Protein AF-A4BRL7-F1 (afdb_monomer_lite)

Organism: NCBI:txid314278

Sequence (426 aa):
MYATKFIALGGACVLFASATPAWSTQRTVCFQLKLADDRTNCATTSETGNRRGCNRGGLVDAVGHQYQLWDKDSDGNDELIGTWYVGGAGRRCTSFAWEGTSYYKGEANPDIYIRYINQVNRTGYSNYVRVKAVRTNGSDHPATTWRNGQAGDADRYVARNCRTGTNCQILPGASLVPTFNVASERALRIMALDSAQHALQAFGEIMDRHVNLHYPGRDSCPTSCAVSRTETHITQSRGNNGFNVAHEIGHIIQMQEFNQDSLRNDCSRNGSGHSLTSIEHESCATTEGWANFIGVVSWYEPNNASTVPFGWGRNFETAAPFQASCMDNAHSTYQVAKAFWDLDDFNNENGSGIASSWDDRMSYSTTWIAQGWRQFPNGTGNRQDFESGADGVNMRDYYWNNTSRFNSNLFETLIRHNCLTAQDNN

Radius of gyration: 27.49 Å; chains: 1; bounding box: 58×100×82 Å

Secondary structure (DSSP, 8-state):
--PPPPPP-----------------EEEEEE-BEEEE--BSS-BTTSTTBSS-B-TTEEEE-TTEEEEEEE--SSS---EEEEEE--SSS-EEEEEE-TTSTT--S-SS--EEEEEEEEEE-SS-SS--EEEEE-TTSPBPPPEE-TT-BTTBTTTT-B-S--TTSEEEPSS-SPB-S-S-TTSHHHHHHHHHHHHHHHHHHHTTT--S-EEEESS--TT-TT-EEEETTEEE--GGGTTBHHHHHHHHHHHHHHHHHT-SS------TTSS---TTS---HHHHHHHHHHHHHHHHTTB-TT-TT---EETTEETT--S-SSSSHHHHTT-HHHHHHHHHHHH-S---TT-SSSTT--------HHHHHGGGGGSPTT--B--TT--SSSB-SHHHHHHHHTTTS-TTHHIIIIIITT-S-----

Structure (mmCIF, N/CA/C/O backbone):
data_AF-A4BRL7-F1
#
_entry.id   AF-A4BRL7-F1
#
loop_
_atom_site.group_PDB
_atom_site.id
_atom_site.type_symbol
_atom_site.label_atom_id
_atom_site.label_alt_id
_atom_site.label_comp_id
_atom_site.label_asym_id
_atom_site.label_entity_id
_atom_site.label_seq_id
_atom_site.pdbx_PDB_ins_code
_atom_site.Cartn_x
_atom_site.Cartn_y
_atom_site.Cartn_z
_atom_site.occupancy
_atom_site.B_iso_or_equiv
_atom_site.auth_seq_id
_atom_site.auth_comp_id
_atom_site.auth_asym_id
_atom_site.auth_atom_id
_atom_site.pdbx_PDB_model_num
ATOM 1 N N . MET A 1 1 ? -19.460 -82.660 41.408 1.00 42.84 1 MET A N 1
ATOM 2 C CA . MET A 1 1 ? -19.527 -81.377 42.139 1.00 42.84 1 MET A CA 1
ATOM 3 C C . MET A 1 1 ? -18.661 -80.361 41.415 1.00 42.84 1 MET A C 1
ATOM 5 O O . MET A 1 1 ? -17.455 -80.395 41.583 1.00 42.84 1 MET A O 1
ATOM 9 N N . TYR A 1 2 ? -19.260 -79.496 40.599 1.00 34.38 2 TYR A N 1
ATOM 10 C CA . TYR A 1 2 ? -18.629 -78.262 40.128 1.00 34.38 2 TYR A CA 1
ATOM 11 C C . TYR A 1 2 ? -19.716 -77.190 40.112 1.00 34.38 2 TYR A C 1
ATOM 13 O O . TYR A 1 2 ? -20.735 -77.344 39.445 1.00 34.38 2 TYR A O 1
ATOM 21 N N . ALA A 1 3 ? -19.533 -76.181 40.961 1.00 36.31 3 ALA A N 1
ATOM 22 C CA . ALA A 1 3 ? -20.480 -75.104 41.191 1.00 36.31 3 ALA A CA 1
ATOM 23 C C . ALA A 1 3 ? -20.274 -73.988 40.160 1.00 36.31 3 ALA A C 1
ATOM 25 O O . ALA A 1 3 ? -19.178 -73.443 40.021 1.00 36.31 3 ALA A O 1
ATOM 26 N N . THR A 1 4 ? -21.353 -73.649 39.464 1.00 40.25 4 THR A N 1
ATOM 27 C CA . THR A 1 4 ? -21.465 -72.530 38.529 1.00 40.25 4 THR A CA 1
ATOM 28 C C . THR A 1 4 ? -21.461 -71.209 39.304 1.00 40.25 4 THR A C 1
ATOM 30 O O . THR A 1 4 ? -22.343 -70.969 40.126 1.00 40.25 4 THR A O 1
ATOM 33 N N . LYS A 1 5 ? -20.476 -70.339 39.052 1.00 41.59 5 LYS A N 1
ATOM 34 C CA . LYS A 1 5 ? -20.468 -68.950 39.536 1.00 41.59 5 LYS A CA 1
ATOM 35 C C . LYS A 1 5 ? -21.173 -68.054 38.516 1.00 41.59 5 LYS A C 1
ATOM 37 O O . LYS A 1 5 ? -20.693 -67.909 37.396 1.00 41.59 5 LYS A O 1
ATOM 42 N N . PHE A 1 6 ? -22.281 -67.440 38.921 1.00 37.12 6 PHE A N 1
ATOM 43 C CA . PHE A 1 6 ? -22.897 -66.312 38.221 1.00 37.12 6 PHE A CA 1
ATOM 44 C C . PHE A 1 6 ? -22.171 -65.016 38.608 1.00 37.12 6 PHE A C 1
ATOM 46 O O . PHE A 1 6 ? -22.027 -64.716 39.792 1.00 37.12 6 PHE A O 1
ATOM 53 N N . ILE A 1 7 ? -21.719 -64.253 37.611 1.00 46.50 7 ILE A N 1
ATOM 54 C CA . ILE A 1 7 ? -21.219 -62.882 37.769 1.00 46.50 7 ILE A CA 1
ATOM 55 C C . ILE A 1 7 ? -22.359 -61.943 37.367 1.00 46.50 7 ILE A C 1
ATOM 57 O O . ILE A 1 7 ? -22.836 -61.992 36.235 1.00 46.50 7 ILE A O 1
ATOM 61 N N . ALA A 1 8 ? -22.806 -61.110 38.307 1.00 39.78 8 ALA A N 1
ATOM 62 C CA . ALA A 1 8 ? -23.777 -60.051 38.069 1.00 39.78 8 ALA A CA 1
ATOM 63 C C . ALA A 1 8 ? -23.072 -58.824 37.465 1.00 39.78 8 ALA A C 1
ATOM 65 O O . ALA A 1 8 ? -22.172 -58.252 38.079 1.00 39.78 8 ALA A O 1
ATOM 66 N N . LEU A 1 9 ? -23.486 -58.423 36.263 1.00 41.78 9 LEU A N 1
ATOM 67 C CA . LEU A 1 9 ? -23.112 -57.158 35.631 1.00 41.78 9 LEU A CA 1
ATOM 68 C C . LEU A 1 9 ? -24.018 -56.046 36.176 1.00 41.78 9 LEU A C 1
ATOM 70 O O . LEU A 1 9 ? -25.205 -55.990 35.860 1.00 41.78 9 LEU A O 1
ATOM 74 N N . GLY A 1 10 ? -23.455 -55.172 37.012 1.00 41.25 10 GLY A N 1
ATOM 75 C CA . GLY A 1 10 ? -24.091 -53.924 37.428 1.00 41.25 10 GLY A CA 1
ATOM 76 C C . GLY A 1 10 ? -24.062 -52.909 36.286 1.00 41.25 10 GLY A C 1
ATOM 77 O O . GLY A 1 10 ? -22.992 -52.487 35.855 1.00 41.25 10 GLY A O 1
ATOM 78 N N . GLY A 1 11 ? -25.240 -52.531 35.787 1.00 40.16 11 GLY A N 1
ATOM 79 C CA . GLY A 1 11 ? -25.399 -51.473 34.794 1.00 40.16 11 GLY A CA 1
ATOM 80 C C . GLY A 1 11 ? -25.149 -50.098 35.412 1.00 40.16 11 GLY A C 1
ATOM 81 O O . GLY A 1 11 ? -25.937 -49.629 36.230 1.00 40.16 11 GLY A O 1
ATOM 82 N N . ALA A 1 12 ? -24.062 -49.444 35.005 1.00 48.53 12 ALA A N 1
ATOM 83 C CA . ALA A 1 12 ? -23.841 -48.027 35.260 1.00 48.53 12 ALA A CA 1
ATOM 84 C C . ALA A 1 12 ? -24.676 -47.208 34.264 1.00 48.53 12 ALA A C 1
ATOM 86 O O . ALA A 1 12 ? -24.391 -47.175 33.067 1.00 48.53 12 ALA A O 1
ATOM 87 N N . CYS A 1 13 ? -25.725 -46.557 34.764 1.00 41.25 13 CYS A N 1
ATOM 88 C CA . CYS A 1 13 ? -26.512 -45.594 34.006 1.00 41.25 13 CYS A CA 1
ATOM 89 C C . CYS A 1 13 ? -25.674 -44.313 33.840 1.00 41.25 13 CYS A C 1
ATOM 91 O O . CYS A 1 13 ? -25.638 -43.462 34.727 1.00 41.25 13 CYS A O 1
ATOM 93 N N . VAL A 1 14 ? -24.950 -44.197 32.725 1.00 49.56 14 VAL A N 1
ATOM 94 C CA . VAL A 1 14 ? -24.257 -42.963 32.334 1.00 49.56 14 VAL A CA 1
ATOM 95 C C . VAL A 1 14 ? -25.317 -41.971 31.859 1.00 49.56 14 VAL A C 1
ATOM 97 O O . VAL A 1 14 ? -25.834 -42.071 30.748 1.00 49.56 14 VAL A O 1
ATOM 100 N N . LEU A 1 15 ? -25.676 -41.029 32.731 1.00 45.16 15 LEU A N 1
ATOM 101 C CA . LEU A 1 15 ? -26.449 -39.843 32.375 1.00 45.16 15 LEU A CA 1
ATOM 102 C C . LEU A 1 15 ? -25.597 -38.983 31.433 1.00 45.16 15 LEU A C 1
ATOM 104 O O . LEU A 1 15 ? -24.751 -38.207 31.873 1.00 45.16 15 LEU A O 1
ATOM 108 N N . PHE A 1 16 ? -25.819 -39.123 30.127 1.00 44.59 16 PHE A N 1
ATOM 109 C CA . PHE A 1 16 ? -25.396 -38.125 29.152 1.00 44.59 16 PHE A CA 1
ATOM 110 C C . PHE A 1 16 ? -26.222 -36.861 29.398 1.00 44.59 16 PHE A C 1
ATOM 112 O O . PHE A 1 16 ? -27.332 -36.716 28.889 1.00 44.59 16 PHE A O 1
ATOM 119 N N . ALA A 1 17 ? -25.693 -35.953 30.218 1.00 49.47 17 ALA A N 1
ATOM 120 C CA . ALA A 1 17 ? -26.161 -34.579 30.260 1.00 49.47 17 ALA A CA 1
ATOM 121 C C . ALA A 1 17 ? -25.891 -33.968 28.880 1.00 49.47 17 ALA A C 1
ATOM 123 O O . ALA A 1 17 ? -24.778 -33.548 28.567 1.00 49.47 17 ALA A O 1
ATOM 124 N N . SER A 1 18 ? -26.909 -33.977 28.025 1.00 44.19 18 SER A N 1
ATOM 125 C CA . SER A 1 18 ? -26.945 -33.193 26.802 1.00 44.19 18 SER A CA 1
ATOM 126 C C . SER A 1 18 ? -26.872 -31.723 27.202 1.00 44.19 18 SER A C 1
ATOM 128 O O . SER A 1 18 ? -27.890 -31.118 27.540 1.00 44.19 18 SER A O 1
ATOM 130 N N . ALA A 1 19 ? -25.661 -31.166 27.222 1.00 43.53 19 ALA A N 1
ATOM 131 C CA . ALA A 1 19 ? -25.459 -29.732 27.292 1.00 43.53 19 ALA A CA 1
ATOM 132 C C . ALA A 1 19 ? -26.177 -29.132 26.082 1.00 43.53 19 ALA A C 1
ATOM 134 O O . ALA A 1 19 ? -25.709 -29.240 24.948 1.00 43.53 19 ALA A O 1
ATOM 135 N N . THR A 1 20 ? -27.359 -28.562 26.308 1.00 45.12 20 THR A N 1
ATOM 136 C CA . THR A 1 20 ? -27.984 -27.685 25.325 1.00 45.12 20 THR A CA 1
ATOM 137 C C . THR A 1 20 ? -26.944 -26.619 25.007 1.00 45.12 20 THR A C 1
ATOM 139 O O . THR A 1 20 ? -26.489 -25.971 25.957 1.00 45.12 20 THR A O 1
ATOM 142 N N . PRO A 1 21 ? -26.510 -26.448 23.744 1.00 48.41 21 PRO A N 1
ATOM 143 C CA . PRO A 1 21 ? -25.613 -25.356 23.415 1.00 48.41 21 PRO A CA 1
ATOM 144 C C . PRO A 1 21 ? -26.302 -24.091 23.908 1.00 48.41 21 PRO A C 1
ATOM 146 O O . PRO A 1 21 ? -27.430 -23.805 23.505 1.00 48.41 21 PRO A O 1
ATOM 149 N N . ALA A 1 22 ? -25.683 -23.397 24.864 1.00 50.50 22 ALA A N 1
ATOM 150 C CA . ALA A 1 22 ? -26.130 -22.070 25.229 1.00 50.50 22 ALA A CA 1
ATOM 151 C C . ALA A 1 22 ? -26.078 -21.276 23.926 1.00 50.50 22 ALA A C 1
ATOM 153 O O . ALA A 1 22 ? -25.005 -21.102 23.346 1.00 50.50 22 ALA A O 1
ATOM 154 N N . TRP A 1 23 ? -27.248 -20.922 23.398 1.00 55.50 23 TRP A N 1
ATOM 155 C CA . TRP A 1 23 ? -27.351 -20.141 22.180 1.00 55.50 23 TRP A CA 1
ATOM 156 C C . TRP A 1 23 ? -26.764 -18.783 22.524 1.00 55.50 23 TRP A C 1
ATOM 158 O O . TRP A 1 23 ? -27.435 -17.957 23.135 1.00 55.50 23 TRP A O 1
ATOM 168 N N . SER A 1 24 ? -25.481 -18.598 22.220 1.00 64.06 24 SER A N 1
ATOM 169 C CA . SER A 1 24 ? -24.824 -17.318 22.405 1.00 64.06 24 SER A CA 1
ATOM 170 C C . SER A 1 24 ? -25.581 -16.290 21.587 1.00 64.06 24 SER A C 1
ATOM 172 O O . SER A 1 24 ? -25.673 -16.401 20.360 1.00 64.06 24 SER A O 1
ATOM 174 N N . THR A 1 25 ? -26.196 -15.331 22.266 1.00 82.12 25 THR A N 1
ATOM 175 C CA . THR A 1 25 ? -27.110 -14.422 21.601 1.00 82.12 25 THR A CA 1
ATOM 176 C C . THR A 1 25 ? -26.342 -13.275 20.967 1.00 82.12 25 THR A C 1
ATOM 178 O O . THR A 1 25 ? -25.586 -12.546 21.611 1.00 82.12 25 THR A O 1
ATOM 181 N N . GLN A 1 26 ? -26.523 -13.141 19.655 1.00 89.81 26 GLN A N 1
ATOM 182 C CA . GLN A 1 26 ? -25.772 -12.207 18.831 1.00 89.81 26 GLN A CA 1
ATOM 183 C C . GLN A 1 26 ? -26.143 -10.754 19.160 1.00 89.81 26 GLN A C 1
ATOM 185 O O . GLN A 1 26 ? -27.320 -10.388 19.264 1.00 89.81 26 GLN A O 1
ATOM 190 N N . ARG A 1 27 ? -25.114 -9.920 19.286 1.00 92.31 27 ARG A N 1
ATOM 191 C CA . ARG A 1 27 ? -25.191 -8.460 19.415 1.00 92.31 27 ARG A CA 1
ATOM 192 C C . ARG A 1 27 ? -24.544 -7.821 18.207 1.00 92.31 27 ARG A C 1
ATOM 194 O O . ARG A 1 27 ? -23.606 -8.390 17.655 1.00 92.31 27 ARG A O 1
ATOM 201 N N . THR A 1 28 ? -25.027 -6.647 17.809 1.00 93.69 28 THR A N 1
ATOM 202 C CA . THR A 1 28 ? -24.508 -5.936 16.638 1.00 93.69 28 THR A CA 1
ATOM 203 C C . THR A 1 28 ? -24.160 -4.505 17.002 1.00 93.69 28 THR A C 1
ATOM 205 O O . THR A 1 28 ? -25.015 -3.756 17.455 1.00 93.69 28 THR A O 1
ATOM 208 N N . VAL A 1 29 ? -22.915 -4.100 16.766 1.00 93.12 29 VAL A N 1
ATOM 209 C CA . VAL A 1 29 ? -22.429 -2.738 17.013 1.00 93.12 29 VAL A CA 1
ATOM 210 C C . VAL A 1 29 ? -22.152 -2.065 15.687 1.00 93.12 29 VAL A C 1
ATOM 212 O O . VAL A 1 29 ? -21.414 -2.602 14.862 1.00 93.12 29 VAL A O 1
ATOM 215 N N . CYS A 1 30 ? -22.736 -0.885 15.483 1.00 92.38 30 CYS A N 1
ATOM 216 C CA . CYS A 1 30 ? -22.580 -0.137 14.243 1.00 92.38 30 CYS A CA 1
ATOM 217 C C . CYS A 1 30 ? -21.908 1.218 14.469 1.00 92.38 30 CYS A C 1
ATOM 219 O O . CYS A 1 30 ? -22.319 1.985 15.341 1.00 92.38 30 CYS A O 1
ATOM 221 N N . PHE A 1 31 ? -20.933 1.539 13.625 1.00 93.38 31 PHE A N 1
ATOM 222 C CA . PHE A 1 31 ? -20.138 2.764 13.689 1.00 93.38 31 PHE A CA 1
ATOM 223 C C . PHE A 1 31 ? -19.581 3.116 12.306 1.00 93.38 31 PHE A C 1
ATOM 225 O O . PHE A 1 31 ? -19.669 2.332 11.364 1.00 93.38 31 PHE A O 1
ATOM 232 N N . GLN A 1 32 ? -18.998 4.302 12.172 1.00 94.81 32 GLN A N 1
ATOM 233 C CA . GLN A 1 32 ? -18.219 4.671 10.996 1.00 94.81 32 GLN A CA 1
ATOM 234 C C . GLN A 1 32 ? -16.826 5.079 11.455 1.00 94.81 32 GLN A C 1
ATOM 236 O O . GLN A 1 32 ? -16.704 5.962 12.300 1.00 94.81 32 GLN A O 1
ATOM 241 N N . LEU A 1 33 ? -15.790 4.441 10.914 1.00 95.75 33 LEU A N 1
ATOM 242 C CA . LEU A 1 33 ? -14.398 4.785 11.191 1.00 95.75 33 LEU A CA 1
ATOM 243 C C . LEU A 1 33 ? -13.806 5.475 9.968 1.00 95.75 33 LEU A C 1
ATOM 245 O O . LEU A 1 33 ? -13.793 4.916 8.870 1.00 95.75 33 LEU A O 1
ATOM 249 N N . LYS A 1 34 ? -13.312 6.690 10.181 1.00 97.31 34 LYS A N 1
ATOM 250 C CA . LYS A 1 34 ? -12.630 7.489 9.168 1.00 97.31 34 LYS A CA 1
ATOM 251 C C . LYS A 1 34 ? -11.238 7.876 9.643 1.00 97.31 34 LYS A C 1
ATOM 253 O O . LYS A 1 34 ? -10.946 7.861 10.838 1.00 97.31 34 LYS A O 1
ATOM 258 N N . LEU A 1 35 ? -10.396 8.272 8.705 1.00 97.25 35 LEU A N 1
ATOM 259 C CA . LEU A 1 35 ? -9.120 8.922 8.972 1.00 97.25 35 LEU A CA 1
ATOM 260 C C . LEU A 1 35 ? -9.109 10.308 8.329 1.00 97.25 35 LEU A C 1
ATOM 262 O O . LEU A 1 35 ? -9.746 10.523 7.297 1.00 97.25 35 LEU A O 1
ATOM 266 N N . ALA A 1 36 ? -8.422 11.245 8.978 1.00 97.12 36 ALA A N 1
ATOM 267 C CA . ALA A 1 36 ? -8.131 12.540 8.385 1.00 97.12 36 ALA A CA 1
ATOM 268 C C . ALA A 1 36 ? -7.044 12.362 7.326 1.00 97.12 36 ALA A C 1
ATOM 270 O O . ALA A 1 36 ? -6.030 11.715 7.598 1.00 97.12 36 ALA A O 1
ATOM 271 N N . ASP A 1 37 ? -7.285 12.903 6.136 1.00 97.50 37 ASP A N 1
ATOM 272 C CA . ASP A 1 37 ? -6.451 12.680 4.963 1.00 97.50 37 ASP A CA 1
ATOM 273 C C . ASP A 1 37 ? -5.889 14.010 4.455 1.00 97.50 37 ASP A C 1
ATOM 275 O O . ASP A 1 37 ? -6.617 14.955 4.171 1.00 97.50 37 ASP A O 1
ATOM 279 N N . ASP A 1 38 ? -4.571 14.088 4.355 1.00 96.94 38 ASP A N 1
ATOM 280 C CA . ASP A 1 38 ? -3.834 15.164 3.687 1.00 96.94 38 ASP A CA 1
ATOM 281 C C . ASP A 1 38 ? -2.728 14.548 2.823 1.00 96.94 38 ASP A C 1
ATOM 283 O O . ASP A 1 38 ? -1.624 15.088 2.690 1.00 96.94 38 ASP A O 1
ATOM 287 N N . ARG A 1 39 ? -2.995 13.346 2.290 1.00 96.56 39 ARG A N 1
ATOM 288 C CA . ARG A 1 39 ? -2.032 12.675 1.436 1.00 96.56 39 ARG A CA 1
ATOM 289 C C . ARG A 1 39 ? -1.825 13.422 0.133 1.00 96.56 39 ARG A C 1
ATOM 291 O O . ARG A 1 39 ? -2.729 14.022 -0.446 1.00 96.56 39 ARG A O 1
ATOM 298 N N . THR A 1 40 ? -0.585 13.344 -0.318 1.00 94.19 40 THR A N 1
ATOM 299 C CA . THR A 1 40 ? -0.118 13.807 -1.621 1.00 94.19 40 THR A CA 1
ATOM 300 C C . THR A 1 40 ? 0.358 12.610 -2.432 1.00 94.19 40 THR A C 1
ATOM 302 O O . THR A 1 40 ? 0.599 11.544 -1.865 1.00 94.19 40 THR A O 1
ATOM 305 N N . ASN A 1 41 ? 0.540 12.789 -3.742 1.00 92.38 41 ASN A N 1
ATOM 306 C CA . ASN A 1 41 ? 1.086 11.753 -4.620 1.00 92.38 41 ASN A CA 1
ATOM 307 C C . ASN A 1 41 ? 0.268 10.445 -4.587 1.00 92.38 41 ASN A C 1
ATOM 309 O O . ASN A 1 41 ? 0.797 9.358 -4.385 1.00 92.38 41 ASN A O 1
ATOM 313 N N . CYS A 1 42 ? -1.046 10.573 -4.709 1.00 93.88 42 CYS A N 1
ATOM 314 C CA . CYS A 1 42 ? -1.999 9.478 -4.829 1.00 93.88 42 CYS A CA 1
ATOM 315 C C . CYS A 1 42 ? -3.133 9.931 -5.733 1.00 93.88 42 CYS A C 1
ATOM 317 O O . CYS A 1 42 ? -3.342 11.139 -5.892 1.00 93.88 42 CYS A O 1
ATOM 319 N N . ALA A 1 43 ? -3.870 8.962 -6.271 1.00 94.81 43 ALA A N 1
ATOM 320 C CA . ALA A 1 43 ? -5.001 9.268 -7.120 1.00 94.81 43 ALA A CA 1
ATOM 321 C C . ALA A 1 43 ? -6.043 10.104 -6.363 1.00 94.81 43 ALA A C 1
ATOM 323 O O . ALA A 1 43 ? -6.344 9.817 -5.199 1.00 94.81 43 ALA A O 1
ATOM 324 N N . THR A 1 44 ? -6.614 11.122 -6.996 1.00 92.94 44 THR A N 1
ATOM 325 C CA . THR A 1 44 ? -7.748 11.866 -6.430 1.00 92.94 44 THR A CA 1
ATOM 326 C C . THR A 1 44 ? -9.069 11.158 -6.725 1.00 92.94 44 THR A C 1
ATOM 328 O O . THR A 1 44 ? -9.178 10.339 -7.633 1.00 92.94 44 THR A O 1
ATOM 331 N N . THR A 1 45 ? -10.117 11.465 -5.957 1.00 91.25 45 THR A N 1
ATOM 332 C CA . THR A 1 45 ? -11.448 10.851 -6.160 1.00 91.25 45 THR A CA 1
ATOM 333 C C . THR A 1 45 ? -12.086 11.175 -7.516 1.00 91.25 45 THR A C 1
ATOM 335 O O . THR A 1 45 ? -12.985 10.455 -7.947 1.00 91.25 45 THR A O 1
ATOM 338 N N . SER A 1 46 ? -11.632 12.238 -8.186 1.00 92.00 46 SER A N 1
ATOM 339 C CA . SER 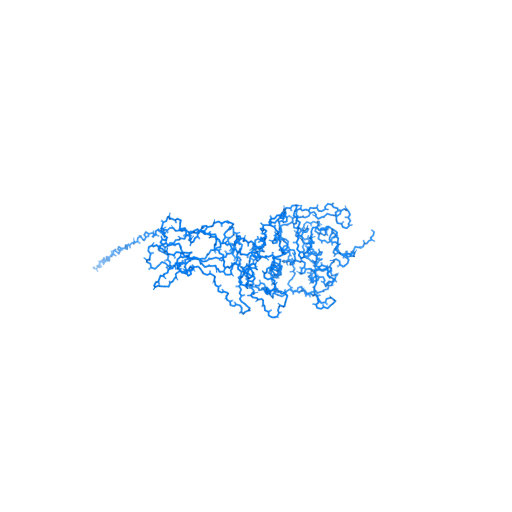A 1 46 ? -12.099 12.663 -9.510 1.00 92.00 46 SER A CA 1
ATOM 340 C C . SER A 1 46 ? -11.333 12.044 -10.678 1.00 92.00 46 SER A C 1
ATOM 342 O O . SER A 1 46 ? -11.769 12.188 -11.817 1.00 92.00 46 SER A O 1
ATOM 344 N N . GLU A 1 47 ? -10.189 11.407 -10.434 1.00 93.50 47 GLU A N 1
ATOM 345 C CA . GLU A 1 47 ? -9.380 10.827 -11.505 1.00 93.50 47 GLU A CA 1
ATOM 346 C C . GLU A 1 47 ? -9.987 9.531 -12.032 1.00 93.50 47 GLU A C 1
ATOM 348 O O . GLU A 1 47 ? -10.449 8.674 -11.275 1.00 93.50 47 GLU A O 1
ATOM 353 N N . THR A 1 48 ? -9.970 9.369 -13.351 1.00 92.62 48 THR A N 1
ATOM 354 C CA . THR A 1 48 ? -10.425 8.139 -13.994 1.00 92.62 48 THR A CA 1
ATOM 355 C C . THR A 1 48 ? -9.553 6.965 -13.566 1.00 92.62 48 THR A C 1
ATOM 357 O O . THR A 1 48 ? -8.331 7.069 -13.508 1.00 92.62 48 THR A O 1
ATOM 360 N N . GLY A 1 49 ? -10.196 5.840 -13.250 1.00 91.62 49 GLY A N 1
ATOM 361 C CA . GLY A 1 49 ? -9.481 4.625 -12.872 1.00 91.62 49 GLY A CA 1
ATOM 362 C C . GLY A 1 49 ? -8.923 4.627 -11.451 1.00 91.62 49 GLY A C 1
ATOM 363 O O . GLY A 1 49 ? -8.251 3.671 -11.084 1.00 91.62 49 GLY A O 1
ATOM 364 N N . ASN A 1 50 ? -9.200 5.636 -10.615 1.00 94.38 50 ASN A N 1
ATOM 365 C CA . ASN A 1 50 ? -8.818 5.562 -9.203 1.00 94.38 50 ASN A CA 1
ATOM 366 C C . ASN A 1 50 ? -9.535 4.389 -8.503 1.00 94.38 50 ASN A C 1
ATOM 368 O O . ASN A 1 50 ? -10.738 4.191 -8.673 1.00 94.38 50 ASN A O 1
ATOM 372 N N . ARG A 1 51 ? -8.810 3.618 -7.684 1.00 92.94 51 ARG A N 1
ATOM 373 C CA . ARG A 1 51 ? -9.393 2.535 -6.869 1.00 92.94 51 ARG A CA 1
ATOM 374 C C . ARG A 1 51 ? -10.193 3.098 -5.692 1.00 92.94 51 ARG A C 1
ATOM 376 O O . ARG A 1 51 ? -11.369 2.797 -5.507 1.00 92.94 51 ARG A O 1
ATOM 383 N N . ARG A 1 52 ? -9.519 3.904 -4.869 1.00 93.88 52 ARG A N 1
ATOM 384 C CA . ARG A 1 52 ? -10.091 4.688 -3.766 1.00 93.88 52 ARG A CA 1
ATOM 385 C C . ARG A 1 52 ? -9.238 5.940 -3.606 1.00 93.88 52 ARG A C 1
ATOM 387 O O . ARG A 1 52 ? -8.185 5.893 -2.982 1.00 93.88 52 ARG A O 1
ATOM 394 N N . GLY A 1 53 ? -9.666 7.036 -4.219 1.00 92.81 53 GLY A N 1
ATOM 395 C CA . GLY A 1 53 ? -8.885 8.267 -4.231 1.00 92.81 53 GLY A CA 1
ATOM 396 C C . GLY A 1 53 ? -8.683 8.897 -2.848 1.00 92.81 53 GLY A C 1
ATOM 397 O O . GLY A 1 53 ? -9.519 8.777 -1.948 1.00 92.81 53 GLY A O 1
ATOM 398 N N . CYS A 1 54 ? -7.577 9.618 -2.709 1.00 95.00 54 CYS A N 1
ATOM 399 C CA . CYS A 1 54 ? -7.289 10.492 -1.582 1.00 95.00 54 CYS A CA 1
ATOM 400 C C . CYS A 1 54 ? -8.270 11.672 -1.518 1.00 95.00 54 CYS A C 1
ATOM 402 O O . CYS A 1 54 ? -8.759 12.166 -2.540 1.00 95.00 54 CYS A O 1
ATOM 404 N N . ASN A 1 55 ? -8.516 12.165 -0.303 1.00 95.38 55 ASN A N 1
ATOM 405 C CA . ASN A 1 55 ? -9.370 13.328 -0.047 1.00 95.38 55 ASN A CA 1
ATOM 406 C C . ASN A 1 55 ? -8.617 14.370 0.783 1.00 95.38 55 ASN A C 1
ATOM 408 O O . ASN A 1 55 ? -8.824 14.490 1.991 1.00 95.38 55 ASN A O 1
ATOM 412 N N . ARG A 1 56 ? -7.712 15.101 0.129 1.00 94.62 56 ARG A N 1
ATOM 413 C CA . ARG A 1 56 ? -6.813 16.049 0.787 1.00 94.62 56 ARG A CA 1
ATOM 414 C C . ARG A 1 56 ? -7.576 17.139 1.554 1.00 94.62 56 ARG A C 1
ATOM 416 O O . ARG A 1 56 ? -8.396 17.851 0.982 1.00 94.62 56 ARG A O 1
ATOM 423 N N . GLY A 1 57 ? -7.272 17.288 2.841 1.00 93.38 57 GLY A N 1
ATOM 424 C CA . GLY A 1 57 ? -7.953 18.199 3.767 1.00 93.38 57 GLY A CA 1
ATOM 425 C C . GLY A 1 57 ? -9.292 17.669 4.297 1.00 93.38 57 GLY A C 1
ATOM 426 O O . GLY A 1 57 ? -9.958 18.356 5.072 1.00 93.38 57 GLY A O 1
ATOM 427 N N . GLY A 1 58 ? -9.695 16.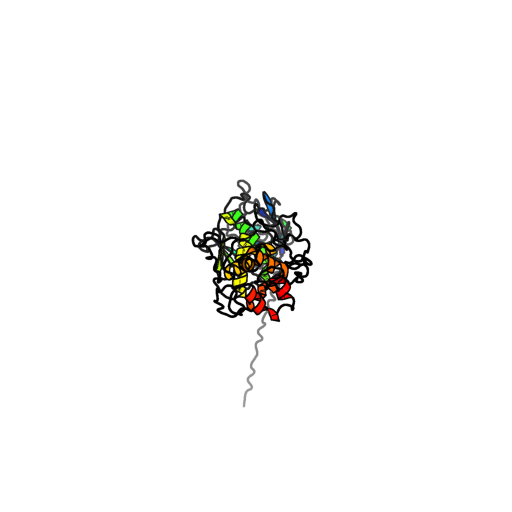464 3.892 1.00 95.38 58 GLY A N 1
ATOM 428 C CA . GLY A 1 58 ? -10.970 15.849 4.229 1.00 95.38 58 GLY A CA 1
ATOM 429 C C . GLY A 1 58 ? -10.838 14.612 5.115 1.00 95.38 58 GLY A C 1
ATOM 430 O O . GLY A 1 58 ? -9.834 14.372 5.787 1.00 95.38 58 GLY A O 1
ATOM 431 N N . LEU A 1 59 ? -11.909 13.819 5.128 1.00 96.44 59 LEU A N 1
ATOM 432 C CA . LEU A 1 59 ? -11.943 12.507 5.768 1.00 96.44 59 LEU A CA 1
ATOM 433 C C . LEU A 1 59 ? -12.178 11.433 4.706 1.00 96.44 59 LEU A C 1
ATOM 435 O O . LEU A 1 59 ? -13.017 11.621 3.819 1.00 96.44 59 LEU A O 1
ATOM 439 N N . VAL A 1 60 ? -11.523 10.285 4.861 1.00 96.00 60 VAL A N 1
ATOM 440 C CA . VAL A 1 60 ? -11.783 9.070 4.071 1.00 96.00 60 VAL A CA 1
ATOM 441 C C . VAL A 1 60 ? -12.159 7.914 4.990 1.00 96.00 60 VAL A C 1
ATOM 443 O O . VAL A 1 60 ? -11.767 7.883 6.158 1.00 96.00 60 VAL A O 1
ATOM 446 N N . ASP A 1 61 ? -12.955 6.971 4.487 1.00 96.50 61 ASP A N 1
ATOM 447 C CA . ASP A 1 61 ? -13.289 5.761 5.240 1.00 96.50 61 ASP A CA 1
ATOM 448 C C . ASP A 1 61 ? -12.043 4.882 5.407 1.00 96.50 61 ASP A C 1
ATOM 450 O O . ASP A 1 61 ? -11.311 4.635 4.446 1.00 96.50 61 ASP A O 1
ATOM 454 N N . ALA A 1 62 ? -11.825 4.382 6.624 1.00 96.94 62 ALA A N 1
ATOM 455 C CA . ALA A 1 62 ? -10.646 3.602 6.999 1.00 96.94 62 ALA A CA 1
ATOM 456 C C . ALA A 1 62 ? -10.765 2.129 6.561 1.00 96.94 62 ALA A C 1
ATOM 458 O O . ALA A 1 62 ? -10.625 1.218 7.375 1.00 96.94 62 ALA A O 1
ATOM 459 N N . VAL A 1 63 ? -11.084 1.883 5.289 1.00 96.12 63 VAL A N 1
ATOM 460 C CA . VAL A 1 63 ? -11.257 0.537 4.719 1.00 96.12 63 VAL A CA 1
ATOM 461 C C . VAL A 1 63 ? -10.006 -0.310 4.946 1.00 96.12 63 VAL A C 1
ATOM 463 O O . VAL A 1 63 ? -8.893 0.166 4.785 1.00 96.12 63 VAL A O 1
ATOM 466 N N . GLY A 1 64 ? -10.187 -1.561 5.371 1.00 95.62 64 GLY A N 1
ATOM 467 C CA . GLY A 1 64 ? -9.114 -2.507 5.680 1.00 95.62 64 GLY A CA 1
ATOM 468 C C . GLY A 1 64 ? -8.388 -2.258 7.004 1.00 95.62 64 GLY A C 1
ATOM 469 O O . GLY A 1 64 ? -7.690 -3.157 7.474 1.00 95.62 64 GLY A O 1
ATOM 470 N N . HIS A 1 65 ? -8.583 -1.110 7.662 1.00 97.62 65 HIS A N 1
ATOM 471 C CA . HIS A 1 65 ? -8.030 -0.873 8.995 1.00 97.62 65 HIS A CA 1
ATOM 472 C C . HIS A 1 65 ? -8.686 -1.759 10.047 1.00 97.62 65 HIS A C 1
ATOM 474 O O . HIS A 1 65 ? -9.895 -2.004 10.011 1.00 97.62 65 HIS A O 1
ATOM 480 N N . GLN A 1 66 ? -7.888 -2.192 11.020 1.00 96.44 66 GLN A N 1
ATOM 481 C CA . GLN A 1 66 ? -8.360 -3.018 12.116 1.00 96.44 66 GLN A CA 1
ATOM 482 C C . GLN A 1 66 ? -8.809 -2.212 13.336 1.00 96.44 66 GLN A C 1
ATOM 484 O O . GLN A 1 66 ? -8.264 -1.162 13.690 1.00 96.44 66 GLN A O 1
ATOM 489 N N . TYR A 1 67 ? -9.786 -2.772 14.032 1.00 96.62 67 TYR A N 1
ATOM 490 C CA . TYR A 1 67 ? -10.283 -2.278 15.303 1.00 96.62 67 TYR A CA 1
ATOM 491 C C . TYR A 1 67 ? -10.647 -3.444 16.215 1.00 96.62 67 TYR A C 1
ATOM 493 O O . TYR A 1 67 ? -10.860 -4.576 15.782 1.00 96.62 67 TYR A O 1
ATOM 501 N N . GLN A 1 68 ? -10.736 -3.138 17.497 1.00 97.25 68 GLN A N 1
ATOM 502 C CA . GLN A 1 68 ? -11.179 -4.056 18.528 1.00 97.25 68 GLN A CA 1
ATOM 503 C C . GLN A 1 68 ? -12.485 -3.556 19.127 1.00 97.25 68 GLN A C 1
ATOM 505 O O . GLN A 1 68 ? -12.634 -2.348 19.338 1.00 97.25 68 GLN A O 1
ATOM 510 N N . LEU A 1 69 ? -13.389 -4.487 19.425 1.00 96.44 69 LEU A N 1
ATOM 511 C CA . LEU A 1 69 ? -14.521 -4.225 20.309 1.00 96.44 69 LEU A CA 1
ATOM 512 C C . LEU A 1 69 ? -14.145 -4.664 21.715 1.00 96.44 69 LEU A C 1
ATOM 514 O O . LEU A 1 69 ? -13.588 -5.748 21.903 1.00 96.44 69 LEU A O 1
ATOM 518 N N . TRP A 1 70 ? -14.449 -3.801 22.668 1.00 96.25 70 TRP A N 1
ATOM 519 C CA . TRP A 1 70 ? -14.198 -4.028 24.076 1.00 96.25 70 TRP A CA 1
ATOM 520 C C . TRP A 1 70 ? -15.469 -3.764 24.859 1.00 96.25 70 TRP A C 1
ATOM 522 O O . TRP A 1 70 ? -16.223 -2.854 24.505 1.00 96.25 70 TRP A O 1
ATOM 532 N N . ASP A 1 71 ? -15.665 -4.546 25.905 1.00 94.69 71 ASP A N 1
ATOM 533 C CA . ASP A 1 71 ? -16.647 -4.257 26.936 1.00 94.69 71 ASP A CA 1
ATOM 534 C C . ASP A 1 71 ? -16.039 -3.314 27.984 1.00 94.69 71 ASP A C 1
ATOM 536 O O . ASP A 1 71 ? -14.845 -3.403 28.288 1.00 94.69 71 ASP A O 1
ATOM 540 N N . LYS A 1 72 ? -16.809 -2.331 28.449 1.00 93.06 72 LYS A N 1
ATOM 541 C CA . LYS A 1 72 ? -16.363 -1.308 29.397 1.00 93.06 72 LYS A CA 1
ATOM 542 C C . LYS A 1 72 ? -16.927 -1.617 30.774 1.00 93.06 72 LYS A C 1
ATOM 544 O O . LYS A 1 72 ? -18.088 -1.341 31.043 1.00 93.06 72 LYS A O 1
ATOM 549 N N . ASP A 1 73 ? -16.035 -1.947 31.696 1.00 88.81 73 ASP A N 1
ATOM 550 C CA . ASP A 1 73 ? -16.386 -2.043 33.106 1.00 88.81 73 ASP A CA 1
ATOM 551 C C . ASP A 1 73 ? -16.115 -0.724 33.840 1.00 88.81 73 ASP A C 1
ATOM 553 O O . ASP A 1 73 ? -15.028 -0.139 33.748 1.00 88.81 73 ASP A O 1
ATOM 557 N N . SER A 1 74 ? -17.080 -0.257 34.635 1.00 81.31 74 SER A N 1
ATOM 558 C CA . SER A 1 74 ? -16.862 0.913 35.505 1.00 81.31 74 SER A CA 1
ATOM 559 C C . SER A 1 74 ? -15.938 0.593 36.686 1.00 81.31 74 SER A C 1
ATOM 561 O O . SER A 1 74 ? -15.075 1.404 37.018 1.00 81.31 74 SER A O 1
ATOM 563 N N . ASP A 1 75 ? -16.068 -0.612 37.248 1.00 77.38 75 ASP A N 1
ATOM 564 C CA . ASP A 1 75 ? -15.376 -1.049 38.471 1.00 77.38 75 ASP A CA 1
ATOM 565 C C . ASP A 1 75 ? -14.442 -2.259 38.235 1.00 77.38 75 ASP A C 1
ATOM 567 O O . ASP A 1 75 ? -13.984 -2.901 39.182 1.00 77.38 75 ASP A O 1
ATOM 571 N N . GLY A 1 76 ? -14.165 -2.589 36.968 1.00 80.50 76 GLY A N 1
ATOM 572 C CA . GLY A 1 76 ? -13.510 -3.829 36.545 1.00 80.50 76 GLY A CA 1
ATOM 573 C C . GLY A 1 76 ? -12.509 -3.665 35.397 1.00 80.50 76 GLY A C 1
ATOM 574 O O . GLY A 1 76 ? -12.119 -2.559 35.021 1.00 80.50 76 GLY A O 1
ATOM 575 N N . ASN A 1 77 ? -12.056 -4.805 34.870 1.00 89.12 77 ASN A N 1
ATOM 576 C CA . ASN A 1 77 ? -11.113 -4.866 33.755 1.00 89.12 77 ASN A CA 1
ATOM 577 C C . ASN A 1 77 ? -11.876 -5.139 32.463 1.0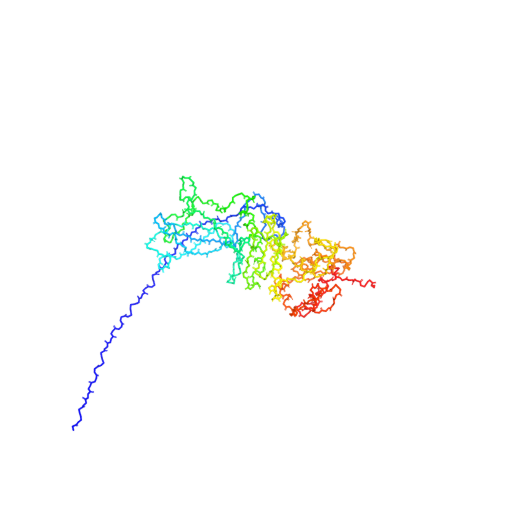0 89.12 77 ASN A C 1
ATOM 579 O O . ASN A 1 77 ? -12.257 -6.288 32.254 1.00 89.12 77 ASN A O 1
ATOM 583 N N . ASP A 1 78 ? -11.926 -4.149 31.576 1.00 92.56 78 ASP A N 1
ATOM 584 C CA . ASP A 1 78 ? -12.474 -4.287 30.226 1.00 92.56 78 ASP A CA 1
ATOM 585 C C . ASP A 1 78 ? -12.059 -5.584 29.512 1.00 92.56 78 ASP A C 1
ATOM 587 O O . ASP A 1 78 ? -10.879 -5.968 29.494 1.00 92.56 78 ASP A O 1
ATOM 591 N N . GLU A 1 79 ? -13.009 -6.202 28.823 1.00 93.88 79 GLU A N 1
ATOM 592 C CA . GLU A 1 79 ? -12.815 -7.446 28.095 1.00 93.88 79 GLU A CA 1
ATOM 593 C C . GLU A 1 79 ? -12.707 -7.215 26.594 1.00 93.88 79 GLU A C 1
ATOM 595 O O . GLU A 1 79 ? -13.552 -6.582 25.961 1.00 93.88 79 GLU A O 1
ATOM 600 N N . LEU A 1 80 ? -11.666 -7.789 25.989 1.00 96.00 80 LEU A N 1
ATOM 601 C CA . LEU A 1 80 ? -11.561 -7.852 24.538 1.00 96.00 80 LEU A CA 1
ATOM 602 C C . LEU A 1 80 ? -12.562 -8.880 24.004 1.00 96.00 80 LEU A C 1
ATOM 604 O O . LEU A 1 80 ? -12.403 -10.080 24.218 1.00 96.00 80 LEU A O 1
ATOM 608 N N . ILE A 1 81 ? -13.527 -8.402 23.227 1.00 95.69 81 ILE A N 1
ATOM 609 C CA . ILE A 1 81 ? -14.540 -9.234 22.568 1.00 95.69 81 ILE A CA 1
ATOM 610 C C . ILE A 1 81 ? -13.961 -9.845 21.293 1.00 95.69 81 ILE A C 1
ATOM 612 O O . ILE A 1 81 ? -14.171 -11.014 20.975 1.00 95.69 81 ILE A O 1
ATOM 616 N N . GLY A 1 82 ? -13.209 -9.046 20.537 1.00 95.44 82 GLY A N 1
ATOM 617 C CA . GLY A 1 82 ? -12.588 -9.509 19.307 1.00 95.44 82 GLY A CA 1
ATOM 618 C C . GLY A 1 82 ? -11.914 -8.403 18.512 1.00 95.44 82 GLY A C 1
ATOM 619 O O . GLY A 1 82 ? -11.923 -7.228 18.887 1.00 95.44 82 GLY A O 1
ATOM 620 N N . THR A 1 83 ? -11.312 -8.807 17.397 1.00 94.75 83 THR A N 1
ATOM 621 C CA . THR A 1 83 ? -10.647 -7.918 16.442 1.00 94.75 83 THR A CA 1
ATOM 622 C C . THR A 1 83 ? -11.253 -8.129 15.062 1.00 94.75 83 THR A C 1
ATOM 624 O O . THR A 1 83 ? -11.401 -9.264 14.617 1.00 94.75 83 THR A O 1
ATOM 627 N N . TRP A 1 84 ? -11.576 -7.034 14.385 1.00 94.25 84 TRP A N 1
ATOM 628 C CA . TRP A 1 84 ? -12.150 -7.019 13.042 1.00 94.25 84 TRP A CA 1
ATOM 629 C C . TRP A 1 84 ? -11.439 -5.978 12.185 1.00 94.25 84 TRP A C 1
ATOM 631 O O . TRP A 1 84 ? -10.621 -5.201 12.678 1.00 94.25 84 TRP A O 1
ATOM 641 N N . TYR A 1 85 ? -11.773 -5.947 10.898 1.00 94.00 85 TYR A N 1
ATOM 642 C CA . TYR A 1 85 ? -11.359 -4.896 9.979 1.00 94.00 85 TYR A CA 1
ATOM 643 C C . TYR A 1 85 ? -12.572 -4.200 9.362 1.00 94.00 85 TYR A C 1
ATOM 645 O O . TYR A 1 85 ? -13.658 -4.770 9.249 1.00 94.00 85 TYR A O 1
ATOM 653 N N . VAL A 1 86 ? -12.394 -2.948 8.948 1.00 94.62 86 VAL A N 1
ATOM 654 C CA . VAL A 1 86 ? -13.430 -2.181 8.253 1.00 94.62 86 VAL A CA 1
ATOM 655 C C . VAL A 1 86 ? -13.586 -2.732 6.837 1.00 94.62 86 VAL A C 1
ATOM 657 O O . VAL A 1 86 ? -12.772 -2.462 5.960 1.00 94.62 86 VAL A O 1
ATOM 660 N N . GLY A 1 87 ? -14.643 -3.498 6.579 1.00 92.12 87 GLY A N 1
ATOM 661 C CA . GLY A 1 87 ? -14.846 -4.166 5.286 1.00 92.12 87 GLY A CA 1
ATOM 662 C C . GLY A 1 87 ? -15.224 -3.258 4.107 1.00 92.12 87 GLY A C 1
ATOM 663 O O . GLY A 1 87 ? -15.695 -3.752 3.093 1.00 92.12 87 GLY A O 1
ATOM 664 N N . GLY A 1 88 ? -15.154 -1.930 4.234 1.00 92.12 88 GLY A N 1
ATOM 665 C CA . GLY A 1 88 ? -15.430 -0.959 3.159 1.00 92.12 88 GLY A CA 1
ATOM 666 C C . GLY A 1 88 ? -16.072 0.332 3.668 1.00 92.12 88 GLY A C 1
ATOM 667 O O . GLY A 1 88 ? -16.102 0.559 4.876 1.00 92.12 88 GLY A O 1
ATOM 668 N N . ALA A 1 89 ? -16.564 1.159 2.747 1.00 92.75 89 ALA A N 1
ATOM 669 C CA . ALA A 1 89 ? -17.002 2.528 3.014 1.00 92.75 89 ALA A CA 1
ATOM 670 C C . ALA A 1 89 ? -18.281 2.644 3.868 1.00 92.75 89 ALA A C 1
ATOM 672 O O . ALA A 1 89 ? -19.095 1.717 3.953 1.00 92.75 89 ALA A O 1
ATOM 673 N N . GLY A 1 90 ? -18.477 3.825 4.458 1.00 92.94 90 GLY A N 1
ATOM 674 C CA . GLY A 1 90 ? -19.680 4.178 5.205 1.00 92.94 90 GLY A CA 1
ATOM 675 C C . GLY A 1 90 ? -19.782 3.564 6.605 1.00 92.94 90 GLY A C 1
ATOM 676 O O . GLY A 1 90 ? -18.811 3.116 7.215 1.00 92.94 90 GLY A O 1
ATOM 677 N N . ARG A 1 91 ? -21.007 3.566 7.142 1.00 92.75 91 ARG A N 1
ATOM 678 C CA . ARG A 1 91 ? -21.321 2.931 8.427 1.00 92.75 91 ARG A CA 1
ATOM 679 C C . ARG A 1 91 ? -21.218 1.412 8.287 1.00 92.75 91 ARG A C 1
ATOM 681 O O . ARG A 1 91 ? -21.863 0.818 7.424 1.00 92.75 91 ARG A O 1
ATOM 688 N N . ARG A 1 92 ? -20.436 0.784 9.163 1.00 91.62 92 ARG A N 1
ATOM 689 C CA . ARG A 1 92 ? -20.254 -0.668 9.248 1.00 91.62 92 ARG A CA 1
ATOM 690 C C . ARG A 1 92 ? -20.830 -1.203 10.548 1.00 91.62 92 ARG A C 1
ATOM 692 O O . ARG A 1 92 ? -20.859 -0.501 11.556 1.00 91.62 92 ARG A O 1
ATOM 699 N N . CYS A 1 93 ? -21.292 -2.445 10.504 1.00 92.50 93 CYS A N 1
ATOM 700 C CA . CYS A 1 93 ? -21.826 -3.157 11.653 1.00 92.50 93 CYS A CA 1
ATOM 701 C C . CYS A 1 93 ? -21.021 -4.433 11.873 1.00 92.50 93 CYS A C 1
ATOM 703 O O . CYS A 1 93 ? -20.663 -5.119 10.920 1.00 92.50 93 CYS A O 1
ATOM 705 N N . THR A 1 94 ? -20.725 -4.728 13.129 1.00 92.94 94 THR A N 1
ATOM 706 C CA . THR A 1 94 ? -20.026 -5.940 13.556 1.00 92.94 94 THR A CA 1
ATOM 707 C C . THR A 1 94 ? -20.929 -6.703 14.479 1.00 92.94 94 THR A C 1
ATOM 709 O O . THR A 1 94 ? -21.434 -6.120 15.438 1.00 92.94 94 THR A O 1
ATOM 712 N N . SER A 1 95 ? -21.097 -7.989 14.212 1.00 93.81 95 SER A N 1
ATOM 713 C CA . SER A 1 95 ? -21.816 -8.857 15.121 1.00 93.81 95 SER A CA 1
ATOM 714 C C . SER A 1 95 ? -20.882 -9.772 15.894 1.00 93.81 95 SER A C 1
ATOM 716 O O . SER A 1 95 ? -19.894 -10.259 15.346 1.00 93.81 95 SER A O 1
ATOM 718 N N . PHE A 1 96 ? -21.218 -10.025 17.154 1.00 92.88 96 PHE A N 1
ATOM 719 C CA . PHE A 1 96 ? -20.480 -10.924 18.031 1.00 92.88 96 PHE A CA 1
ATOM 720 C C . PHE A 1 96 ? -21.430 -11.688 18.958 1.00 92.88 96 PHE A C 1
ATOM 722 O O . PHE A 1 96 ? -22.533 -11.236 19.272 1.00 92.88 96 PHE A O 1
ATOM 729 N N . ALA A 1 97 ? -20.979 -12.871 19.354 1.00 90.94 97 ALA A N 1
ATOM 730 C CA . ALA A 1 97 ? -21.554 -13.701 20.402 1.00 90.94 97 ALA A CA 1
ATOM 731 C C . ALA A 1 97 ? -21.159 -13.127 21.773 1.00 90.94 97 ALA A C 1
ATOM 733 O O . ALA A 1 97 ? -20.040 -12.659 21.912 1.00 90.94 97 ALA A O 1
ATOM 734 N N . TRP A 1 98 ? -22.026 -13.147 22.784 1.00 90.06 98 TRP A N 1
ATOM 735 C CA . TRP A 1 98 ? -21.675 -12.638 24.119 1.00 90.06 98 TRP A CA 1
ATOM 736 C C . TRP A 1 98 ? -21.746 -13.739 25.165 1.00 90.06 98 TRP A C 1
ATOM 738 O O . TRP A 1 98 ? -20.712 -14.189 25.655 1.00 90.06 98 TRP A O 1
ATOM 748 N N . GLU A 1 99 ? -22.943 -14.249 25.457 1.00 88.69 99 GLU A N 1
ATOM 749 C CA . GLU A 1 99 ? -23.112 -15.310 26.444 1.00 88.69 99 GLU A CA 1
ATOM 750 C C . GLU A 1 99 ? -22.393 -16.587 25.998 1.00 88.69 99 GLU A C 1
ATOM 752 O O . GLU A 1 99 ? -22.405 -16.941 24.818 1.00 88.69 99 GLU A O 1
ATOM 757 N N . GLY A 1 100 ? -21.766 -17.293 26.941 1.00 83.12 100 GLY A N 1
ATOM 758 C CA . GLY A 1 100 ? -21.066 -18.551 26.660 1.00 83.12 100 GLY A CA 1
ATOM 759 C C . GLY A 1 100 ? -19.722 -18.397 25.940 1.00 83.12 100 GLY A C 1
ATOM 760 O O . GLY A 1 100 ? -19.134 -19.399 25.539 1.00 83.12 100 GLY A O 1
ATOM 761 N N . THR A 1 101 ? -19.222 -17.171 25.778 1.00 86.81 101 THR A N 1
ATOM 762 C CA . THR A 1 101 ? -17.867 -16.907 25.275 1.00 86.81 101 THR A CA 1
ATOM 763 C C . THR A 1 101 ? -16.855 -16.818 26.420 1.00 86.81 101 THR A C 1
ATOM 765 O O . THR A 1 101 ? -17.218 -16.644 27.582 1.00 86.81 101 THR A O 1
ATOM 768 N N . SER A 1 102 ? -15.560 -16.917 26.108 1.00 87.69 102 SER A N 1
ATOM 769 C CA . SER A 1 102 ? -14.486 -16.854 27.113 1.00 87.69 102 SER A CA 1
ATOM 770 C C . SER A 1 102 ? -14.270 -15.465 27.721 1.00 87.69 102 SER A C 1
ATOM 772 O O . SER A 1 102 ? -13.595 -15.356 28.740 1.00 87.69 102 SER A O 1
ATOM 774 N N . TYR A 1 103 ? -14.777 -14.410 27.080 1.00 87.56 103 TYR A N 1
ATOM 775 C CA . TYR A 1 103 ? -14.668 -13.025 27.548 1.00 87.56 103 TYR A CA 1
ATOM 776 C C . TYR A 1 103 ? -15.905 -12.554 28.322 1.00 87.56 103 TYR A C 1
ATOM 778 O O . TYR A 1 103 ? -15.907 -11.452 28.848 1.00 87.56 103 TYR A O 1
ATOM 786 N N . TYR A 1 104 ? -16.945 -13.380 28.430 1.00 88.12 104 TYR A N 1
ATOM 787 C CA . TYR A 1 104 ? -18.125 -13.072 29.229 1.00 88.12 104 TYR A CA 1
ATOM 788 C C . TYR A 1 104 ? -17.845 -13.231 30.729 1.00 88.12 104 TYR A C 1
ATOM 790 O O . TYR A 1 104 ? -17.532 -14.334 31.185 1.00 88.12 104 TYR A O 1
ATOM 798 N N . LYS A 1 105 ? -18.027 -12.162 31.514 1.00 85.06 105 LYS A N 1
ATOM 799 C CA . LYS A 1 105 ? -17.841 -12.182 32.980 1.00 85.06 105 LYS A CA 1
ATOM 800 C C . LYS A 1 105 ? -19.132 -12.164 33.806 1.00 85.06 105 LYS A C 1
ATOM 802 O O . LYS A 1 105 ? -19.082 -11.967 35.016 1.00 85.06 105 LYS A O 1
ATOM 807 N N . GLY A 1 106 ? -20.286 -12.425 33.191 1.00 83.88 106 GLY A N 1
ATOM 808 C CA . GLY A 1 106 ? -21.572 -12.490 33.900 1.00 83.88 106 GLY A CA 1
ATOM 809 C C . GLY A 1 106 ? -22.491 -11.288 33.682 1.00 83.88 106 GLY A C 1
ATOM 810 O O . GLY A 1 106 ? -23.650 -11.349 34.090 1.00 83.88 106 GLY A O 1
ATOM 811 N N . GLU A 1 107 ? -22.018 -10.222 33.032 1.00 88.25 107 GLU A N 1
ATOM 812 C CA . GLU A 1 107 ? -22.854 -9.070 32.696 1.00 88.25 107 GLU A CA 1
ATOM 813 C C . GLU A 1 107 ? -23.804 -9.392 31.539 1.00 88.25 107 GLU A C 1
ATOM 815 O O . GLU A 1 107 ? -23.380 -9.745 30.445 1.00 88.25 107 GLU A O 1
ATOM 820 N N . ALA A 1 108 ? -25.109 -9.204 31.737 1.00 87.75 108 ALA A N 1
ATOM 821 C CA . ALA A 1 108 ? -26.095 -9.514 30.706 1.00 87.75 108 ALA A CA 1
ATOM 822 C C . ALA A 1 108 ? -26.036 -8.588 29.476 1.00 87.75 108 ALA A C 1
ATOM 824 O O . ALA A 1 108 ? -26.409 -9.020 28.390 1.00 87.75 108 ALA A O 1
ATOM 825 N N . ASN A 1 109 ? -25.621 -7.324 29.602 1.00 90.94 109 ASN A N 1
ATOM 826 C CA . ASN A 1 109 ? -25.629 -6.361 28.496 1.00 90.94 109 ASN A CA 1
ATOM 827 C C . ASN A 1 109 ? -24.337 -5.533 28.485 1.00 90.94 109 ASN A C 1
ATOM 829 O O . ASN A 1 109 ? -24.298 -4.541 29.200 1.00 90.94 109 ASN A O 1
ATOM 833 N N . PRO A 1 110 ? -23.351 -5.870 27.642 1.00 92.44 110 PRO A N 1
ATOM 834 C CA . PRO A 1 110 ? -22.058 -5.198 27.655 1.00 92.44 110 PRO A CA 1
ATOM 835 C C . PRO A 1 110 ? -22.158 -3.732 27.210 1.00 92.44 110 PRO A C 1
ATOM 837 O O . PRO A 1 110 ? -23.000 -3.370 26.370 1.00 92.44 110 PRO A O 1
ATOM 840 N N . ASP A 1 111 ? -21.252 -2.904 27.717 1.00 93.06 111 ASP A N 1
ATOM 841 C CA . ASP A 1 111 ? -21.051 -1.500 27.370 1.00 93.06 111 ASP A CA 1
ATOM 842 C C . ASP A 1 111 ? -19.924 -1.375 26.330 1.00 93.06 111 ASP A C 1
ATOM 844 O O . ASP A 1 111 ? -18.737 -1.256 26.632 1.00 93.06 111 ASP A O 1
ATOM 848 N N . ILE A 1 112 ? -20.291 -1.376 25.047 1.00 94.06 112 ILE A N 1
ATOM 849 C CA . ILE A 1 112 ? -19.302 -1.564 23.979 1.00 94.06 112 ILE A CA 1
ATOM 850 C C . ILE A 1 112 ? -18.595 -0.269 23.602 1.00 94.06 112 ILE A C 1
ATOM 852 O O . ILE A 1 112 ? -19.233 0.717 23.232 1.00 94.06 112 ILE A O 1
ATOM 856 N N . TYR A 1 113 ? -17.269 -0.310 23.529 1.00 94.44 113 TYR A N 1
ATOM 857 C CA . TYR A 1 113 ? -16.467 0.741 22.909 1.00 94.44 113 TYR A CA 1
ATOM 858 C C . TYR A 1 113 ? -15.440 0.178 21.922 1.00 94.44 113 TYR A C 1
ATOM 860 O O . TYR A 1 113 ? -15.194 -1.027 21.831 1.00 94.44 113 TYR A O 1
ATOM 868 N N . ILE A 1 114 ? -14.841 1.082 21.143 1.00 94.94 114 ILE A N 1
ATOM 869 C CA . ILE A 1 114 ? -13.899 0.732 20.078 1.00 94.94 114 ILE A CA 1
ATOM 870 C C . ILE A 1 114 ? -12.475 1.127 20.452 1.00 94.94 114 ILE A C 1
ATOM 872 O O . ILE A 1 114 ? -12.227 2.198 21.018 1.00 94.94 114 ILE A O 1
ATOM 876 N N . ARG A 1 115 ? -11.519 0.284 20.052 1.00 96.19 115 ARG A N 1
ATOM 877 C CA . ARG A 1 115 ? -10.107 0.657 19.939 1.00 96.19 115 ARG A CA 1
ATOM 878 C C . ARG A 1 115 ? -9.630 0.504 18.501 1.00 96.19 115 ARG A C 1
ATOM 880 O O . ARG A 1 115 ? -9.649 -0.594 17.957 1.00 96.19 115 ARG A O 1
ATOM 887 N N . TYR A 1 116 ? -9.158 1.587 17.895 1.00 97.19 116 TYR A N 1
ATOM 888 C CA . TYR A 1 116 ? -8.403 1.529 16.645 1.00 97.19 116 TYR A CA 1
ATOM 889 C C . TYR A 1 116 ? -7.000 0.995 16.929 1.00 97.19 116 TYR A C 1
ATOM 891 O O . TYR A 1 116 ? -6.270 1.575 17.742 1.00 97.19 116 TYR A O 1
ATOM 899 N N . ILE A 1 117 ? -6.609 -0.072 16.238 1.00 97.75 117 ILE A N 1
ATOM 900 C CA . ILE A 1 117 ? -5.262 -0.636 16.322 1.00 97.75 117 ILE A CA 1
ATOM 901 C C . ILE A 1 117 ? -4.510 -0.352 15.024 1.00 97.75 117 ILE A C 1
ATOM 903 O O . ILE A 1 117 ? -5.093 -0.294 13.948 1.00 97.75 117 ILE A O 1
ATOM 907 N N . ASN A 1 118 ? -3.199 -0.136 15.124 1.00 98.06 118 ASN A N 1
ATOM 908 C CA . ASN A 1 118 ? -2.370 0.335 14.012 1.00 98.06 118 ASN A CA 1
ATOM 909 C C . ASN A 1 118 ? -2.020 -0.810 13.036 1.00 98.06 118 ASN A C 1
ATOM 911 O O . ASN A 1 118 ? -0.852 -1.161 12.872 1.00 98.06 118 ASN A O 1
ATOM 915 N N . GLN A 1 119 ? -3.042 -1.428 12.443 1.00 97.69 119 GLN A N 1
ATOM 916 C CA . GLN A 1 119 ? -2.941 -2.540 11.498 1.00 97.69 119 GLN A CA 1
ATOM 917 C C . GLN A 1 119 ? -3.948 -2.375 10.363 1.00 97.69 119 GLN A C 1
ATOM 919 O O . GLN A 1 119 ? -5.059 -1.887 10.583 1.00 97.69 119 GLN A O 1
ATOM 924 N N . VAL A 1 120 ? -3.569 -2.837 9.176 1.00 97.19 120 VAL A N 1
ATOM 925 C CA . VAL A 1 120 ? -4.437 -2.924 7.998 1.00 97.19 120 VAL A CA 1
ATOM 926 C C . VAL A 1 120 ? -4.321 -4.296 7.354 1.00 97.19 120 VAL A C 1
ATOM 928 O O . VAL A 1 120 ? -3.264 -4.928 7.424 1.00 97.19 120 VAL A O 1
ATOM 931 N N . ASN A 1 121 ? -5.393 -4.727 6.694 1.00 92.38 121 ASN A N 1
ATOM 932 C CA . ASN A 1 121 ? -5.411 -5.925 5.863 1.00 92.38 121 ASN A CA 1
ATOM 933 C C . ASN A 1 121 ? -6.113 -5.649 4.537 1.00 92.38 121 ASN A C 1
ATOM 935 O O . ASN A 1 121 ? -6.855 -4.673 4.377 1.00 92.38 121 ASN A O 1
ATOM 939 N N . ARG A 1 122 ? -5.970 -6.606 3.625 1.00 90.19 122 ARG A N 1
ATOM 940 C CA . ARG A 1 122 ? -6.870 -6.723 2.485 1.00 90.19 122 ARG A CA 1
ATOM 941 C C . ARG A 1 122 ? -8.308 -6.983 2.944 1.00 90.19 122 ARG A C 1
ATOM 943 O O . ARG A 1 122 ? -8.544 -7.685 3.927 1.00 90.19 122 ARG A O 1
ATOM 950 N N . THR A 1 123 ? -9.272 -6.439 2.208 1.00 87.00 123 THR A N 1
ATOM 951 C CA . THR A 1 123 ? -10.698 -6.692 2.452 1.00 87.00 123 THR A CA 1
ATOM 952 C C . THR A 1 123 ? -11.232 -7.805 1.551 1.00 87.00 123 THR A C 1
ATOM 954 O O . THR A 1 123 ? -10.848 -7.883 0.387 1.00 87.00 123 THR A O 1
ATOM 957 N N . GLY A 1 124 ? -12.122 -8.658 2.077 1.00 80.06 124 GLY A N 1
ATOM 958 C CA . GLY A 1 124 ? -12.884 -9.631 1.277 1.00 80.06 124 GLY A CA 1
ATOM 959 C C . GLY A 1 124 ? -12.265 -11.023 1.078 1.00 80.06 124 GLY A C 1
ATOM 960 O O . GLY A 1 124 ? -12.817 -11.793 0.301 1.00 80.06 124 GLY A O 1
ATOM 961 N N . TYR A 1 125 ? -11.171 -11.375 1.769 1.00 70.12 125 TYR A N 1
ATOM 962 C CA . TYR A 1 125 ? -10.460 -12.654 1.573 1.00 70.12 125 TYR A CA 1
ATOM 963 C C . TYR A 1 125 ? -10.196 -13.415 2.878 1.00 70.12 125 TYR A C 1
ATOM 965 O O . TYR A 1 125 ? -10.190 -12.834 3.963 1.00 70.12 125 TYR A O 1
ATOM 973 N N . SER A 1 126 ? -9.988 -14.732 2.752 1.00 56.94 126 SER A N 1
ATOM 974 C CA . SER A 1 126 ? -9.709 -15.663 3.855 1.00 56.94 126 SER A CA 1
ATOM 975 C C . SER A 1 126 ? -8.224 -15.774 4.213 1.00 56.94 126 SER A C 1
ATOM 977 O O . SER A 1 126 ? -7.908 -16.034 5.373 1.00 56.94 126 SER A O 1
ATOM 979 N N . ASN A 1 127 ? -7.313 -15.565 3.253 1.00 60.38 127 ASN A N 1
ATOM 980 C CA . ASN A 1 127 ? -5.880 -15.478 3.534 1.00 60.38 127 ASN A CA 1
ATOM 981 C C . ASN A 1 127 ? -5.555 -14.098 4.124 1.00 60.38 127 ASN A C 1
ATOM 983 O O . ASN A 1 127 ? -5.938 -13.070 3.564 1.00 60.38 127 ASN A O 1
ATOM 987 N N . TYR A 1 128 ? -4.879 -14.071 5.271 1.00 76.31 128 TYR A N 1
ATOM 988 C CA . TYR A 1 128 ? -4.736 -12.865 6.079 1.00 76.31 128 TYR A CA 1
ATOM 989 C C . TYR A 1 128 ? -3.297 -12.366 6.062 1.00 76.31 128 TYR A C 1
ATOM 991 O O . TYR A 1 128 ? -2.525 -12.649 6.970 1.00 76.31 128 TYR A O 1
ATOM 999 N N . VAL A 1 129 ? -2.918 -11.584 5.055 1.00 91.44 129 VAL A N 1
ATOM 1000 C CA . VAL A 1 129 ? -1.713 -10.753 5.158 1.00 91.44 129 VAL A CA 1
ATOM 1001 C C . VAL A 1 129 ? -2.090 -9.417 5.785 1.00 91.44 129 VAL A C 1
ATOM 1003 O O . VAL A 1 129 ? -3.054 -8.767 5.376 1.00 91.44 129 VAL A O 1
ATOM 1006 N N . ARG A 1 130 ? -1.318 -9.015 6.799 1.00 94.69 130 ARG A N 1
ATOM 1007 C CA . ARG A 1 130 ? -1.471 -7.736 7.488 1.00 94.69 130 ARG A CA 1
ATOM 1008 C C . ARG A 1 130 ? -0.212 -6.902 7.359 1.00 94.69 130 ARG A C 1
ATOM 1010 O O . ARG A 1 130 ? 0.895 -7.443 7.396 1.00 94.69 130 ARG A O 1
ATOM 1017 N N . VAL A 1 131 ? -0.401 -5.591 7.328 1.00 98.00 131 VAL A N 1
ATOM 1018 C CA . VAL A 1 131 ? 0.660 -4.617 7.586 1.00 98.00 131 VAL A CA 1
ATOM 1019 C C . VAL A 1 131 ? 0.386 -3.993 8.949 1.00 98.00 131 VAL A C 1
ATOM 1021 O O . VAL A 1 131 ? -0.709 -3.488 9.209 1.00 98.00 131 VAL A O 1
ATOM 1024 N N . LYS A 1 132 ? 1.369 -4.054 9.846 1.00 98.31 132 LYS A N 1
ATOM 1025 C CA . LYS A 1 132 ? 1.302 -3.480 11.193 1.00 98.31 132 LYS A CA 1
ATOM 1026 C C . LYS A 1 132 ? 2.279 -2.326 11.302 1.00 98.31 132 LYS A C 1
ATOM 1028 O O . LYS A 1 132 ? 3.471 -2.523 11.090 1.00 98.31 132 LYS A O 1
ATOM 1033 N N . ALA A 1 133 ? 1.798 -1.152 11.701 1.00 98.12 133 ALA A N 1
ATOM 1034 C CA . ALA A 1 133 ? 2.706 -0.069 12.033 1.00 98.12 133 ALA A CA 1
ATOM 1035 C C . ALA A 1 133 ? 3.299 -0.301 13.424 1.00 98.12 133 ALA A C 1
ATOM 1037 O O . ALA A 1 133 ? 2.571 -0.482 14.409 1.00 98.12 133 ALA A O 1
ATOM 1038 N N . VAL A 1 134 ? 4.621 -0.257 13.494 1.00 98.19 134 VAL A N 1
ATOM 1039 C CA . VAL A 1 134 ? 5.423 -0.406 14.707 1.00 98.19 134 VAL A CA 1
ATOM 1040 C C . VAL A 1 134 ? 6.341 0.800 14.854 1.00 98.19 134 VAL A C 1
ATOM 1042 O O . VAL A 1 134 ? 6.671 1.478 13.883 1.00 98.19 134 VAL A O 1
ATOM 1045 N N . ARG A 1 135 ? 6.763 1.074 16.083 1.00 96.81 135 ARG A N 1
ATOM 1046 C CA . ARG A 1 135 ? 7.725 2.136 16.373 1.00 96.81 135 ARG A CA 1
ATOM 1047 C C . ARG A 1 135 ? 9.087 1.791 15.777 1.00 96.81 135 ARG A C 1
ATOM 1049 O O . ARG A 1 135 ? 9.361 0.644 15.427 1.00 96.81 135 ARG A O 1
ATOM 1056 N N . THR A 1 136 ? 9.998 2.755 15.765 1.00 93.56 136 THR A N 1
ATOM 1057 C CA . THR A 1 136 ? 11.395 2.585 15.332 1.00 93.56 136 THR A CA 1
ATOM 1058 C C . THR A 1 136 ? 12.078 1.358 15.958 1.00 93.56 136 THR A C 1
ATOM 1060 O O . THR A 1 136 ? 12.774 0.624 15.266 1.00 93.56 136 THR A O 1
ATOM 1063 N N . ASN A 1 137 ? 11.803 1.063 17.235 1.00 93.69 137 ASN A N 1
ATOM 1064 C CA . ASN A 1 137 ? 12.343 -0.095 17.962 1.00 93.69 137 ASN A CA 1
ATOM 1065 C C . ASN A 1 137 ? 11.564 -1.418 17.763 1.00 93.69 137 ASN A C 1
ATOM 1067 O O . ASN A 1 137 ? 11.825 -2.386 18.471 1.00 93.69 137 ASN A O 1
ATOM 1071 N N . GLY A 1 138 ? 10.564 -1.453 16.879 1.00 94.56 138 GLY A N 1
ATOM 1072 C CA . GLY A 1 138 ? 9.720 -2.624 16.611 1.00 94.56 138 GLY A CA 1
ATOM 1073 C C . GLY A 1 138 ? 8.574 -2.851 17.599 1.00 94.56 138 GLY A C 1
ATOM 1074 O O . GLY A 1 138 ? 7.755 -3.737 17.375 1.00 94.56 138 GLY A O 1
ATOM 1075 N N . SER A 1 139 ? 8.468 -2.052 18.666 1.00 97.00 139 SER A N 1
ATOM 1076 C CA . SER A 1 139 ? 7.343 -2.151 19.603 1.00 97.00 139 SER A CA 1
ATOM 1077 C C . SER A 1 139 ? 6.060 -1.534 19.044 1.00 97.00 139 SER A C 1
ATOM 1079 O O . SER A 1 139 ? 6.082 -0.667 18.170 1.00 97.00 139 SER A O 1
ATOM 1081 N N . ASP A 1 140 ? 4.921 -1.955 19.582 1.00 97.44 140 ASP A N 1
ATOM 1082 C CA . ASP A 1 140 ? 3.615 -1.511 19.108 1.00 97.44 140 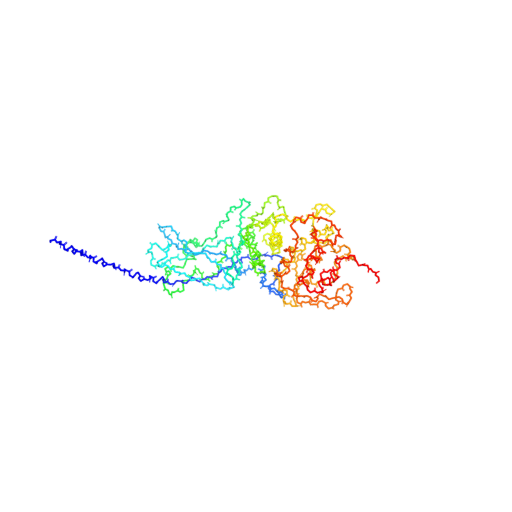ASP A CA 1
ATOM 1083 C C . ASP A 1 140 ? 3.366 -0.022 19.374 1.00 97.44 140 ASP A C 1
ATOM 1085 O O . ASP A 1 140 ? 3.666 0.516 20.446 1.00 97.44 140 ASP A O 1
ATOM 1089 N N . HIS A 1 141 ? 2.728 0.648 18.412 1.00 97.12 141 HIS A N 1
ATOM 1090 C CA . HIS A 1 141 ? 2.101 1.935 18.690 1.00 97.12 141 HIS A CA 1
ATOM 1091 C C . HIS A 1 141 ? 0.859 1.756 19.565 1.00 97.12 141 HIS A C 1
ATOM 1093 O O . HIS A 1 141 ? 0.099 0.803 19.365 1.00 97.12 141 HIS A O 1
ATOM 1099 N N . PRO A 1 142 ? 0.577 2.717 20.463 1.00 96.50 142 PRO A N 1
ATOM 1100 C CA . PRO A 1 142 ? -0.631 2.678 21.267 1.00 96.50 142 PRO A CA 1
ATOM 1101 C C . PRO A 1 142 ? -1.875 2.710 20.372 1.00 96.50 142 PRO A C 1
ATOM 1103 O O . PRO A 1 142 ? -1.929 3.428 19.363 1.00 96.50 142 PRO A O 1
ATOM 1106 N N . ALA A 1 143 ? -2.880 1.932 20.765 1.00 96.06 143 ALA A N 1
ATOM 1107 C CA . ALA A 1 143 ? -4.206 1.987 20.169 1.00 96.06 143 ALA A CA 1
ATOM 1108 C C . ALA A 1 143 ? -4.857 3.354 20.437 1.00 96.06 143 ALA A C 1
ATOM 1110 O O . ALA A 1 143 ? -4.575 4.003 21.447 1.00 96.06 143 ALA A O 1
ATOM 1111 N N . THR A 1 144 ? -5.755 3.788 19.552 1.00 95.38 144 THR A N 1
ATOM 1112 C CA . THR A 1 144 ? -6.649 4.912 19.866 1.00 95.38 144 THR A CA 1
ATOM 1113 C C . THR A 1 144 ? -7.934 4.357 20.447 1.00 95.38 144 THR A C 1
ATOM 1115 O O . THR A 1 144 ? -8.600 3.557 19.800 1.00 95.38 144 THR A O 1
ATOM 1118 N N . THR A 1 145 ? -8.254 4.754 21.673 1.00 93.19 145 THR A N 1
ATOM 1119 C CA . THR A 1 145 ? -9.425 4.279 22.410 1.00 93.19 145 THR A CA 1
ATOM 1120 C C . THR A 1 145 ? -10.433 5.403 22.586 1.00 93.19 145 THR A C 1
ATOM 1122 O O . THR A 1 145 ? -10.046 6.546 22.834 1.00 93.19 145 THR A O 1
ATOM 1125 N N . TRP A 1 146 ? -11.717 5.062 22.497 1.00 92.19 146 TRP A N 1
ATOM 1126 C CA . TRP A 1 146 ? -12.819 5.968 22.817 1.00 92.19 146 TRP A CA 1
ATOM 1127 C C . TRP A 1 146 ? -13.575 5.572 24.096 1.00 92.19 146 TRP A C 1
ATOM 1129 O O . TRP A 1 146 ? -14.678 6.048 24.329 1.00 92.19 146 TRP A O 1
ATOM 1139 N N . ARG A 1 147 ? -12.965 4.740 24.953 1.00 88.12 147 ARG A N 1
ATOM 1140 C CA . ARG A 1 147 ? -13.558 4.204 26.195 1.00 88.12 147 ARG A CA 1
ATOM 1141 C C . ARG A 1 147 ? -14.223 5.248 27.106 1.00 88.12 147 ARG A C 1
ATOM 1143 O O . ARG A 1 147 ? -15.278 4.994 27.675 1.00 88.12 147 ARG A O 1
ATOM 1150 N N . ASN A 1 148 ? -13.560 6.388 27.302 1.00 83.69 148 ASN A N 1
ATOM 1151 C CA . ASN A 1 148 ? -13.928 7.375 28.325 1.00 83.69 148 ASN A CA 1
ATOM 1152 C C . ASN A 1 148 ? -14.466 8.685 27.728 1.00 83.69 148 ASN A C 1
ATOM 1154 O O . ASN A 1 148 ? -14.533 9.691 28.429 1.00 83.69 148 ASN A O 1
ATOM 1158 N N . GLY A 1 149 ? -14.791 8.700 26.434 1.00 78.94 149 GLY A N 1
ATOM 1159 C CA . GLY A 1 149 ? -15.387 9.863 25.793 1.00 78.94 149 GLY A CA 1
ATOM 1160 C C . GLY A 1 149 ? -14.599 11.168 25.895 1.00 78.94 149 GLY A C 1
ATOM 1161 O O . GLY A 1 149 ? -13.372 11.188 25.789 1.00 78.94 149 GLY A O 1
ATOM 1162 N N . GLN A 1 150 ? -15.325 12.282 26.007 1.00 79.50 150 GLN A N 1
ATOM 1163 C CA . GLN A 1 150 ? -14.758 13.623 26.197 1.00 79.50 150 GLN A CA 1
ATOM 1164 C C . GLN A 1 150 ? -14.998 14.094 27.635 1.00 79.50 150 GLN A C 1
ATOM 1166 O O . GLN A 1 150 ? -15.874 13.581 28.326 1.00 79.50 150 GLN A O 1
ATOM 1171 N N . ALA A 1 151 ? -14.245 15.099 28.092 1.00 81.00 151 ALA A N 1
ATOM 1172 C CA . ALA A 1 151 ? -14.477 15.698 29.405 1.00 81.00 151 ALA A CA 1
ATOM 1173 C C . ALA A 1 151 ? -15.942 16.164 29.540 1.00 81.00 151 ALA A C 1
ATOM 1175 O O . ALA A 1 151 ? -16.445 16.885 28.681 1.00 81.00 151 ALA A O 1
ATOM 1176 N N . GLY A 1 152 ? -16.617 15.727 30.608 1.00 84.69 152 GLY A N 1
ATOM 1177 C CA . GLY A 1 152 ? -18.042 15.988 30.848 1.00 84.69 152 GLY A CA 1
ATOM 1178 C C . GLY A 1 152 ? -19.011 14.962 30.240 1.00 84.69 152 GLY A C 1
ATOM 1179 O O . GLY A 1 152 ? -20.183 14.978 30.597 1.00 84.69 152 GLY A O 1
ATOM 1180 N N . ASP A 1 153 ? -18.539 14.049 29.387 1.00 84.00 153 ASP A N 1
ATOM 1181 C CA . ASP A 1 153 ? -19.332 12.962 28.801 1.00 84.00 153 ASP A CA 1
ATOM 1182 C C . ASP A 1 153 ? -18.478 11.685 28.713 1.00 84.00 153 ASP A C 1
ATOM 1184 O O . ASP A 1 153 ? -17.907 11.348 27.671 1.00 84.00 153 ASP A O 1
ATOM 1188 N N . ALA A 1 154 ? -18.348 11.005 29.859 1.00 82.94 154 ALA A N 1
ATOM 1189 C CA . ALA A 1 154 ? -17.464 9.850 30.043 1.00 82.94 154 ALA A CA 1
ATOM 1190 C C . ALA A 1 154 ? -17.870 8.613 29.222 1.00 82.94 154 ALA A C 1
ATOM 1192 O O . ALA A 1 154 ? -17.095 7.663 29.094 1.00 82.94 154 ALA A O 1
ATOM 1193 N N . ASP A 1 155 ? -19.081 8.622 28.672 1.00 84.75 155 ASP A N 1
ATOM 1194 C CA . ASP A 1 155 ? -19.631 7.549 27.847 1.00 84.75 155 ASP A CA 1
ATOM 1195 C C . ASP A 1 155 ? -19.899 7.992 26.419 1.00 84.75 155 ASP A C 1
ATOM 1197 O O . ASP A 1 155 ? -20.496 7.261 25.623 1.00 84.75 155 ASP A O 1
ATOM 1201 N N . ARG A 1 156 ? -19.373 9.162 26.054 1.00 83.94 156 ARG A N 1
ATOM 1202 C CA . ARG A 1 156 ? -19.232 9.521 24.659 1.00 83.94 156 ARG A CA 1
ATOM 1203 C C . ARG A 1 156 ? -18.419 8.429 23.973 1.00 83.94 156 ARG A C 1
ATOM 1205 O O . ARG A 1 156 ? -17.298 8.126 24.358 1.00 83.94 156 ARG A O 1
ATOM 1212 N N . TYR A 1 157 ? -18.998 7.881 22.925 1.00 88.88 157 TYR A N 1
ATOM 1213 C CA . TYR A 1 157 ? -18.534 6.796 22.069 1.00 88.88 157 TYR A CA 1
ATOM 1214 C C . TYR A 1 157 ? -18.611 5.393 22.687 1.00 88.88 157 TYR A C 1
ATOM 1216 O O . TYR A 1 157 ? -17.948 4.472 22.204 1.00 88.88 157 TYR A O 1
ATOM 1224 N N . VAL A 1 158 ? -19.468 5.217 23.694 1.00 90.25 158 VAL A N 1
ATOM 1225 C CA . VAL A 1 158 ? -19.821 3.915 24.264 1.00 90.25 158 VAL A CA 1
ATOM 1226 C C . VAL A 1 158 ? -21.257 3.566 23.869 1.00 90.25 158 VAL A C 1
ATOM 1228 O O . VAL A 1 158 ? -22.181 4.363 24.041 1.00 90.25 158 VAL A O 1
ATOM 1231 N N . ALA A 1 159 ? -21.458 2.375 23.315 1.00 91.81 159 ALA A N 1
ATOM 1232 C CA . ALA A 1 159 ? -22.775 1.806 23.077 1.00 91.81 159 ALA A CA 1
ATOM 1233 C C . ALA A 1 159 ? -23.235 1.085 24.348 1.00 91.81 159 ALA A C 1
ATOM 1235 O O . ALA A 1 159 ? -22.932 -0.091 24.548 1.00 91.81 159 ALA A O 1
ATOM 1236 N N . ARG A 1 160 ? -23.943 1.816 25.212 1.00 90.31 160 ARG A N 1
ATOM 1237 C CA . ARG A 1 160 ? -24.331 1.309 26.528 1.00 90.31 160 ARG A CA 1
ATOM 1238 C C . ARG A 1 160 ? -25.408 0.227 26.475 1.00 90.31 160 ARG A C 1
ATOM 1240 O O . ARG A 1 160 ? -26.342 0.331 25.675 1.00 90.31 160 ARG A O 1
ATOM 1247 N N . ASN A 1 161 ? -25.340 -0.719 27.411 1.00 89.56 161 ASN A N 1
ATOM 1248 C CA . ASN A 1 161 ? -26.333 -1.760 27.665 1.00 89.56 161 ASN A CA 1
ATOM 1249 C C . ASN A 1 161 ? -26.755 -2.470 26.372 1.00 89.56 161 ASN A C 1
ATOM 1251 O O . ASN A 1 161 ? -27.940 -2.516 26.020 1.00 89.56 161 ASN A O 1
ATOM 1255 N N . CYS A 1 162 ? -25.777 -2.996 25.639 1.00 91.62 162 CYS A N 1
ATOM 1256 C CA . CYS A 1 162 ? -25.996 -3.591 24.333 1.00 91.62 162 CYS A CA 1
ATOM 1257 C C . CYS A 1 162 ? -26.808 -4.891 24.442 1.00 91.62 162 CYS A C 1
ATOM 1259 O O . CYS A 1 162 ? -26.289 -5.953 24.793 1.00 91.62 162 CYS A O 1
ATOM 1261 N N . ARG A 1 163 ? -28.109 -4.807 24.142 1.00 91.44 163 ARG A N 1
ATOM 1262 C CA . ARG A 1 163 ? -29.039 -5.931 24.294 1.00 91.44 163 ARG A CA 1
ATOM 1263 C C . ARG A 1 163 ? -28.932 -6.910 23.136 1.00 91.44 163 ARG A C 1
ATOM 1265 O O . ARG A 1 163 ? -28.802 -6.521 21.972 1.00 91.44 163 ARG A O 1
ATOM 1272 N N . THR A 1 164 ? -29.102 -8.184 23.458 1.00 89.25 164 THR A N 1
ATOM 1273 C CA . THR A 1 164 ? -29.346 -9.264 22.501 1.00 89.25 164 THR A CA 1
ATOM 1274 C C . THR A 1 164 ? -30.342 -8.870 21.408 1.00 89.25 164 THR A C 1
ATOM 1276 O O . THR A 1 164 ? -31.411 -8.331 21.698 1.00 89.25 164 THR A O 1
ATOM 1279 N N . GLY A 1 165 ? -30.009 -9.166 20.147 1.00 83.50 165 GLY A N 1
ATOM 1280 C CA . GLY A 1 165 ? -30.898 -8.935 19.004 1.00 83.50 165 GLY A CA 1
ATOM 1281 C C . GLY A 1 165 ? -31.093 -7.462 18.623 1.00 83.50 165 GLY A C 1
ATOM 1282 O O . GLY A 1 165 ? -31.926 -7.168 17.769 1.00 83.50 165 GLY A O 1
ATOM 1283 N N . THR A 1 166 ? -30.342 -6.534 19.228 1.00 83.56 166 THR A N 1
ATOM 1284 C CA . THR A 1 166 ? -30.417 -5.099 18.915 1.00 83.56 166 THR A CA 1
ATOM 1285 C C . THR A 1 166 ? -29.161 -4.581 18.213 1.00 83.56 166 THR A C 1
ATOM 1287 O O . THR A 1 166 ? -28.069 -5.138 18.343 1.00 83.56 166 THR A O 1
ATOM 1290 N N . ASN A 1 167 ? -29.331 -3.489 17.458 1.00 87.62 167 ASN A N 1
ATOM 1291 C CA . ASN A 1 167 ? -28.228 -2.721 16.886 1.00 87.62 167 ASN A CA 1
ATOM 1292 C C . ASN A 1 167 ? -27.789 -1.646 17.883 1.00 87.62 167 ASN A C 1
ATOM 1294 O O . ASN A 1 167 ? -28.392 -0.574 17.976 1.00 87.62 167 ASN A O 1
ATOM 1298 N N . CYS A 1 168 ? -26.716 -1.931 18.601 1.00 89.19 168 CYS A N 1
ATOM 1299 C CA . CYS A 1 168 ? -26.101 -1.052 19.575 1.00 89.19 168 CYS A CA 1
ATOM 1300 C C . CYS A 1 168 ? -25.355 0.066 18.845 1.00 89.19 168 CYS A C 1
ATOM 1302 O O . CYS A 1 168 ? -24.514 -0.173 17.969 1.00 89.19 168 CYS A O 1
ATOM 1304 N N . GLN A 1 169 ? -25.711 1.309 19.157 1.00 84.88 169 GLN A N 1
ATOM 1305 C CA . GLN A 1 169 ? -25.153 2.474 18.484 1.00 84.88 169 GLN A CA 1
ATOM 1306 C C . GLN A 1 169 ? -24.087 3.130 19.346 1.00 84.88 169 GLN A C 1
ATOM 1308 O O . GLN A 1 169 ? -24.334 3.460 20.501 1.00 84.88 169 GLN A O 1
ATOM 1313 N N . ILE A 1 170 ? -22.928 3.377 18.745 1.00 86.12 170 ILE A N 1
ATOM 1314 C CA . ILE A 1 170 ? -21.920 4.255 19.329 1.00 86.12 170 ILE A CA 1
ATOM 1315 C C . ILE A 1 170 ? -22.394 5.700 19.161 1.00 86.12 170 ILE A C 1
ATOM 1317 O O . ILE A 1 170 ? -22.704 6.126 18.046 1.00 86.12 170 ILE A O 1
ATOM 1321 N N . LEU A 1 171 ? -22.477 6.438 20.270 1.00 76.81 171 LEU A N 1
ATOM 1322 C CA . LEU A 1 171 ? -22.987 7.810 20.310 1.00 76.81 171 LEU A CA 1
ATOM 1323 C C . LEU A 1 171 ? -21.879 8.815 20.642 1.00 76.81 171 LEU A C 1
ATOM 1325 O O . LEU A 1 171 ? -21.088 8.524 21.515 1.00 76.81 171 LEU A O 1
ATOM 1329 N N . PRO A 1 172 ? -21.826 10.014 20.043 1.00 78.38 172 PRO A N 1
ATOM 1330 C CA . PRO A 1 172 ? -22.666 10.457 18.943 1.00 78.38 172 PRO A CA 1
ATOM 1331 C C . PRO A 1 172 ? -22.379 9.616 17.698 1.00 78.38 172 PRO A C 1
ATOM 1333 O O . PRO A 1 172 ? -21.235 9.242 17.458 1.00 78.38 172 PRO A O 1
ATOM 1336 N N . GLY A 1 173 ? -23.406 9.367 16.880 1.00 72.19 173 GLY A N 1
ATOM 1337 C CA . GLY A 1 173 ? -23.298 8.590 15.635 1.00 72.19 173 GLY A CA 1
ATOM 1338 C C . GLY A 1 173 ? -22.439 9.236 14.536 1.00 72.19 173 GLY A C 1
ATOM 1339 O O . GLY A 1 173 ? -22.572 8.876 13.369 1.00 72.19 173 GLY A O 1
ATOM 1340 N N . ALA A 1 174 ? -21.600 10.210 14.893 1.00 78.94 174 ALA A N 1
ATOM 1341 C CA . ALA A 1 174 ? -20.582 10.790 14.037 1.00 78.94 174 ALA A CA 1
ATOM 1342 C C . ALA A 1 174 ? -19.463 9.774 13.756 1.00 78.94 174 ALA A C 1
ATOM 1344 O O . ALA A 1 174 ? -19.318 8.761 14.443 1.00 78.94 174 ALA A O 1
ATOM 1345 N N . SER A 1 175 ? -18.647 10.055 12.740 1.00 90.00 175 SER A N 1
ATOM 1346 C CA . SER A 1 175 ? -17.492 9.215 12.437 1.00 90.00 175 SER A CA 1
ATOM 1347 C C . SER A 1 175 ? -16.479 9.246 13.585 1.00 90.00 175 SER A C 1
ATOM 1349 O O . SER A 1 175 ? -16.078 10.314 14.050 1.00 90.00 175 SER A O 1
ATOM 1351 N N . LEU A 1 176 ? -16.027 8.069 14.006 1.00 93.81 176 LEU A N 1
ATOM 1352 C CA . LEU A 1 176 ? -14.849 7.920 14.846 1.00 93.81 176 LEU A CA 1
ATOM 1353 C C . LEU A 1 176 ? -13.623 8.232 13.992 1.00 93.81 176 LEU A C 1
ATOM 1355 O O . LEU A 1 176 ? -13.461 7.668 12.910 1.00 93.81 176 LEU A O 1
ATOM 1359 N N . VAL A 1 177 ? -12.772 9.136 14.472 1.00 95.31 177 VAL A N 1
ATOM 1360 C CA . VAL A 1 177 ? -11.537 9.535 13.788 1.00 95.31 177 VAL A CA 1
ATOM 1361 C C . VAL A 1 177 ? -10.396 9.495 14.803 1.00 95.31 177 VAL A C 1
ATOM 1363 O O . VAL A 1 177 ? -10.476 10.206 15.809 1.00 95.31 177 VAL A O 1
ATOM 1366 N N . PRO A 1 178 ? -9.346 8.665 14.616 1.00 94.94 178 PRO A N 1
ATOM 1367 C CA . PRO A 1 178 ? -8.290 8.507 15.624 1.00 94.94 178 PRO A CA 1
ATOM 1368 C C . PRO A 1 178 ? -7.542 9.804 15.979 1.00 94.94 178 PRO A C 1
ATOM 1370 O O . PRO A 1 178 ? -6.952 9.934 17.058 1.00 94.94 178 PRO A O 1
ATOM 1373 N N . THR A 1 179 ? -7.523 10.750 15.040 1.00 95.81 179 THR A N 1
ATOM 1374 C CA . THR A 1 179 ? -7.048 12.125 15.204 1.00 95.81 179 THR A CA 1
ATOM 1375 C C . THR A 1 179 ? -7.524 12.973 14.026 1.00 95.81 179 THR A C 1
ATOM 1377 O O . THR A 1 179 ? -7.518 12.506 12.890 1.00 95.81 179 THR A O 1
ATOM 1380 N N . PHE A 1 180 ? -7.904 14.222 14.292 1.00 95.62 180 PHE A N 1
ATOM 1381 C CA . PHE A 1 180 ? -8.209 15.218 13.258 1.00 95.62 180 PHE A CA 1
ATOM 1382 C C . PHE A 1 180 ? -6.993 16.080 12.885 1.00 95.62 180 PHE A C 1
ATOM 1384 O O . PHE A 1 180 ? -7.028 16.801 11.894 1.00 95.62 180 PHE A O 1
ATOM 1391 N N . ASN A 1 181 ? -5.910 16.026 13.668 1.00 97.00 181 ASN A N 1
ATOM 1392 C CA . ASN A 1 181 ? -4.697 16.785 13.380 1.00 97.00 181 ASN A CA 1
ATOM 1393 C C . ASN A 1 181 ? -3.861 16.045 12.327 1.00 97.00 181 ASN A C 1
ATOM 1395 O O . ASN A 1 181 ? -3.053 15.183 12.686 1.00 97.00 181 ASN A O 1
ATOM 1399 N N . VAL A 1 182 ? -4.048 16.393 11.052 1.00 96.56 182 VAL A N 1
ATOM 1400 C CA . VAL A 1 182 ? -3.358 15.783 9.897 1.00 96.56 182 VAL A CA 1
ATOM 1401 C C . VAL A 1 182 ? -1.830 15.888 9.962 1.00 96.56 182 VAL A C 1
ATOM 1403 O O . VAL A 1 182 ? -1.141 15.004 9.467 1.00 96.56 182 VAL A O 1
ATOM 1406 N N . ALA A 1 183 ? -1.296 16.902 10.651 1.00 95.81 183 ALA A N 1
ATOM 1407 C CA . ALA A 1 183 ? 0.144 17.087 10.833 1.00 95.81 183 ALA A CA 1
ATOM 1408 C C . ALA A 1 183 ? 0.731 16.243 11.982 1.00 95.81 183 ALA A C 1
ATOM 1410 O O . ALA A 1 183 ? 1.947 16.166 12.145 1.00 95.81 183 ALA A O 1
ATOM 1411 N N . SER A 1 184 ? -0.111 15.619 12.814 1.00 96.75 184 SER A N 1
ATOM 1412 C CA . SER A 1 184 ? 0.368 14.795 13.928 1.00 96.75 184 SER A CA 1
ATOM 1413 C C . SER A 1 184 ? 1.018 13.500 13.435 1.00 96.75 184 SER A C 1
ATOM 1415 O O . SER A 1 184 ? 0.531 12.870 12.499 1.00 96.75 184 SER A O 1
ATOM 1417 N N . GLU A 1 185 ? 2.047 13.017 14.141 1.00 96.50 185 GLU A N 1
ATOM 1418 C CA . GLU A 1 185 ? 2.677 11.715 13.856 1.00 96.50 185 GLU A CA 1
ATOM 1419 C C . GLU A 1 185 ? 1.643 10.577 13.795 1.00 96.50 185 GLU A C 1
ATOM 1421 O O . GLU A 1 185 ? 1.733 9.679 12.961 1.00 96.50 185 GLU A O 1
ATOM 1426 N N . ARG A 1 186 ? 0.609 10.640 14.647 1.00 97.44 186 ARG A N 1
ATOM 1427 C CA . ARG A 1 186 ? -0.504 9.687 14.622 1.00 97.44 186 ARG A CA 1
ATOM 1428 C C . ARG A 1 186 ? -1.246 9.707 13.284 1.00 97.44 186 ARG A C 1
ATOM 1430 O O . ARG A 1 186 ? -1.517 8.630 12.769 1.00 97.44 186 ARG A O 1
ATOM 1437 N N . ALA A 1 187 ? -1.588 10.879 12.750 1.00 97.31 187 ALA A N 1
ATOM 1438 C CA . ALA A 1 187 ? -2.303 10.983 11.478 1.00 97.31 187 ALA A CA 1
ATOM 1439 C C . ALA A 1 187 ? -1.432 10.502 10.318 1.00 97.31 187 ALA A C 1
ATOM 1441 O O . ALA A 1 187 ? -1.869 9.656 9.545 1.00 97.31 187 ALA A O 1
ATOM 1442 N N . LEU A 1 188 ? -0.179 10.962 10.261 1.00 98.00 188 LEU A N 1
ATOM 1443 C CA . LEU A 1 188 ? 0.779 10.558 9.235 1.00 98.00 188 LEU A CA 1
ATOM 1444 C C . LEU A 1 188 ? 1.005 9.035 9.224 1.00 98.00 188 LEU A C 1
ATOM 1446 O O . LEU A 1 188 ? 0.990 8.419 8.166 1.00 98.00 188 LEU A O 1
ATOM 1450 N N . ARG A 1 189 ? 1.109 8.392 10.395 1.00 98.12 189 ARG A N 1
ATOM 1451 C CA . ARG A 1 189 ? 1.184 6.924 10.498 1.00 98.12 189 ARG A CA 1
ATOM 1452 C C . ARG A 1 189 ? -0.063 6.225 9.957 1.00 98.12 189 ARG A C 1
ATOM 1454 O O . ARG A 1 189 ? 0.033 5.165 9.350 1.00 98.12 189 ARG A O 1
ATOM 1461 N N . ILE A 1 190 ? -1.244 6.764 10.251 1.00 98.44 190 ILE A N 1
ATOM 1462 C CA . ILE A 1 190 ? -2.517 6.177 9.814 1.00 98.44 190 ILE A CA 1
ATOM 1463 C C . ILE A 1 190 ? -2.670 6.321 8.300 1.00 98.44 190 ILE A C 1
ATOM 1465 O O . ILE A 1 190 ? -3.076 5.361 7.657 1.00 98.44 190 ILE A O 1
ATOM 1469 N N . MET A 1 191 ? -2.289 7.468 7.734 1.00 98.50 191 MET A N 1
ATOM 1470 C CA . MET A 1 191 ? -2.225 7.678 6.287 1.00 98.50 191 MET A CA 1
ATOM 1471 C C . MET A 1 191 ? -1.230 6.721 5.624 1.00 98.50 191 MET A C 1
ATOM 1473 O O . MET A 1 191 ? -1.573 6.107 4.618 1.00 98.50 191 MET A O 1
ATOM 1477 N N . ALA A 1 192 ? -0.056 6.512 6.228 1.00 98.25 192 ALA A N 1
ATOM 1478 C CA . ALA A 1 192 ? 0.913 5.524 5.765 1.00 98.25 192 ALA A CA 1
ATOM 1479 C C . ALA A 1 192 ? 0.328 4.099 5.771 1.00 98.25 192 ALA A C 1
ATOM 1481 O O . ALA A 1 192 ? 0.463 3.364 4.797 1.00 98.25 192 ALA A O 1
ATOM 1482 N N . LEU A 1 193 ? -0.378 3.714 6.839 1.00 98.44 193 LEU A N 1
ATOM 1483 C CA . LEU A 1 193 ? -1.085 2.433 6.901 1.00 98.44 193 LEU A CA 1
ATOM 1484 C C . LEU A 1 193 ? -2.183 2.314 5.843 1.00 98.44 193 LEU A C 1
ATOM 1486 O O . LEU A 1 193 ? -2.315 1.258 5.239 1.00 98.44 193 LEU A O 1
ATOM 1490 N N . ASP A 1 194 ? -2.956 3.365 5.594 1.00 98.25 194 ASP A N 1
ATOM 1491 C CA . ASP A 1 194 ? -3.989 3.322 4.558 1.00 98.25 194 ASP A CA 1
ATOM 1492 C C . ASP A 1 194 ? -3.356 3.168 3.163 1.00 98.25 194 ASP A C 1
ATOM 1494 O O . ASP A 1 194 ? -3.828 2.368 2.363 1.00 98.25 194 ASP A O 1
ATOM 1498 N N . SER A 1 195 ? -2.212 3.807 2.895 1.00 98.19 195 SER A N 1
ATOM 1499 C CA . SER A 1 195 ? -1.423 3.559 1.676 1.00 98.19 195 SER A CA 1
ATOM 1500 C C . SER A 1 195 ? -0.901 2.116 1.589 1.00 98.19 195 SER A C 1
ATOM 1502 O O . SER A 1 195 ? -0.894 1.521 0.514 1.00 98.19 195 SER A O 1
ATOM 1504 N N . ALA A 1 196 ? -0.520 1.503 2.715 1.00 98.06 196 ALA A N 1
ATOM 1505 C CA . ALA A 1 196 ? -0.199 0.076 2.748 1.00 98.06 196 ALA A CA 1
ATOM 1506 C C . ALA A 1 196 ? -1.419 -0.801 2.433 1.00 98.06 196 ALA A C 1
ATOM 1508 O O . ALA A 1 196 ? -1.295 -1.831 1.774 1.00 98.06 196 ALA A O 1
ATOM 1509 N N . GLN A 1 197 ? -2.607 -0.396 2.885 1.00 97.44 197 GLN A N 1
ATOM 1510 C CA . GLN A 1 197 ? -3.852 -1.107 2.613 1.00 97.44 197 GLN A CA 1
ATOM 1511 C C . GLN A 1 197 ? -4.165 -1.144 1.114 1.00 97.44 197 GLN A C 1
ATOM 1513 O O . GLN A 1 197 ? -4.591 -2.184 0.614 1.00 97.44 197 GLN A O 1
ATOM 1518 N N . HIS A 1 198 ? -3.890 -0.052 0.401 1.00 97.31 198 HIS A N 1
ATOM 1519 C CA . HIS A 1 198 ? -3.990 0.014 -1.055 1.00 97.31 198 HIS A CA 1
ATOM 1520 C C . HIS A 1 198 ? -3.115 -1.041 -1.747 1.00 97.31 198 HIS A C 1
ATOM 1522 O O . HIS A 1 198 ? -3.618 -1.816 -2.561 1.00 97.31 198 HIS A O 1
ATOM 1528 N N . ALA A 1 199 ? -1.846 -1.155 -1.343 1.00 96.94 199 ALA A N 1
ATOM 1529 C CA . ALA A 1 199 ? -0.953 -2.196 -1.854 1.00 96.94 199 ALA A CA 1
ATOM 1530 C C . ALA A 1 199 ? -1.458 -3.611 -1.519 1.00 96.94 199 ALA A C 1
ATOM 1532 O O . ALA A 1 199 ? -1.474 -4.491 -2.379 1.00 96.94 199 ALA A O 1
ATOM 1533 N N . LEU A 1 200 ? -1.960 -3.834 -0.298 1.00 95.69 200 LEU A N 1
ATOM 1534 C CA . LEU A 1 200 ? -2.560 -5.120 0.078 1.00 95.69 200 LEU A CA 1
ATOM 1535 C C . LEU A 1 200 ? -3.812 -5.453 -0.740 1.00 95.69 200 LEU A C 1
ATOM 1537 O O . LEU A 1 200 ? -4.085 -6.630 -0.961 1.00 95.69 200 LEU A O 1
ATOM 1541 N N . GLN A 1 201 ? -4.582 -4.460 -1.184 1.00 93.81 201 GLN A N 1
ATOM 1542 C CA . GLN A 1 201 ? -5.762 -4.708 -2.005 1.00 93.81 201 GLN A CA 1
ATOM 1543 C C . GLN A 1 201 ? -5.394 -5.218 -3.404 1.00 93.81 201 GLN A C 1
ATOM 1545 O O . GLN A 1 201 ? -6.123 -6.059 -3.928 1.00 93.81 201 GLN A O 1
ATOM 1550 N N . ALA A 1 202 ? -4.265 -4.761 -3.958 1.00 93.44 202 ALA A N 1
ATOM 1551 C CA . ALA A 1 202 ? -3.742 -5.212 -5.247 1.00 93.44 202 ALA A CA 1
ATOM 1552 C C . ALA A 1 202 ? -2.949 -6.534 -5.149 1.00 93.44 202 ALA A C 1
ATOM 1554 O O . ALA A 1 202 ? -3.100 -7.401 -6.006 1.00 93.44 202 ALA A O 1
ATOM 1555 N N . PHE A 1 203 ? -2.156 -6.736 -4.087 1.00 93.69 203 PHE A N 1
ATOM 1556 C CA . PHE A 1 203 ? -1.168 -7.830 -4.023 1.00 93.69 203 PHE A CA 1
ATOM 1557 C C . PHE A 1 203 ? -1.316 -8.802 -2.856 1.00 93.69 203 PHE A C 1
ATOM 1559 O O . PHE A 1 203 ? -0.653 -9.836 -2.831 1.00 93.69 203 PHE A O 1
ATOM 1566 N N . GLY A 1 204 ? -2.188 -8.531 -1.885 1.00 91.88 204 GLY A N 1
ATOM 1567 C CA . GLY A 1 204 ? -2.240 -9.306 -0.640 1.00 91.88 204 GLY A CA 1
ATOM 1568 C C . GLY A 1 204 ? -2.572 -10.796 -0.807 1.00 91.88 204 GLY A C 1
ATOM 1569 O O . GLY A 1 204 ? -2.423 -11.546 0.147 1.00 91.88 204 GLY A O 1
ATOM 1570 N N . GLU A 1 205 ? -3.025 -11.233 -1.989 1.00 90.06 205 GLU A N 1
ATOM 1571 C CA . GLU A 1 205 ? -3.252 -12.654 -2.314 1.00 90.06 205 GLU A CA 1
ATOM 1572 C C . GLU A 1 205 ? -1.965 -13.449 -2.541 1.00 90.06 205 GLU A C 1
ATOM 1574 O O . GLU A 1 205 ? -1.930 -14.636 -2.222 1.00 90.06 205 GLU A O 1
ATOM 1579 N N . ILE A 1 206 ? -0.942 -12.820 -3.126 1.00 91.56 206 ILE A N 1
ATOM 1580 C CA . ILE A 1 206 ? 0.311 -13.502 -3.477 1.00 91.56 206 ILE A CA 1
ATOM 1581 C C . ILE A 1 206 ? 1.359 -13.391 -2.373 1.00 91.56 206 ILE A C 1
ATOM 1583 O O . ILE A 1 206 ? 2.288 -14.191 -2.334 1.00 91.56 206 ILE A O 1
ATOM 1587 N N . MET A 1 207 ? 1.175 -12.437 -1.460 1.00 93.00 207 MET A N 1
ATOM 1588 C CA . MET A 1 207 ? 2.019 -12.281 -0.285 1.00 93.00 207 MET A CA 1
ATOM 1589 C C . MET A 1 207 ? 1.807 -13.445 0.690 1.00 93.00 207 MET A C 1
ATOM 1591 O O . MET A 1 207 ? 0.675 -13.841 0.977 1.00 93.00 207 MET A O 1
ATOM 1595 N N . ASP A 1 208 ? 2.896 -13.964 1.251 1.00 88.94 208 ASP A N 1
ATOM 1596 C CA . ASP A 1 208 ? 2.881 -15.106 2.176 1.00 88.94 208 ASP A CA 1
ATOM 1597 C C . ASP A 1 208 ? 3.232 -14.713 3.621 1.00 88.94 208 ASP A C 1
ATOM 1599 O O . ASP A 1 208 ? 3.145 -15.528 4.543 1.00 88.94 208 ASP A O 1
ATOM 1603 N N . ARG A 1 209 ? 3.622 -13.452 3.841 1.00 94.25 209 ARG A N 1
ATOM 1604 C CA . ARG A 1 209 ? 4.114 -12.953 5.128 1.00 94.25 209 ARG A CA 1
ATOM 1605 C C . ARG A 1 209 ? 3.496 -11.620 5.503 1.00 94.25 209 ARG A C 1
ATOM 1607 O O . ARG A 1 209 ? 3.305 -10.732 4.677 1.00 94.25 209 ARG A O 1
ATOM 1614 N N . HIS A 1 210 ? 3.244 -11.460 6.800 1.00 96.06 210 HIS A N 1
ATOM 1615 C CA . HIS A 1 210 ? 2.908 -10.164 7.378 1.00 96.06 210 HIS A CA 1
ATOM 1616 C C . HIS A 1 210 ? 4.094 -9.198 7.302 1.00 96.06 210 HIS A C 1
ATOM 1618 O O . HIS A 1 210 ? 5.252 -9.612 7.357 1.00 96.06 210 HIS A O 1
ATOM 1624 N N . VAL A 1 211 ? 3.786 -7.904 7.270 1.00 97.88 211 VAL A N 1
ATOM 1625 C CA . VAL A 1 211 ? 4.780 -6.836 7.160 1.00 97.88 211 VAL A CA 1
ATOM 1626 C C . VAL A 1 211 ? 4.707 -5.918 8.373 1.00 97.88 211 VAL A C 1
ATOM 1628 O O . VAL A 1 211 ? 3.632 -5.470 8.779 1.00 97.88 211 VAL A O 1
ATOM 1631 N N . ASN A 1 212 ? 5.866 -5.607 8.938 1.00 98.12 212 ASN A N 1
ATOM 1632 C CA . ASN A 1 212 ? 6.041 -4.536 9.902 1.00 98.12 212 ASN A CA 1
ATOM 1633 C C . ASN A 1 212 ? 6.456 -3.262 9.160 1.00 98.12 212 ASN A C 1
ATOM 1635 O O . ASN A 1 212 ? 7.467 -3.233 8.459 1.00 98.12 212 ASN A O 1
ATOM 1639 N N . LEU A 1 213 ? 5.667 -2.207 9.339 1.00 98.19 213 LEU A N 1
ATOM 1640 C CA . LEU A 1 213 ? 5.937 -0.866 8.838 1.00 98.19 213 LEU A CA 1
ATOM 1641 C C . LEU A 1 213 ? 6.464 -0.029 10.005 1.00 98.19 213 LEU A C 1
ATOM 1643 O O . LEU A 1 213 ? 5.710 0.337 10.906 1.00 98.19 213 LEU A O 1
ATOM 1647 N N . HIS A 1 214 ? 7.759 0.267 10.014 1.00 97.75 214 HIS A N 1
ATOM 1648 C CA . HIS A 1 214 ? 8.353 1.148 11.016 1.00 97.75 214 HIS A CA 1
ATOM 1649 C C . HIS A 1 214 ? 7.984 2.603 10.727 1.00 97.75 214 HIS A C 1
ATOM 1651 O O . HIS A 1 214 ? 8.329 3.127 9.665 1.00 97.75 214 HIS A O 1
ATOM 1657 N N . TYR A 1 215 ? 7.302 3.254 11.673 1.00 96.88 215 TYR A N 1
ATOM 1658 C CA . TYR A 1 215 ? 6.937 4.665 11.580 1.00 96.88 215 TYR A CA 1
ATOM 1659 C C . TYR A 1 215 ? 7.118 5.408 12.923 1.00 96.88 215 TYR A C 1
ATOM 1661 O O . TYR A 1 215 ? 6.502 5.027 13.913 1.00 96.88 215 TYR A O 1
ATOM 1669 N N . PRO A 1 216 ? 7.890 6.505 12.986 1.00 94.56 216 PRO A N 1
ATOM 1670 C CA . PRO A 1 216 ? 8.843 6.899 11.959 1.00 94.56 216 PRO A CA 1
ATOM 1671 C C . PRO A 1 216 ? 9.881 5.784 11.735 1.00 94.56 216 PRO A C 1
ATOM 1673 O O . PRO A 1 216 ? 10.127 4.951 12.615 1.00 94.56 216 PRO A O 1
ATOM 1676 N N . GLY A 1 217 ? 10.442 5.750 10.526 1.00 90.31 217 GLY A N 1
ATOM 1677 C CA . GLY A 1 217 ? 11.492 4.818 10.120 1.00 90.31 217 GLY A CA 1
ATOM 1678 C C . GLY A 1 217 ? 12.737 4.881 11.013 1.00 90.31 217 GLY A C 1
ATOM 1679 O O . GLY A 1 217 ? 12.797 5.647 11.976 1.00 90.31 217 GLY A O 1
ATOM 1680 N N . ARG A 1 218 ? 13.736 4.045 10.721 1.00 87.62 218 ARG A N 1
ATOM 1681 C CA . ARG A 1 218 ? 14.997 4.016 11.479 1.00 87.62 218 ARG A CA 1
ATOM 1682 C C . ARG A 1 218 ? 16.038 4.948 10.871 1.00 87.62 218 ARG A C 1
ATOM 1684 O O . ARG A 1 218 ? 16.031 5.185 9.669 1.00 87.62 218 ARG A O 1
ATOM 1691 N N . ASP A 1 219 ? 16.983 5.396 11.693 1.00 82.50 219 ASP A N 1
ATOM 1692 C CA . ASP A 1 219 ? 18.063 6.302 11.272 1.00 82.50 219 ASP A CA 1
ATOM 1693 C C . ASP A 1 219 ? 18.947 5.712 10.163 1.00 82.50 219 ASP A C 1
ATOM 1695 O O . ASP A 1 219 ? 19.471 6.439 9.325 1.00 82.50 219 ASP A O 1
ATOM 1699 N N . SER A 1 220 ? 19.065 4.381 10.108 1.00 81.31 220 SER A N 1
ATOM 1700 C CA . SER A 1 220 ? 19.759 3.661 9.034 1.00 81.31 220 SER A CA 1
ATOM 1701 C C . SER A 1 220 ? 19.044 3.733 7.677 1.00 81.31 220 SER A C 1
ATOM 1703 O O . SER A 1 220 ? 19.527 3.156 6.710 1.00 81.31 220 SER A O 1
ATOM 1705 N N . CYS A 1 221 ? 17.884 4.388 7.611 1.00 84.31 221 CYS A N 1
ATOM 1706 C CA . CYS A 1 221 ? 17.008 4.451 6.453 1.00 84.31 221 CYS A CA 1
ATOM 1707 C C . CYS A 1 221 ? 16.512 5.895 6.217 1.00 84.31 221 CYS A C 1
ATOM 1709 O O . CYS A 1 221 ? 15.359 6.232 6.508 1.00 84.31 221 CYS A O 1
ATOM 1711 N N . PRO A 1 222 ? 17.380 6.788 5.708 1.00 76.69 222 PRO A N 1
ATOM 1712 C CA . PRO A 1 222 ? 17.113 8.228 5.667 1.00 76.69 222 PRO A CA 1
ATOM 1713 C C . PRO A 1 222 ? 16.011 8.651 4.678 1.00 76.69 222 PRO A C 1
ATOM 1715 O O . PRO A 1 222 ? 15.472 9.751 4.806 1.00 76.69 222 PRO A O 1
ATOM 1718 N N . THR A 1 223 ? 15.648 7.810 3.704 1.00 80.69 223 THR A N 1
ATOM 1719 C CA . THR A 1 223 ? 14.697 8.145 2.623 1.00 80.69 223 THR A CA 1
ATOM 1720 C C . THR A 1 223 ? 13.410 7.317 2.615 1.00 80.69 223 THR A C 1
ATOM 1722 O O . THR A 1 223 ? 12.494 7.659 1.867 1.00 80.69 223 THR A O 1
ATOM 1725 N N . SER A 1 224 ? 13.263 6.362 3.538 1.00 91.69 224 SER A N 1
ATOM 1726 C CA . SER A 1 224 ? 12.415 5.155 3.430 1.00 91.69 224 SER A CA 1
ATOM 1727 C C . SER A 1 224 ? 13.105 4.044 2.635 1.00 91.69 224 SER A C 1
ATOM 1729 O O . SER A 1 224 ? 13.986 4.334 1.826 1.00 91.69 224 SER A O 1
ATOM 1731 N N . CYS A 1 225 ? 12.819 2.795 3.002 1.00 91.94 225 CYS A N 1
ATOM 1732 C CA . CYS A 1 225 ? 13.454 1.600 2.448 1.00 91.94 225 CYS A CA 1
ATOM 1733 C C . CYS A 1 225 ? 12.726 0.329 2.909 1.00 91.94 225 CYS A C 1
ATOM 1735 O O . CYS A 1 225 ? 12.119 0.281 3.988 1.00 91.94 225 CYS A O 1
ATOM 1737 N N . ALA A 1 226 ? 12.883 -0.744 2.143 1.00 92.81 226 ALA A N 1
ATOM 1738 C CA . ALA A 1 226 ? 12.559 -2.108 2.537 1.00 92.81 226 ALA A CA 1
ATOM 1739 C C . ALA A 1 226 ? 13.846 -2.897 2.813 1.00 92.81 226 ALA A C 1
ATOM 1741 O O . ALA A 1 226 ? 14.749 -2.939 1.982 1.00 92.81 226 ALA A O 1
ATOM 1742 N N . VAL A 1 227 ? 13.942 -3.532 3.984 1.00 90.12 227 VAL A N 1
ATOM 1743 C CA . VAL A 1 227 ? 15.188 -4.197 4.429 1.00 90.12 227 VAL A CA 1
ATOM 1744 C C . VAL A 1 227 ? 15.109 -5.724 4.386 1.00 90.12 227 VAL A C 1
ATOM 1746 O O . VAL A 1 227 ? 16.133 -6.402 4.301 1.00 90.12 227 VAL A O 1
ATOM 1749 N N . SER A 1 228 ? 13.901 -6.282 4.442 1.00 93.50 228 SER A N 1
ATOM 1750 C CA . SER A 1 228 ? 13.641 -7.724 4.380 1.00 93.50 228 SER A CA 1
ATOM 1751 C C . SER A 1 228 ? 12.235 -7.986 3.858 1.00 93.50 228 SER A C 1
ATOM 1753 O O . SER A 1 228 ? 11.427 -7.067 3.778 1.00 93.50 228 SER A O 1
ATOM 1755 N N . ARG A 1 229 ? 11.880 -9.246 3.612 1.00 95.00 229 ARG A N 1
ATOM 1756 C CA . ARG A 1 229 ? 10.530 -9.686 3.207 1.00 95.00 229 ARG A CA 1
ATOM 1757 C C . ARG A 1 229 ? 9.407 -9.344 4.182 1.00 95.00 229 ARG A C 1
ATOM 1759 O O . ARG A 1 229 ? 8.243 -9.593 3.876 1.00 95.00 229 ARG A O 1
ATOM 1766 N N . THR A 1 230 ? 9.722 -8.841 5.370 1.00 96.81 230 THR A N 1
ATOM 1767 C CA . THR A 1 230 ? 8.733 -8.557 6.416 1.00 96.81 230 THR A CA 1
ATOM 1768 C C . THR A 1 230 ? 8.874 -7.166 7.012 1.00 96.81 230 THR A C 1
ATOM 1770 O O . THR A 1 230 ? 8.176 -6.864 7.978 1.00 96.81 230 THR A O 1
ATOM 1773 N N . GLU A 1 231 ? 9.777 -6.325 6.506 1.00 95.94 231 GLU A N 1
ATOM 1774 C CA . GLU A 1 231 ? 10.114 -5.067 7.171 1.00 95.94 231 GLU A CA 1
ATOM 1775 C C . GLU A 1 231 ? 10.389 -3.927 6.187 1.00 95.94 231 GLU A C 1
ATOM 1777 O O . GLU A 1 231 ? 11.308 -3.991 5.368 1.00 95.94 231 GLU A O 1
ATOM 1782 N N . THR A 1 232 ? 9.611 -2.853 6.335 1.00 96.56 232 THR A N 1
ATOM 1783 C CA . THR A 1 232 ? 9.782 -1.577 5.630 1.00 96.56 232 THR A CA 1
ATOM 1784 C C . THR A 1 232 ? 9.786 -0.416 6.616 1.00 96.56 232 THR A C 1
ATOM 1786 O O . THR A 1 232 ? 9.143 -0.471 7.670 1.00 96.56 232 THR A O 1
ATOM 1789 N N . HIS A 1 233 ? 10.551 0.628 6.318 1.00 96.62 233 HIS A N 1
ATOM 1790 C CA . HIS A 1 233 ? 10.714 1.816 7.144 1.00 96.62 233 HIS A CA 1
ATOM 1791 C C . HIS A 1 233 ? 10.228 3.027 6.365 1.00 96.62 233 HIS A C 1
ATOM 1793 O O . HIS A 1 233 ? 10.703 3.281 5.266 1.00 96.62 233 HIS A O 1
ATOM 1799 N N . ILE A 1 234 ? 9.323 3.803 6.960 1.00 97.00 234 ILE A N 1
ATOM 1800 C CA . ILE A 1 234 ? 8.763 5.007 6.342 1.00 97.00 234 ILE A CA 1
ATOM 1801 C C . ILE A 1 234 ? 9.145 6.207 7.191 1.00 97.00 234 ILE A C 1
ATOM 1803 O O . ILE A 1 234 ? 8.774 6.301 8.366 1.00 97.00 234 ILE A O 1
ATOM 1807 N N . THR A 1 235 ? 9.900 7.138 6.618 1.00 95.00 235 THR A N 1
ATOM 1808 C CA . THR A 1 235 ? 10.323 8.332 7.355 1.00 95.00 235 THR A CA 1
ATOM 1809 C C . THR A 1 235 ? 9.134 9.232 7.672 1.00 95.00 235 THR A C 1
ATOM 1811 O O . THR A 1 235 ? 8.110 9.236 6.984 1.00 95.00 235 THR A O 1
ATOM 1814 N N . GLN A 1 236 ? 9.264 10.028 8.734 1.00 93.62 236 GLN A N 1
ATOM 1815 C CA . GLN A 1 236 ? 8.171 10.880 9.205 1.00 93.62 236 GLN A CA 1
ATOM 1816 C C . GLN A 1 236 ? 7.661 11.842 8.119 1.00 93.62 236 GLN A C 1
ATOM 1818 O O . GLN A 1 236 ? 6.459 12.047 7.978 1.00 93.62 236 GLN A O 1
ATOM 1823 N N . SER A 1 237 ? 8.570 12.404 7.320 1.00 92.50 237 SER A N 1
ATOM 1824 C CA . SER A 1 237 ? 8.239 13.340 6.238 1.00 92.50 237 SER A CA 1
ATOM 1825 C C . SER A 1 237 ? 7.520 12.689 5.053 1.00 92.50 237 SER A C 1
ATOM 1827 O O . SER A 1 237 ? 7.034 13.400 4.178 1.00 92.50 237 SER A O 1
ATOM 1829 N N . ARG A 1 238 ? 7.445 11.354 5.008 1.00 93.88 238 ARG A N 1
ATOM 1830 C CA . ARG A 1 238 ? 6.821 10.583 3.926 1.00 93.88 238 ARG A CA 1
ATOM 1831 C C . ARG A 1 238 ? 5.507 9.920 4.339 1.00 93.88 238 ARG A C 1
ATOM 1833 O O . ARG A 1 238 ? 4.864 9.306 3.496 1.00 93.88 238 ARG A O 1
ATOM 1840 N N . GLY A 1 239 ? 5.065 10.063 5.592 1.00 94.62 239 GLY A N 1
ATOM 1841 C CA . GLY A 1 239 ? 3.845 9.406 6.082 1.00 94.62 239 GLY A CA 1
ATOM 1842 C C . GLY A 1 239 ? 2.554 9.844 5.375 1.00 94.62 239 GLY A C 1
ATOM 1843 O O . GLY A 1 239 ? 1.615 9.061 5.269 1.00 94.62 239 GLY A O 1
ATOM 1844 N N . ASN A 1 240 ? 2.511 11.068 4.840 1.00 95.56 240 ASN A N 1
ATOM 1845 C CA . ASN A 1 240 ? 1.412 11.552 3.998 1.00 95.56 240 ASN A CA 1
ATOM 1846 C C . ASN A 1 240 ? 1.708 11.447 2.489 1.00 95.56 240 ASN A C 1
ATOM 1848 O O . ASN A 1 240 ? 0.991 12.036 1.686 1.00 95.56 240 ASN A O 1
ATOM 1852 N N . ASN A 1 241 ? 2.754 10.746 2.060 1.00 95.50 241 ASN A N 1
ATOM 1853 C CA . ASN A 1 241 ? 2.926 10.448 0.644 1.00 95.50 241 ASN A CA 1
ATOM 1854 C C . ASN A 1 241 ? 2.212 9.123 0.349 1.00 95.50 241 ASN A C 1
ATOM 1856 O O . ASN A 1 241 ? 2.601 8.069 0.854 1.00 95.50 241 ASN A O 1
ATOM 1860 N N . GLY A 1 242 ? 1.134 9.188 -0.433 1.00 93.81 242 GLY A N 1
ATOM 1861 C CA . GLY A 1 242 ? 0.316 8.033 -0.792 1.00 93.81 242 GLY A CA 1
ATOM 1862 C C . GLY A 1 242 ? 1.104 6.950 -1.529 1.00 93.81 242 GLY A C 1
ATOM 1863 O O . GLY A 1 242 ? 0.836 5.762 -1.367 1.00 93.81 242 GLY A O 1
ATOM 1864 N N . PHE A 1 243 ? 2.120 7.357 -2.281 1.00 94.00 243 PHE A N 1
ATOM 1865 C CA . PHE A 1 243 ? 2.926 6.482 -3.117 1.00 94.00 243 PHE A CA 1
ATOM 1866 C C . PHE A 1 243 ? 4.043 5.770 -2.353 1.00 94.00 243 PHE A C 1
ATOM 1868 O O . PHE A 1 243 ? 4.248 4.579 -2.557 1.00 94.00 243 PHE A O 1
ATOM 1875 N N . ASN A 1 244 ? 4.747 6.476 -1.456 1.00 94.81 244 ASN A N 1
ATOM 1876 C CA . ASN A 1 244 ? 5.951 5.967 -0.782 1.00 94.81 244 ASN A CA 1
ATOM 1877 C C . ASN A 1 244 ? 5.735 4.596 -0.134 1.00 94.81 244 ASN A C 1
ATOM 1879 O O . ASN A 1 244 ? 6.532 3.693 -0.331 1.00 94.81 244 ASN A O 1
ATOM 1883 N N . VAL A 1 245 ? 4.655 4.422 0.628 1.00 96.56 245 VAL A N 1
ATOM 1884 C CA . VAL A 1 245 ? 4.438 3.158 1.348 1.00 96.56 245 VAL A CA 1
ATOM 1885 C C . VAL A 1 245 ? 4.156 2.000 0.399 1.00 96.56 245 VAL A C 1
ATOM 1887 O O . VAL A 1 245 ? 4.673 0.906 0.602 1.00 96.56 245 VAL A O 1
ATOM 1890 N N . ALA A 1 246 ? 3.340 2.235 -0.629 1.00 97.19 246 ALA A N 1
ATOM 1891 C CA . ALA A 1 246 ? 3.052 1.226 -1.637 1.00 97.19 246 ALA A CA 1
ATOM 1892 C C . ALA A 1 246 ? 4.319 0.858 -2.424 1.00 97.19 246 ALA A C 1
ATOM 1894 O O . ALA A 1 246 ? 4.573 -0.323 -2.634 1.00 97.19 246 ALA A O 1
ATOM 1895 N N . HIS A 1 247 ? 5.147 1.851 -2.758 1.00 96.94 247 HIS A N 1
ATOM 1896 C CA . HIS A 1 247 ? 6.457 1.652 -3.372 1.00 96.94 247 HIS A CA 1
ATOM 1897 C C . HIS A 1 247 ? 7.356 0.754 -2.509 1.00 96.94 247 HIS A C 1
ATOM 1899 O O . HIS A 1 247 ? 7.810 -0.286 -2.978 1.00 96.94 247 HIS A O 1
ATOM 1905 N N . GLU A 1 248 ? 7.516 1.052 -1.215 1.00 96.94 248 GLU A N 1
ATOM 1906 C CA . GLU A 1 248 ? 8.336 0.196 -0.349 1.00 96.94 248 GLU A CA 1
ATOM 1907 C C . GLU A 1 248 ? 7.758 -1.218 -0.186 1.00 96.94 248 GLU A C 1
ATOM 1909 O O . GLU A 1 248 ? 8.500 -2.197 -0.117 1.00 96.94 248 GLU A O 1
ATOM 1914 N N . ILE A 1 249 ? 6.428 -1.363 -0.151 1.00 97.31 249 ILE A N 1
ATOM 1915 C CA . ILE A 1 249 ? 5.783 -2.685 -0.181 1.00 97.31 249 ILE A CA 1
ATOM 1916 C C . ILE A 1 249 ? 6.060 -3.399 -1.508 1.00 97.31 249 ILE A C 1
ATOM 1918 O O . ILE A 1 249 ? 6.163 -4.623 -1.517 1.00 97.31 249 ILE A O 1
ATOM 1922 N N . GLY A 1 250 ? 6.254 -2.676 -2.609 1.00 96.94 250 GLY A N 1
ATOM 1923 C CA . GLY A 1 250 ? 6.681 -3.247 -3.881 1.00 96.94 250 GLY A CA 1
ATOM 1924 C C . GLY A 1 250 ? 8.014 -3.978 -3.788 1.00 96.94 250 GLY A C 1
ATOM 1925 O O . GLY A 1 250 ? 8.115 -5.114 -4.258 1.00 96.94 250 GLY A O 1
ATOM 1926 N N . HIS A 1 251 ? 8.990 -3.409 -3.082 1.00 95.69 251 HIS A N 1
ATOM 1927 C CA . HIS A 1 251 ? 10.234 -4.110 -2.762 1.00 95.69 251 HIS A CA 1
ATOM 1928 C C . HIS A 1 251 ? 10.001 -5.341 -1.877 1.00 95.69 251 HIS A C 1
ATOM 1930 O O . HIS A 1 251 ? 10.610 -6.385 -2.104 1.00 95.69 251 HIS A O 1
ATOM 1936 N N . ILE A 1 252 ? 9.097 -5.259 -0.890 1.00 96.19 252 ILE A N 1
ATOM 1937 C CA . ILE A 1 252 ? 8.719 -6.416 -0.061 1.00 96.19 252 ILE A CA 1
ATOM 1938 C C . ILE A 1 252 ? 8.153 -7.547 -0.923 1.00 96.19 252 ILE A C 1
ATOM 1940 O O . ILE A 1 252 ? 8.567 -8.694 -0.764 1.00 96.19 252 ILE A O 1
ATOM 1944 N N . ILE A 1 253 ? 7.226 -7.230 -1.830 1.00 95.38 253 ILE A N 1
ATOM 1945 C CA . ILE A 1 253 ? 6.625 -8.193 -2.757 1.00 95.38 253 ILE A CA 1
ATOM 1946 C C . ILE A 1 253 ? 7.721 -8.812 -3.622 1.00 95.38 253 ILE A C 1
ATOM 1948 O O . ILE A 1 253 ? 7.811 -10.032 -3.692 1.00 95.38 253 ILE A O 1
ATOM 1952 N N . GLN A 1 254 ? 8.608 -7.995 -4.196 1.00 92.94 254 GLN A N 1
ATOM 1953 C CA . GLN A 1 254 ? 9.727 -8.485 -5.002 1.00 92.94 254 GLN A CA 1
ATOM 1954 C C . GLN A 1 254 ? 10.601 -9.473 -4.215 1.00 92.94 254 GLN A C 1
ATOM 1956 O O . GLN A 1 254 ? 10.882 -10.570 -4.685 1.00 92.94 254 GLN A O 1
ATOM 1961 N N . MET A 1 255 ? 10.976 -9.123 -2.980 1.00 92.00 255 MET A N 1
ATOM 1962 C CA . MET A 1 255 ? 11.755 -9.980 -2.083 1.00 92.00 255 MET A CA 1
ATOM 1963 C C . MET A 1 255 ? 11.025 -11.280 -1.715 1.00 92.00 255 MET A C 1
ATOM 1965 O O . MET A 1 255 ? 11.651 -12.338 -1.629 1.00 92.00 255 MET A O 1
ATOM 1969 N N . GLN A 1 256 ? 9.712 -11.226 -1.467 1.00 93.06 256 GLN A N 1
ATOM 1970 C CA . GLN A 1 256 ? 8.911 -12.413 -1.145 1.00 93.06 256 GLN A CA 1
ATOM 1971 C C . GLN A 1 256 ? 8.847 -13.363 -2.340 1.00 93.06 256 GLN A C 1
ATOM 1973 O O . GLN A 1 256 ? 9.087 -14.558 -2.177 1.00 93.06 256 GLN A O 1
ATOM 1978 N N . GLU A 1 257 ? 8.621 -12.822 -3.534 1.00 91.31 257 GLU A N 1
ATOM 1979 C CA . GLU A 1 257 ? 8.564 -13.582 -4.780 1.00 91.31 257 GLU A CA 1
ATOM 1980 C C . GLU A 1 257 ? 9.939 -14.158 -5.171 1.00 91.31 257 GLU A C 1
ATOM 1982 O O . GLU A 1 257 ? 10.012 -15.299 -5.625 1.00 91.31 257 GLU A O 1
ATOM 1987 N N . PHE A 1 258 ? 11.036 -13.443 -4.888 1.00 85.56 258 PHE A N 1
ATOM 1988 C CA . PHE A 1 258 ? 12.407 -13.974 -4.967 1.00 85.56 258 PHE A CA 1
ATOM 1989 C C . PHE A 1 258 ? 12.753 -14.981 -3.867 1.00 85.56 258 PHE A C 1
ATOM 1991 O O . PHE A 1 258 ? 13.764 -15.678 -3.962 1.00 85.56 258 PHE A O 1
ATOM 1998 N N . ASN A 1 259 ? 11.976 -15.019 -2.783 1.00 87.44 259 ASN A N 1
ATOM 1999 C CA . ASN A 1 259 ? 12.302 -15.740 -1.557 1.00 87.44 259 ASN A CA 1
ATOM 2000 C C . ASN A 1 259 ? 13.676 -15.342 -0.956 1.00 87.44 259 ASN A C 1
ATOM 2002 O O . ASN A 1 259 ? 14.367 -16.170 -0.358 1.00 87.44 259 ASN A O 1
ATOM 2006 N N . GLN A 1 260 ? 14.066 -14.068 -1.074 1.00 84.75 260 GLN A N 1
ATOM 2007 C CA . GLN A 1 260 ? 15.343 -13.529 -0.582 1.00 84.75 260 GLN A CA 1
ATOM 2008 C C . GLN A 1 260 ? 15.136 -12.193 0.136 1.00 84.75 260 GLN A C 1
ATOM 2010 O O . GLN A 1 260 ? 14.284 -11.400 -0.245 1.00 84.75 260 GLN A O 1
ATOM 2015 N N . ASP A 1 261 ? 15.917 -11.949 1.185 1.00 86.50 261 ASP A N 1
ATOM 2016 C CA . ASP A 1 261 ? 15.973 -10.649 1.856 1.00 86.50 261 ASP A CA 1
ATOM 2017 C C . ASP A 1 261 ? 17.092 -9.796 1.238 1.00 86.50 261 ASP A C 1
ATOM 2019 O O . ASP A 1 261 ? 18.058 -10.348 0.716 1.00 86.50 261 ASP A O 1
ATOM 2023 N N . SER A 1 262 ? 16.977 -8.467 1.344 1.00 79.94 262 SER A N 1
ATOM 2024 C CA . SER A 1 262 ? 17.905 -7.489 0.751 1.00 79.94 262 SER A CA 1
ATOM 2025 C C . SER A 1 262 ? 17.992 -7.585 -0.779 1.00 79.94 262 SER A C 1
ATOM 2027 O O . SER A 1 262 ? 18.783 -8.348 -1.336 1.00 79.94 262 SER A O 1
ATOM 2029 N N . LEU A 1 263 ? 17.193 -6.763 -1.467 1.00 77.56 263 LEU A N 1
ATOM 2030 C CA . LEU A 1 263 ? 17.255 -6.649 -2.925 1.00 77.56 263 LEU A CA 1
ATOM 2031 C C . LEU A 1 263 ? 18.650 -6.235 -3.387 1.00 77.56 263 LEU A C 1
ATOM 2033 O O . LEU A 1 263 ? 19.361 -5.480 -2.722 1.00 77.56 263 LEU A O 1
ATOM 2037 N N . ARG A 1 264 ? 19.037 -6.738 -4.557 1.00 74.62 264 ARG A N 1
ATOM 2038 C CA . ARG A 1 264 ? 20.285 -6.362 -5.214 1.00 74.62 264 ARG A CA 1
ATOM 2039 C C . ARG A 1 264 ? 20.008 -5.237 -6.209 1.00 74.62 264 ARG A C 1
ATOM 2041 O O . ARG A 1 264 ? 19.878 -5.495 -7.398 1.00 74.62 264 ARG A O 1
ATOM 2048 N N . ASN A 1 265 ? 19.935 -4.005 -5.718 1.00 77.94 265 ASN A N 1
ATOM 2049 C CA . ASN A 1 265 ? 19.934 -2.788 -6.530 1.00 77.94 265 ASN A CA 1
ATOM 2050 C C . ASN A 1 265 ? 21.264 -2.035 -6.370 1.00 77.94 265 ASN A C 1
ATOM 2052 O O . ASN A 1 265 ? 21.849 -1.998 -5.287 1.00 77.94 265 ASN A O 1
ATOM 2056 N N . ASP A 1 266 ? 21.762 -1.444 -7.456 1.00 80.88 266 ASP A N 1
ATOM 2057 C CA . ASP A 1 266 ? 22.957 -0.597 -7.433 1.00 80.88 266 ASP A CA 1
ATOM 2058 C C . ASP A 1 266 ? 22.642 0.795 -7.990 1.00 80.88 266 ASP A C 1
ATOM 2060 O O . ASP A 1 266 ? 22.696 1.039 -9.190 1.00 80.88 266 ASP A O 1
ATOM 2064 N N . CYS A 1 267 ? 22.253 1.712 -7.108 1.00 84.38 267 CYS A N 1
ATOM 2065 C CA . CYS A 1 267 ? 21.932 3.093 -7.481 1.00 84.38 267 CYS A CA 1
ATOM 2066 C C . CYS A 1 267 ? 23.151 4.022 -7.336 1.00 84.38 267 CYS A C 1
ATOM 2068 O O . CYS A 1 267 ? 23.001 5.199 -7.026 1.00 84.38 267 CYS A O 1
ATOM 2070 N N . SER A 1 268 ? 24.378 3.483 -7.435 1.00 82.31 268 SER A N 1
ATOM 2071 C CA . SER A 1 268 ? 25.613 4.261 -7.240 1.00 82.31 268 SER A CA 1
ATOM 2072 C C . SER A 1 268 ? 26.153 4.907 -8.523 1.00 82.31 268 SER A C 1
ATOM 2074 O O . SER A 1 268 ? 27.175 5.610 -8.503 1.00 82.31 268 SER A O 1
ATOM 2076 N N . ARG A 1 269 ? 25.478 4.688 -9.659 1.00 81.06 269 ARG A N 1
ATOM 2077 C CA . ARG A 1 269 ? 25.870 5.266 -10.943 1.00 81.06 269 ARG A CA 1
ATOM 2078 C C . ARG A 1 269 ? 25.712 6.783 -10.866 1.00 81.06 269 ARG A C 1
ATOM 2080 O O . ARG A 1 269 ? 24.627 7.298 -10.645 1.00 81.06 269 ARG A O 1
ATOM 2087 N N . ASN A 1 270 ? 26.810 7.509 -11.082 1.00 75.00 270 ASN A N 1
ATOM 2088 C CA . ASN A 1 270 ? 26.913 8.967 -10.891 1.00 75.00 270 ASN A CA 1
ATOM 2089 C C . ASN A 1 270 ? 26.947 9.447 -9.419 1.00 75.00 270 ASN A C 1
ATOM 2091 O O . ASN A 1 270 ? 26.800 10.644 -9.165 1.00 75.00 270 ASN A O 1
ATOM 2095 N N . GLY A 1 271 ? 27.217 8.561 -8.452 1.00 77.56 271 GLY A N 1
ATOM 2096 C CA . GLY A 1 271 ? 27.342 8.883 -7.023 1.00 77.56 271 GLY A CA 1
ATOM 2097 C C . GLY A 1 271 ? 26.208 8.289 -6.184 1.00 77.56 271 GLY A C 1
ATOM 2098 O O . GLY A 1 271 ? 25.513 7.396 -6.630 1.00 77.56 271 GLY A O 1
ATOM 2099 N N . SER A 1 272 ? 26.009 8.756 -4.947 1.00 66.81 272 SER A N 1
ATOM 2100 C CA . SER A 1 272 ? 25.002 8.184 -4.023 1.00 66.81 272 SER A CA 1
ATOM 2101 C C . SER A 1 272 ? 23.571 8.711 -4.211 1.00 66.81 272 SER A C 1
ATOM 2103 O O . SER A 1 272 ? 22.710 8.448 -3.372 1.00 66.81 272 SER A O 1
ATOM 2105 N N . GLY A 1 273 ? 23.328 9.538 -5.228 1.00 73.62 273 GLY A N 1
ATOM 2106 C CA . GLY A 1 273 ? 22.018 10.140 -5.468 1.00 73.62 273 GLY A CA 1
ATOM 2107 C C . GLY A 1 273 ? 21.172 9.271 -6.389 1.00 73.62 273 GLY A C 1
ATOM 2108 O O . GLY A 1 273 ? 21.644 8.913 -7.456 1.00 73.62 273 GLY A O 1
ATOM 2109 N N . HIS A 1 274 ? 19.922 9.009 -6.001 1.00 82.31 274 HIS A N 1
ATOM 2110 C CA . HIS A 1 274 ? 18.938 8.293 -6.814 1.00 82.31 274 HIS A CA 1
ATOM 2111 C C . HIS A 1 274 ? 17.813 9.237 -7.272 1.00 82.31 274 HIS A C 1
ATOM 2113 O O . HIS A 1 274 ? 17.331 10.064 -6.487 1.00 82.31 274 HIS A O 1
ATOM 2119 N N . SER A 1 275 ? 17.361 9.117 -8.524 1.00 83.88 275 SER A N 1
ATOM 2120 C CA . SER A 1 275 ? 16.154 9.799 -9.000 1.00 83.88 275 SER A CA 1
ATOM 2121 C C . SER A 1 275 ? 15.340 8.959 -9.985 1.00 83.88 275 SER A C 1
ATOM 2123 O O . SER A 1 275 ? 15.836 8.034 -10.621 1.00 83.88 275 SER A O 1
ATOM 2125 N N . LEU A 1 276 ? 14.075 9.346 -10.167 1.00 84.12 276 LEU A N 1
ATOM 2126 C CA . LEU A 1 276 ? 13.153 8.677 -11.088 1.00 84.12 276 LEU A CA 1
ATOM 2127 C C . LEU A 1 276 ? 13.627 8.720 -12.562 1.00 84.12 276 LEU A C 1
ATOM 2129 O O . LEU A 1 276 ? 13.233 7.914 -13.399 1.00 84.12 276 LEU A O 1
ATOM 2133 N N . THR A 1 277 ? 14.451 9.711 -12.900 1.00 83.50 277 THR A N 1
ATOM 2134 C CA . THR A 1 277 ? 14.787 10.072 -14.284 1.00 83.50 277 THR A CA 1
ATOM 2135 C C . THR A 1 277 ? 16.287 10.060 -14.572 1.00 83.50 277 THR A C 1
ATOM 2137 O O . THR A 1 277 ? 16.692 10.367 -15.691 1.00 83.50 277 THR A O 1
ATOM 2140 N N . SER A 1 278 ? 17.118 9.755 -13.575 1.00 86.19 278 SER A N 1
ATOM 2141 C CA . SER A 1 278 ? 18.561 9.582 -13.755 1.00 86.19 278 SER A CA 1
ATOM 2142 C C . SER A 1 278 ? 18.858 8.273 -14.478 1.00 86.19 278 SER A C 1
ATOM 2144 O O . SER A 1 278 ? 18.029 7.367 -14.536 1.00 86.19 278 SER A O 1
ATOM 2146 N N . ILE A 1 279 ? 20.063 8.206 -15.039 1.00 86.94 279 ILE A N 1
ATOM 2147 C CA . ILE A 1 279 ? 20.647 6.976 -15.562 1.00 86.94 279 ILE A CA 1
ATOM 2148 C C . ILE A 1 279 ? 21.291 6.247 -14.379 1.00 86.94 279 ILE A C 1
ATOM 2150 O O . ILE A 1 279 ? 22.313 6.700 -13.858 1.00 86.94 279 ILE A O 1
ATOM 2154 N N . GLU A 1 280 ? 20.692 5.132 -13.977 1.00 86.81 280 GLU A N 1
ATOM 2155 C CA . GLU A 1 280 ? 21.166 4.237 -12.916 1.00 86.81 280 GLU A CA 1
ATOM 2156 C C . GLU A 1 280 ? 21.870 2.997 -13.497 1.00 86.81 280 GLU A C 1
ATOM 2158 O O . GLU A 1 280 ? 21.981 2.840 -14.717 1.00 86.81 280 GLU A O 1
ATOM 2163 N N . HIS A 1 281 ? 22.366 2.084 -12.659 1.00 87.19 281 HIS A N 1
ATOM 2164 C CA . HIS A 1 281 ? 22.560 0.714 -13.150 1.00 87.19 281 HIS A CA 1
ATOM 2165 C C . HIS A 1 281 ? 21.196 0.075 -13.420 1.00 87.19 281 HIS A C 1
ATOM 2167 O O . HIS A 1 281 ? 20.217 0.373 -12.728 1.00 87.19 281 HIS A O 1
ATOM 2173 N N . GLU A 1 282 ? 21.115 -0.826 -14.399 1.00 86.75 282 GLU A N 1
ATOM 2174 C CA . GLU A 1 282 ? 19.848 -1.465 -14.784 1.00 86.75 282 GLU A CA 1
ATOM 2175 C C . GLU A 1 282 ? 19.205 -2.226 -13.615 1.00 86.75 282 GLU A C 1
ATOM 2177 O O . GLU A 1 282 ? 17.982 -2.286 -13.517 1.00 86.75 282 GLU A O 1
ATOM 2182 N N . SER A 1 283 ? 20.009 -2.744 -12.680 1.00 85.75 283 SER A N 1
ATOM 2183 C CA . SER A 1 283 ? 19.511 -3.396 -11.459 1.00 85.75 283 SER A CA 1
ATOM 2184 C C . SER A 1 283 ? 18.746 -2.450 -10.530 1.00 85.75 283 SER A C 1
ATOM 2186 O O . SER A 1 283 ? 17.710 -2.822 -9.970 1.00 85.75 283 SER A O 1
ATOM 2188 N N . CYS A 1 284 ? 19.219 -1.208 -10.394 1.00 87.81 284 CYS A N 1
ATOM 2189 C CA . CYS A 1 284 ? 18.494 -0.159 -9.685 1.00 87.81 284 CYS A CA 1
ATOM 2190 C C . CYS A 1 284 ? 17.273 0.287 -10.486 1.00 87.81 284 CYS A C 1
ATOM 2192 O O . CYS A 1 284 ? 16.174 0.297 -9.934 1.00 87.81 284 CYS A O 1
ATOM 2194 N N . ALA A 1 285 ? 17.437 0.543 -11.790 1.00 90.69 285 ALA A N 1
ATOM 2195 C CA . ALA A 1 285 ? 16.339 0.899 -12.688 1.00 90.69 285 ALA A CA 1
ATOM 2196 C C . ALA A 1 285 ? 15.163 -0.084 -12.561 1.00 90.69 285 ALA A C 1
ATOM 2198 O O . ALA A 1 285 ? 14.023 0.322 -12.350 1.00 90.69 285 ALA A O 1
ATOM 2199 N N . THR A 1 286 ? 15.477 -1.379 -12.605 1.00 91.25 286 THR A N 1
ATOM 2200 C CA . THR A 1 286 ? 14.540 -2.505 -12.538 1.00 91.25 286 THR A CA 1
ATOM 2201 C C . THR A 1 286 ? 13.858 -2.612 -11.178 1.00 91.25 286 THR A C 1
ATOM 2203 O O . THR A 1 286 ? 12.635 -2.701 -11.100 1.00 91.25 286 THR A O 1
ATOM 2206 N N . THR A 1 287 ? 14.635 -2.571 -10.096 1.00 91.25 287 THR A N 1
ATOM 2207 C CA . THR A 1 287 ? 14.128 -2.731 -8.724 1.00 91.25 287 THR A CA 1
ATOM 2208 C C . THR A 1 287 ? 13.247 -1.560 -8.283 1.00 91.25 287 THR A C 1
ATOM 2210 O O . THR A 1 287 ? 12.150 -1.756 -7.761 1.00 91.25 287 THR A O 1
ATOM 2213 N N . GLU A 1 288 ? 13.701 -0.332 -8.514 1.00 93.12 288 GLU A N 1
ATOM 2214 C CA . GLU A 1 288 ? 12.959 0.884 -8.169 1.00 93.12 288 GLU A CA 1
ATOM 2215 C C . GLU A 1 288 ? 11.794 1.118 -9.141 1.00 93.12 288 GLU A C 1
ATOM 2217 O O . GLU A 1 288 ? 10.718 1.558 -8.738 1.00 93.12 288 GLU A O 1
ATOM 2222 N N . GLY A 1 289 ? 11.967 0.791 -10.427 1.00 94.88 289 GLY A N 1
ATOM 2223 C CA . GLY A 1 289 ? 10.899 0.847 -11.424 1.00 94.88 289 GLY A CA 1
ATOM 2224 C C . GLY A 1 289 ? 9.770 -0.137 -11.118 1.00 94.88 289 GLY A C 1
ATOM 2225 O O . GLY A 1 289 ? 8.602 0.244 -11.160 1.00 94.88 289 GLY A O 1
ATOM 2226 N N . TRP A 1 290 ? 10.101 -1.357 -10.686 1.00 95.31 290 TRP A N 1
ATOM 2227 C CA . TRP A 1 290 ? 9.131 -2.308 -10.140 1.00 95.31 290 TRP A CA 1
ATOM 2228 C C . TRP A 1 290 ? 8.359 -1.714 -8.956 1.00 95.31 290 TRP A C 1
ATOM 2230 O O . TRP A 1 290 ? 7.130 -1.690 -8.960 1.00 95.31 290 TRP A O 1
ATOM 2240 N N . ALA A 1 291 ? 9.058 -1.179 -7.955 1.00 96.06 291 ALA A N 1
ATOM 2241 C CA . ALA A 1 291 ? 8.417 -0.553 -6.803 1.00 96.06 291 ALA A CA 1
ATOM 2242 C C . ALA A 1 291 ? 7.536 0.647 -7.200 1.00 96.06 291 ALA A C 1
ATOM 2244 O O . ALA A 1 291 ? 6.451 0.838 -6.647 1.00 96.06 291 ALA A O 1
ATOM 2245 N N . ASN A 1 292 ? 7.934 1.422 -8.212 1.00 96.62 292 ASN A N 1
ATOM 2246 C CA . ASN A 1 292 ? 7.104 2.483 -8.777 1.00 96.62 292 ASN A CA 1
ATOM 2247 C C . ASN A 1 292 ? 5.836 1.946 -9.450 1.00 96.62 292 ASN A C 1
ATOM 2249 O O . ASN A 1 292 ? 4.756 2.470 -9.182 1.00 96.62 292 ASN A O 1
ATOM 2253 N N . PHE A 1 293 ? 5.929 0.879 -10.243 1.00 96.81 293 PHE A N 1
ATOM 2254 C CA . PHE A 1 293 ? 4.755 0.204 -10.800 1.00 96.81 293 PHE A CA 1
ATOM 2255 C C . PHE A 1 293 ? 3.780 -0.238 -9.694 1.00 96.81 293 PHE A C 1
ATOM 2257 O O . PHE A 1 293 ? 2.591 0.078 -9.759 1.00 96.81 293 PHE A O 1
ATOM 2264 N N . ILE A 1 294 ? 4.283 -0.856 -8.617 1.00 97.44 294 ILE A N 1
ATOM 2265 C CA . ILE A 1 294 ? 3.467 -1.231 -7.447 1.00 97.44 294 ILE A CA 1
ATOM 2266 C C . ILE A 1 294 ? 2.799 -0.008 -6.814 1.00 97.44 294 ILE A C 1
ATOM 2268 O O . ILE A 1 294 ? 1.612 -0.048 -6.473 1.00 97.44 294 ILE A O 1
ATOM 2272 N N . GLY A 1 295 ? 3.547 1.086 -6.668 1.00 96.56 295 GLY A N 1
ATOM 2273 C CA . GLY A 1 295 ? 3.025 2.361 -6.196 1.00 96.56 295 GLY A CA 1
ATOM 2274 C C . GLY A 1 295 ? 1.843 2.845 -7.036 1.00 96.56 295 GLY A C 1
ATOM 2275 O O . GLY A 1 295 ? 0.805 3.183 -6.473 1.00 96.56 295 GLY A O 1
ATOM 2276 N N . VAL A 1 296 ? 1.959 2.808 -8.365 1.00 95.75 296 VAL A N 1
ATOM 2277 C CA . VAL A 1 296 ? 0.897 3.208 -9.301 1.00 95.75 296 VAL A CA 1
ATOM 2278 C C . VAL A 1 296 ? -0.331 2.307 -9.172 1.00 95.75 296 VAL A C 1
ATOM 2280 O O . VAL A 1 296 ? -1.420 2.790 -8.855 1.00 95.75 296 VAL A O 1
ATOM 2283 N N . VAL A 1 297 ? -0.184 0.996 -9.365 1.00 96.25 297 VAL A N 1
ATOM 2284 C CA . VAL A 1 297 ? -1.328 0.066 -9.411 1.00 96.25 297 VAL A CA 1
ATOM 2285 C C . VAL A 1 297 ? -2.045 -0.074 -8.063 1.00 96.25 297 VAL A C 1
ATOM 2287 O O . VAL A 1 297 ? -3.203 -0.481 -7.996 1.00 96.25 297 VAL A O 1
ATOM 2290 N N . SER A 1 298 ? -1.400 0.325 -6.964 1.00 96.81 298 SER A N 1
ATOM 2291 C CA . SER A 1 298 ? -2.053 0.434 -5.653 1.00 96.81 298 SER A CA 1
ATOM 2292 C C . SER A 1 298 ? -3.139 1.522 -5.624 1.00 96.81 298 SER A C 1
ATOM 2294 O O . SER A 1 298 ? -4.099 1.430 -4.853 1.00 96.81 298 SER A O 1
ATOM 2296 N N . TRP A 1 299 ? -3.025 2.547 -6.471 1.00 96.44 299 TRP A N 1
ATOM 2297 C CA . TRP A 1 299 ? -3.956 3.676 -6.539 1.00 96.44 299 TRP A CA 1
ATOM 2298 C C . TRP A 1 299 ? -4.856 3.652 -7.772 1.00 96.44 299 TRP A C 1
ATOM 2300 O O . TRP A 1 299 ? -5.997 4.112 -7.678 1.00 96.44 299 TRP A O 1
ATOM 2310 N N . TYR A 1 300 ? -4.382 3.077 -8.874 1.00 96.19 300 TYR A N 1
ATOM 2311 C CA . TYR A 1 300 ? -5.074 3.053 -10.159 1.00 96.19 300 TYR A CA 1
ATOM 2312 C C . TYR A 1 300 ? -5.466 1.633 -10.592 1.00 96.19 300 TYR A C 1
ATOM 2314 O O . TYR A 1 300 ? -4.834 0.648 -10.211 1.00 96.19 300 TYR A O 1
ATOM 2322 N N . GLU A 1 301 ? -6.548 1.528 -11.359 1.00 95.12 301 GLU A N 1
ATOM 2323 C CA . GLU A 1 301 ? -7.093 0.284 -11.896 1.00 95.12 301 GLU A CA 1
ATOM 2324 C C . GLU A 1 301 ? -6.603 0.066 -13.342 1.00 95.12 301 GLU A C 1
ATOM 2326 O O . GLU A 1 301 ? -7.102 0.738 -14.249 1.00 95.12 301 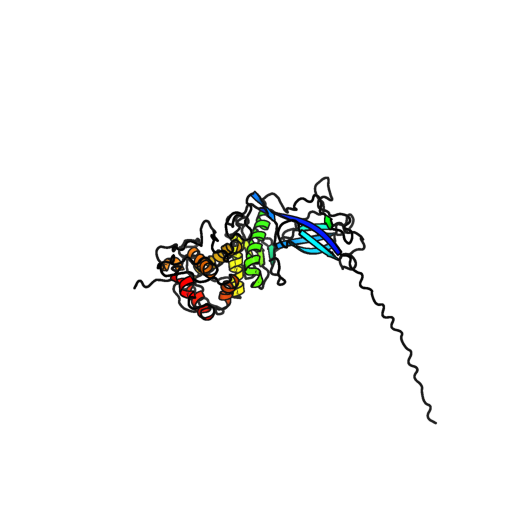GLU A O 1
ATOM 2331 N N . PRO A 1 302 ? -5.664 -0.867 -13.577 1.00 93.38 302 PRO A N 1
ATOM 2332 C CA . PRO A 1 302 ? -5.114 -1.149 -14.904 1.00 93.38 302 PRO A CA 1
ATOM 2333 C C . PRO A 1 302 ? -6.183 -1.696 -15.860 1.00 93.38 302 PRO A C 1
ATOM 2335 O O . PRO A 1 302 ? -6.152 -1.412 -17.051 1.00 93.38 302 PRO A O 1
ATOM 2338 N N . ASN A 1 303 ? -7.220 -2.369 -15.341 1.00 92.44 303 ASN A N 1
ATOM 2339 C CA . ASN A 1 303 ? -8.328 -2.883 -16.158 1.00 92.44 303 ASN A CA 1
ATOM 2340 C C . ASN A 1 303 ? -9.235 -1.788 -16.758 1.00 92.44 303 ASN A C 1
ATOM 2342 O O . ASN A 1 303 ? -10.180 -2.089 -17.492 1.00 92.44 303 ASN A O 1
ATOM 2346 N N . ASN A 1 304 ? -9.011 -0.516 -16.423 1.00 92.94 304 ASN A N 1
ATOM 2347 C CA . ASN A 1 304 ? -9.707 0.610 -17.030 1.00 92.94 304 ASN A CA 1
ATOM 2348 C C . ASN A 1 304 ? -8.788 1.277 -18.062 1.00 92.94 304 ASN A C 1
ATOM 2350 O O . ASN A 1 304 ? -7.877 2.006 -17.698 1.00 92.94 304 ASN A O 1
ATOM 2354 N N . ALA A 1 305 ? -9.080 1.089 -19.351 1.00 90.19 305 ALA A N 1
ATOM 2355 C CA . ALA A 1 305 ? -8.287 1.641 -20.458 1.00 90.19 305 ALA A CA 1
ATOM 2356 C C . ALA A 1 305 ? -8.274 3.184 -20.540 1.00 90.19 305 ALA A C 1
ATOM 2358 O O . ALA A 1 305 ? -7.611 3.758 -21.390 1.00 90.19 305 ALA A O 1
ATOM 2359 N N . SER A 1 306 ? -9.056 3.885 -19.714 1.00 89.94 306 SER A N 1
ATOM 2360 C CA . SER A 1 306 ? -9.012 5.351 -19.593 1.00 89.94 306 SER A CA 1
ATOM 2361 C C . SER A 1 306 ? -8.252 5.822 -18.349 1.00 89.94 306 SER A C 1
ATOM 2363 O O . SER A 1 306 ? -8.321 7.003 -17.996 1.00 89.94 306 SER A O 1
ATOM 2365 N N . THR A 1 307 ? -7.599 4.905 -17.636 1.00 91.56 307 THR A N 1
ATOM 2366 C CA . THR A 1 307 ? -6.737 5.222 -16.501 1.00 91.56 307 THR A CA 1
ATOM 2367 C C . THR A 1 307 ? -5.546 6.051 -16.963 1.00 91.56 307 THR A C 1
ATOM 2369 O O . THR A 1 307 ? -4.997 5.838 -18.033 1.00 91.56 307 THR A O 1
ATOM 2372 N N . VAL A 1 308 ? -5.158 7.019 -16.136 1.00 88.50 308 VAL A N 1
ATOM 2373 C CA . VAL A 1 308 ? -3.954 7.826 -16.345 1.00 88.50 308 VAL A CA 1
ATOM 2374 C C . VAL A 1 308 ? -3.076 7.635 -15.108 1.00 88.50 308 VAL A C 1
ATOM 2376 O O . VAL A 1 308 ? -3.226 8.392 -14.143 1.00 88.50 308 VAL A O 1
ATOM 2379 N N . PRO A 1 309 ? -2.236 6.585 -15.055 1.00 90.38 309 PRO A N 1
ATOM 2380 C CA . PRO A 1 309 ? -1.371 6.296 -13.915 1.00 90.38 309 PRO A CA 1
ATOM 2381 C C . PRO A 1 309 ? -0.432 7.466 -13.599 1.00 90.38 309 PRO A C 1
ATOM 2383 O O . PRO A 1 309 ? 0.594 7.661 -14.247 1.00 90.38 309 PRO A O 1
ATOM 2386 N N . PHE A 1 310 ? -0.742 8.245 -12.562 1.00 89.50 310 PHE A N 1
ATOM 2387 C CA . PHE A 1 310 ? 0.084 9.384 -12.168 1.00 89.50 310 PHE A CA 1
ATOM 2388 C C . PHE A 1 310 ? 0.772 9.170 -10.818 1.00 89.50 310 PHE A C 1
ATOM 2390 O O . PHE A 1 310 ? 0.122 8.923 -9.800 1.00 89.50 310 PHE A O 1
ATOM 2397 N N . GLY A 1 311 ? 2.094 9.331 -10.788 1.00 88.44 311 GLY A N 1
ATOM 2398 C CA . GLY A 1 311 ? 2.922 9.186 -9.592 1.00 88.44 311 GLY A CA 1
ATOM 2399 C C . GLY A 1 311 ? 4.225 9.970 -9.716 1.00 88.44 311 GLY A C 1
ATOM 2400 O O . GLY A 1 311 ? 4.750 10.174 -10.805 1.00 88.44 311 GLY A O 1
ATOM 2401 N N . TRP A 1 312 ? 4.737 10.479 -8.599 1.00 86.62 312 TRP A N 1
ATOM 2402 C CA . TRP A 1 312 ? 5.944 11.313 -8.531 1.00 86.62 312 TRP A CA 1
ATOM 2403 C C . TRP A 1 312 ? 5.928 12.544 -9.453 1.00 86.62 312 TRP A C 1
ATOM 2405 O O . TRP A 1 312 ? 6.976 13.023 -9.884 1.00 86.62 312 TRP A O 1
ATOM 2415 N N . GLY A 1 313 ? 4.743 13.078 -9.763 1.00 86.38 313 GLY A N 1
ATOM 2416 C CA . GLY A 1 313 ? 4.624 14.185 -10.715 1.00 86.38 313 GLY A CA 1
ATOM 2417 C C . GLY A 1 313 ? 4.740 13.767 -12.187 1.00 86.38 313 GLY A C 1
ATOM 2418 O O . GLY A 1 313 ? 4.946 14.634 -13.036 1.00 86.38 313 GLY A O 1
ATOM 2419 N N . ARG A 1 314 ? 4.644 12.469 -12.499 1.00 88.88 314 ARG A N 1
ATOM 2420 C CA . ARG A 1 314 ? 4.762 11.902 -13.848 1.00 88.88 314 ARG A CA 1
ATOM 2421 C C . ARG A 1 314 ? 3.548 11.047 -14.205 1.00 88.88 314 ARG A C 1
ATOM 2423 O O . ARG A 1 314 ? 2.955 10.435 -13.324 1.00 88.88 314 ARG A O 1
ATOM 2430 N N . ASN A 1 315 ? 3.227 10.999 -15.497 1.00 89.31 315 ASN A N 1
ATOM 2431 C CA . ASN A 1 315 ? 2.170 10.164 -16.063 1.00 89.31 315 ASN A CA 1
ATOM 2432 C C . ASN A 1 315 ? 2.780 8.930 -16.738 1.00 89.31 315 ASN A C 1
ATOM 2434 O O . ASN A 1 315 ? 3.295 9.058 -17.840 1.00 89.31 315 ASN A O 1
ATOM 2438 N N . PHE A 1 316 ? 2.670 7.758 -16.124 1.00 88.81 316 PHE A N 1
ATOM 2439 C CA . PHE A 1 316 ? 3.255 6.517 -16.634 1.00 88.81 316 PHE A CA 1
ATOM 2440 C C . PHE A 1 316 ? 2.582 6.002 -17.924 1.00 88.81 316 PHE A C 1
ATOM 2442 O O . PHE A 1 316 ? 3.151 5.137 -18.566 1.00 88.81 316 PHE A O 1
ATOM 2449 N N . GLU A 1 317 ? 1.471 6.605 -18.361 1.00 85.94 317 GLU A N 1
ATOM 2450 C CA . GLU A 1 317 ? 0.769 6.335 -19.634 1.00 85.94 317 GLU A CA 1
ATOM 2451 C C . GLU A 1 317 ? 1.380 7.055 -20.845 1.00 85.94 317 GLU A C 1
ATOM 2453 O O . GLU A 1 317 ? 0.778 7.179 -21.905 1.00 85.94 317 GLU A O 1
ATOM 2458 N N . THR A 1 318 ? 2.507 7.746 -20.680 1.00 76.25 318 THR A N 1
ATOM 2459 C CA . THR A 1 318 ? 3.100 8.457 -21.816 1.00 76.25 318 THR A CA 1
ATOM 2460 C C . THR A 1 318 ? 3.869 7.482 -22.689 1.00 76.25 318 THR A C 1
ATOM 2462 O O . THR A 1 318 ? 4.965 7.082 -22.308 1.00 76.25 318 THR A O 1
ATOM 2465 N N . ALA A 1 319 ? 3.350 7.197 -23.880 1.00 62.25 319 ALA A N 1
ATOM 2466 C CA . ALA A 1 319 ? 3.972 6.291 -24.844 1.00 62.25 319 ALA A CA 1
ATOM 2467 C C . ALA A 1 319 ? 5.404 6.666 -25.287 1.00 62.25 319 ALA A C 1
ATOM 2469 O O . ALA A 1 319 ? 6.217 5.804 -25.612 1.00 62.25 319 ALA A O 1
ATOM 2470 N N . ALA A 1 320 ? 5.751 7.958 -25.283 1.00 74.38 320 ALA A N 1
ATOM 2471 C CA . ALA A 1 320 ? 7.083 8.401 -25.689 1.00 74.38 320 ALA A CA 1
ATOM 2472 C C . ALA A 1 320 ? 8.164 7.977 -24.670 1.00 74.38 320 ALA A C 1
ATOM 2474 O O . ALA A 1 320 ? 7.987 8.227 -23.472 1.00 74.38 320 ALA A O 1
ATOM 2475 N N . PRO A 1 321 ? 9.314 7.435 -25.125 1.00 78.69 321 PRO A N 1
ATOM 2476 C CA . PRO A 1 321 ? 10.428 7.130 -24.239 1.00 78.69 321 PRO A CA 1
ATOM 2477 C C . PRO A 1 321 ? 10.915 8.366 -23.494 1.00 78.69 321 PRO A C 1
ATOM 2479 O O . PRO A 1 321 ? 10.969 9.469 -24.046 1.00 78.69 321 PRO A O 1
ATOM 2482 N N . PHE A 1 322 ? 11.317 8.177 -22.243 1.00 82.31 322 PHE A N 1
ATOM 2483 C CA . PHE A 1 322 ? 11.765 9.287 -21.413 1.00 82.31 322 PHE A CA 1
ATOM 2484 C C . PHE A 1 322 ? 13.128 9.841 -21.849 1.00 82.31 322 PHE A C 1
ATOM 2486 O O . PHE A 1 322 ? 13.313 11.058 -21.915 1.00 82.31 322 PHE A O 1
ATOM 2493 N N . GLN A 1 323 ? 14.084 8.959 -22.148 1.00 83.12 323 GLN A N 1
ATOM 2494 C CA . GLN A 1 323 ? 15.385 9.334 -22.702 1.00 83.12 323 GLN A CA 1
ATOM 2495 C C . GLN A 1 323 ? 15.355 9.309 -24.231 1.00 83.12 323 GLN A C 1
ATOM 2497 O O . GLN A 1 323 ? 14.660 8.498 -24.841 1.00 83.12 323 GLN A O 1
ATOM 2502 N N . ALA A 1 324 ? 16.177 10.153 -24.860 1.00 81.88 324 ALA A N 1
ATOM 2503 C CA . ALA A 1 324 ? 16.298 10.193 -26.319 1.00 81.88 324 ALA A CA 1
ATOM 2504 C C . ALA A 1 324 ? 16.934 8.918 -26.912 1.00 81.88 324 ALA A C 1
ATOM 2506 O O . ALA A 1 324 ? 16.682 8.582 -28.065 1.00 81.88 324 ALA A O 1
ATOM 2507 N N . SER A 1 325 ? 17.769 8.218 -26.136 1.00 84.62 325 SER A N 1
ATOM 2508 C CA . SER A 1 325 ? 18.438 6.974 -26.531 1.00 84.62 325 SER A CA 1
ATOM 2509 C C . SER A 1 325 ? 17.809 5.775 -25.827 1.00 84.62 325 SER A C 1
ATOM 2511 O O . SER A 1 325 ? 17.640 5.789 -24.607 1.00 84.62 325 SER A O 1
ATOM 2513 N N . CYS A 1 326 ? 17.543 4.690 -26.559 1.00 83.06 326 CYS A N 1
ATOM 2514 C CA . CYS A 1 326 ? 17.049 3.455 -25.942 1.00 83.06 326 CYS A CA 1
ATOM 2515 C C . CYS A 1 326 ? 18.050 2.751 -25.039 1.00 83.06 326 CYS A C 1
ATOM 2517 O O . CYS A 1 326 ? 17.657 2.079 -24.091 1.00 83.06 326 CYS A O 1
ATOM 2519 N N . MET A 1 327 ? 19.350 2.946 -25.254 1.00 81.44 327 MET A N 1
ATOM 2520 C CA . MET A 1 327 ? 20.321 2.421 -24.294 1.00 81.44 327 MET A CA 1
ATOM 2521 C C . MET A 1 327 ? 20.178 3.088 -22.922 1.00 81.44 327 MET A C 1
ATOM 2523 O O . MET A 1 327 ? 20.358 2.426 -21.910 1.00 81.44 327 MET A O 1
ATOM 2527 N N . ASP A 1 328 ? 19.783 4.362 -22.877 1.00 87.25 328 ASP A N 1
ATOM 2528 C CA . ASP A 1 328 ? 19.657 5.104 -21.619 1.00 87.25 328 ASP A CA 1
ATOM 2529 C C . ASP A 1 328 ? 18.325 4.837 -20.906 1.00 87.25 328 ASP A C 1
ATOM 2531 O O . ASP A 1 328 ? 18.235 4.941 -19.684 1.00 87.25 328 ASP A O 1
ATOM 2535 N N . ASN A 1 329 ? 17.287 4.451 -21.646 1.00 88.94 329 ASN A N 1
ATOM 2536 C CA . ASN A 1 329 ? 15.976 4.125 -21.086 1.00 88.94 329 ASN A CA 1
ATOM 2537 C C . ASN A 1 329 ? 15.994 2.849 -20.225 1.00 88.94 329 ASN A C 1
ATOM 2539 O O . ASN A 1 329 ? 15.311 2.810 -19.205 1.00 88.94 329 ASN A O 1
ATOM 2543 N N . ALA A 1 330 ? 16.840 1.861 -20.546 1.00 88.56 330 ALA A N 1
ATOM 2544 C CA . ALA A 1 330 ? 17.072 0.681 -19.695 1.00 88.56 330 ALA A CA 1
ATOM 2545 C C . ALA A 1 330 ? 17.596 1.037 -18.289 1.00 88.56 330 ALA A C 1
ATOM 2547 O O . ALA A 1 330 ? 17.421 0.287 -17.330 1.00 88.56 330 ALA A O 1
ATOM 2548 N N . HIS A 1 331 ? 18.208 2.212 -18.160 1.00 88.50 331 HIS A N 1
ATOM 2549 C CA . HIS A 1 331 ? 18.761 2.739 -16.920 1.00 88.50 331 HIS A CA 1
ATOM 2550 C C . HIS A 1 331 ? 17.807 3.691 -16.183 1.00 88.50 331 HIS A C 1
ATOM 2552 O O . HIS A 1 331 ? 18.167 4.208 -15.126 1.00 88.50 331 HIS A O 1
ATOM 2558 N N . SER A 1 332 ? 16.608 3.942 -16.720 1.00 90.62 332 SER A N 1
ATOM 2559 C CA . SER A 1 332 ? 15.618 4.847 -16.136 1.00 90.62 332 SER A CA 1
ATOM 2560 C C . SER A 1 332 ? 14.541 4.074 -15.380 1.00 90.62 332 SER A C 1
ATOM 2562 O O . SER A 1 332 ? 13.770 3.318 -15.968 1.00 90.62 332 SER A O 1
ATOM 2564 N N . THR A 1 333 ? 14.421 4.323 -14.074 1.00 91.88 333 THR A N 1
ATOM 2565 C CA . THR A 1 333 ? 13.361 3.719 -13.243 1.00 91.88 333 THR A CA 1
ATOM 2566 C C . THR A 1 333 ? 11.960 4.075 -13.720 1.00 91.88 333 THR A C 1
ATOM 2568 O O . THR A 1 333 ? 11.050 3.257 -13.609 1.00 91.88 333 THR A O 1
ATOM 2571 N N . TYR A 1 334 ? 11.776 5.279 -14.265 1.00 92.00 334 TYR A N 1
ATOM 2572 C CA . TYR A 1 334 ? 10.517 5.693 -14.867 1.00 92.00 334 TYR A CA 1
ATOM 2573 C C . TYR A 1 334 ? 10.121 4.807 -16.046 1.00 92.00 334 TYR A C 1
ATOM 2575 O O . TYR A 1 334 ? 9.002 4.303 -16.081 1.00 92.00 334 TYR A O 1
ATOM 2583 N N . GLN A 1 335 ? 11.042 4.594 -16.990 1.00 92.31 335 GLN A N 1
ATOM 2584 C CA . GLN A 1 335 ? 10.744 3.806 -18.180 1.00 92.31 335 GLN A CA 1
ATOM 2585 C C . GLN A 1 335 ? 10.525 2.331 -17.835 1.00 92.31 335 GLN A C 1
ATOM 2587 O O . GLN A 1 335 ? 9.630 1.700 -18.384 1.00 92.31 335 GLN A O 1
ATOM 2592 N N . VAL A 1 336 ? 11.289 1.791 -16.882 1.00 93.69 336 VAL A N 1
ATOM 2593 C CA . VAL A 1 336 ? 11.050 0.447 -16.338 1.00 93.69 336 VAL A CA 1
ATOM 2594 C C . VAL A 1 336 ? 9.650 0.339 -15.729 1.00 93.69 336 VAL A C 1
ATOM 2596 O O . VAL A 1 336 ? 8.942 -0.633 -15.978 1.00 93.69 336 VAL A O 1
ATOM 2599 N N . ALA A 1 337 ? 9.245 1.313 -14.912 1.00 95.06 337 ALA A N 1
ATOM 2600 C CA . ALA A 1 337 ? 7.930 1.308 -14.281 1.00 95.06 337 ALA A CA 1
ATOM 2601 C C . ALA A 1 337 ? 6.797 1.374 -15.312 1.00 95.06 337 ALA A C 1
ATOM 2603 O O . ALA A 1 337 ? 5.818 0.645 -15.168 1.00 95.06 337 ALA A O 1
ATOM 2604 N N . LYS A 1 338 ? 6.954 2.201 -16.357 1.00 93.19 338 LYS A N 1
ATOM 2605 C CA . LYS A 1 338 ? 6.042 2.225 -17.506 1.00 93.19 338 LYS A CA 1
ATOM 2606 C C . LYS A 1 338 ? 5.988 0.857 -18.184 1.00 93.19 338 LYS A C 1
ATOM 2608 O O . LYS A 1 338 ? 4.913 0.321 -18.373 1.00 93.19 338 LYS A O 1
ATOM 2613 N N . ALA A 1 339 ? 7.130 0.222 -18.423 1.00 93.38 339 ALA A N 1
ATOM 2614 C CA . ALA A 1 339 ? 7.150 -1.083 -19.070 1.00 93.38 339 ALA A CA 1
ATOM 2615 C C . ALA A 1 339 ? 6.410 -2.181 -18.290 1.00 93.38 339 ALA A C 1
ATOM 2617 O O . ALA A 1 339 ? 5.840 -3.078 -18.902 1.00 93.38 339 ALA A O 1
ATOM 2618 N N . PHE A 1 340 ? 6.394 -2.127 -16.954 1.00 95.69 340 PHE A N 1
ATOM 2619 C CA . PHE A 1 340 ? 5.529 -3.002 -16.155 1.00 95.69 340 PHE A CA 1
ATOM 2620 C C . PHE A 1 340 ? 4.054 -2.595 -16.201 1.00 95.69 340 PHE A C 1
ATOM 2622 O O . PHE A 1 340 ? 3.201 -3.478 -16.169 1.00 95.69 340 PHE A O 1
ATOM 2629 N N . TRP A 1 341 ? 3.760 -1.295 -16.260 1.00 95.00 341 TRP A N 1
ATOM 2630 C CA . TRP A 1 341 ? 2.400 -0.788 -16.427 1.00 95.00 341 TRP A CA 1
ATOM 2631 C C . TRP A 1 341 ? 1.784 -1.257 -17.750 1.00 95.00 341 TRP A C 1
ATOM 2633 O O . TRP A 1 341 ? 0.734 -1.884 -17.709 1.00 95.00 341 TRP A O 1
ATOM 2643 N N . ASP A 1 342 ? 2.508 -1.106 -18.859 1.00 93.06 342 ASP A N 1
ATOM 2644 C CA . ASP A 1 342 ? 2.110 -1.533 -20.210 1.00 93.06 342 ASP A CA 1
ATOM 2645 C C . ASP A 1 342 ? 1.912 -3.071 -20.330 1.00 93.06 342 ASP A C 1
ATOM 2647 O O . ASP A 1 342 ? 1.347 -3.589 -21.292 1.00 93.06 342 ASP A O 1
ATOM 2651 N N . LEU A 1 343 ? 2.422 -3.865 -19.372 1.00 94.12 343 LEU A N 1
ATOM 2652 C CA . LEU A 1 343 ? 2.107 -5.300 -19.290 1.00 94.12 343 LEU A CA 1
ATOM 2653 C C . LEU A 1 343 ? 0.761 -5.587 -18.614 1.00 94.12 343 LEU A C 1
ATOM 2655 O O . LEU A 1 343 ? 0.213 -6.678 -18.819 1.00 94.12 343 LEU A O 1
ATOM 2659 N N . ASP A 1 344 ? 0.305 -4.686 -17.746 1.00 94.75 344 ASP A N 1
ATOM 2660 C CA . ASP A 1 344 ? -0.834 -4.849 -16.834 1.00 94.75 344 ASP A CA 1
ATOM 2661 C C . ASP A 1 344 ? -2.100 -4.188 -17.374 1.00 94.75 344 ASP A C 1
ATOM 2663 O O . ASP A 1 344 ? -3.207 -4.716 -17.238 1.00 94.75 344 ASP A O 1
ATOM 2667 N N . ASP A 1 345 ? -1.944 -3.011 -17.961 1.00 91.88 345 ASP A N 1
ATOM 2668 C CA . ASP A 1 345 ? -3.051 -2.145 -18.295 1.00 91.88 345 ASP A CA 1
ATOM 2669 C C . ASP A 1 345 ? -3.832 -2.600 -19.534 1.00 91.88 345 ASP A C 1
ATOM 2671 O O . ASP A 1 345 ? -3.450 -3.485 -20.294 1.00 91.88 345 ASP A O 1
ATOM 2675 N N . PHE A 1 346 ? -5.048 -2.075 -19.660 1.00 89.69 346 PHE A N 1
ATOM 2676 C CA . PHE A 1 346 ? -5.949 -2.391 -20.770 1.00 89.69 346 PHE A CA 1
ATOM 2677 C C . PHE A 1 346 ? -5.864 -1.355 -21.893 1.00 89.69 346 PHE A C 1
ATOM 2679 O O . PHE A 1 346 ? -6.556 -1.506 -22.910 1.00 89.69 346 PHE A O 1
ATOM 2686 N N . ASN A 1 347 ? -5.092 -0.283 -21.702 1.00 86.94 347 ASN A N 1
ATOM 2687 C CA . ASN A 1 347 ? -4.906 0.725 -22.723 1.00 86.94 347 ASN A CA 1
ATOM 2688 C C . ASN A 1 347 ? -3.780 0.297 -23.662 1.00 86.94 347 ASN A C 1
ATOM 2690 O O . ASN A 1 347 ? -2.612 0.499 -23.394 1.00 86.94 347 ASN A O 1
ATOM 2694 N N . ASN A 1 348 ? -4.157 -0.264 -24.806 1.00 80.88 348 ASN A N 1
ATOM 2695 C CA . ASN A 1 348 ? -3.189 -0.542 -25.854 1.00 80.88 348 ASN A CA 1
ATOM 2696 C C . ASN A 1 348 ? -2.905 0.762 -26.623 1.00 80.88 348 ASN A C 1
ATOM 2698 O O . ASN A 1 348 ? -3.731 1.202 -27.435 1.00 80.88 348 ASN A O 1
ATOM 2702 N N . GLU A 1 349 ? -1.749 1.371 -26.377 1.00 77.00 349 GLU A N 1
ATOM 2703 C CA . GLU A 1 349 ? -1.208 2.608 -26.939 1.00 77.00 349 GLU A CA 1
ATOM 2704 C C . GLU A 1 349 ? -1.029 2.572 -28.485 1.00 77.00 349 GLU A C 1
ATOM 2706 O O . GLU A 1 349 ? -0.452 3.500 -29.044 1.00 77.00 349 GLU A O 1
ATOM 2711 N N . ASN A 1 350 ? -1.551 1.568 -29.211 1.00 67.75 350 ASN A N 1
ATOM 2712 C CA . ASN A 1 350 ? -1.790 1.497 -30.673 1.00 67.75 350 ASN A CA 1
ATOM 2713 C C . ASN A 1 350 ? -0.816 2.321 -31.547 1.00 67.75 350 ASN A C 1
ATOM 2715 O O . ASN A 1 350 ? -1.185 3.347 -32.130 1.00 67.75 350 ASN A O 1
ATOM 2719 N N . GLY A 1 351 ? 0.422 1.858 -31.677 1.00 62.47 351 GLY A N 1
ATOM 2720 C CA . GLY A 1 351 ? 1.442 2.453 -32.532 1.00 62.47 351 GLY A CA 1
ATOM 2721 C C . GLY A 1 351 ? 2.091 3.694 -31.932 1.00 62.47 351 GLY A C 1
ATOM 2722 O O . GLY A 1 351 ? 2.718 4.460 -32.662 1.00 62.47 351 GLY A O 1
ATOM 2723 N N . SER A 1 352 ? 1.936 3.920 -30.628 1.00 68.38 352 SER A N 1
ATOM 2724 C CA . SER A 1 352 ? 2.593 5.027 -29.925 1.00 68.38 352 SER A CA 1
ATOM 2725 C C . SER A 1 352 ? 3.949 4.641 -29.328 1.00 68.38 352 SER A C 1
ATOM 2727 O O . SER A 1 352 ? 4.626 5.499 -28.761 1.00 68.38 352 SER A O 1
ATOM 2729 N N . GLY A 1 353 ? 4.381 3.389 -29.510 1.00 67.75 353 GLY A N 1
ATOM 2730 C CA . GLY A 1 353 ? 5.762 2.996 -29.275 1.00 67.75 353 GLY A CA 1
ATOM 2731 C C . GLY A 1 353 ? 6.734 3.726 -30.208 1.00 67.75 353 GLY A C 1
ATOM 2732 O O . GLY A 1 353 ? 6.365 4.476 -31.111 1.00 67.75 353 GLY A O 1
ATOM 2733 N N . ILE A 1 354 ? 8.026 3.478 -30.016 1.00 67.88 354 ILE A N 1
ATOM 2734 C CA . ILE A 1 354 ? 9.101 4.144 -30.783 1.00 67.88 354 ILE A CA 1
ATOM 2735 C C . ILE A 1 354 ? 8.950 3.961 -32.286 1.00 67.88 354 ILE A C 1
ATOM 2737 O O . ILE A 1 354 ? 9.167 4.888 -33.065 1.00 67.88 354 ILE A O 1
ATOM 2741 N N . ALA A 1 355 ? 8.605 2.741 -32.690 1.00 66.69 355 ALA A N 1
ATOM 2742 C CA . ALA A 1 355 ? 8.161 2.472 -34.037 1.00 66.69 355 ALA A CA 1
ATOM 2743 C C . ALA A 1 355 ? 6.637 2.507 -34.033 1.00 66.69 355 ALA A C 1
ATOM 2745 O O . ALA A 1 355 ? 6.008 1.816 -33.235 1.00 66.69 355 ALA A O 1
ATOM 2746 N N . SER A 1 356 ? 6.047 3.197 -35.007 1.00 66.50 356 SER A N 1
ATOM 2747 C CA . SER A 1 356 ? 4.592 3.360 -35.142 1.00 66.50 356 SER A CA 1
ATOM 2748 C C . SER A 1 356 ? 3.796 2.067 -35.383 1.00 66.50 356 SER A C 1
ATOM 2750 O O . SER A 1 356 ? 2.592 2.101 -35.610 1.00 66.50 356 SER A O 1
ATOM 2752 N N . SER A 1 357 ? 4.480 0.922 -35.385 1.00 70.06 357 SER A N 1
ATOM 2753 C CA . SER A 1 357 ? 3.914 -0.420 -35.537 1.00 70.06 357 SER A CA 1
ATOM 2754 C C . SER A 1 357 ? 3.955 -1.243 -34.248 1.00 70.06 357 SER A C 1
ATOM 2756 O O . SER A 1 357 ? 3.512 -2.392 -34.264 1.00 70.06 357 SER A O 1
ATOM 2758 N N . TRP A 1 358 ? 4.538 -0.695 -33.178 1.00 74.00 358 TRP A N 1
ATOM 2759 C CA . TRP A 1 358 ? 4.670 -1.369 -31.895 1.00 74.00 358 TRP A CA 1
ATOM 2760 C C . TRP A 1 358 ? 3.595 -0.906 -30.932 1.00 74.00 358 TRP A C 1
ATOM 2762 O O . TRP A 1 358 ? 3.356 0.292 -30.765 1.00 74.00 358 TRP A O 1
ATOM 2772 N N . ASP A 1 359 ? 2.995 -1.910 -30.314 1.00 77.06 359 ASP A N 1
ATOM 2773 C CA . ASP A 1 359 ? 1.829 -1.815 -29.460 1.00 77.06 359 ASP A CA 1
ATOM 2774 C C . ASP A 1 359 ? 2.139 -2.539 -28.136 1.00 77.06 359 ASP A C 1
ATOM 2776 O O . ASP A 1 359 ? 2.734 -3.627 -28.121 1.00 77.06 359 ASP A O 1
ATOM 2780 N N . ASP A 1 360 ? 1.658 -2.020 -27.017 1.00 79.56 360 ASP A N 1
ATOM 2781 C CA . ASP A 1 360 ? 1.554 -2.733 -25.743 1.00 79.56 360 ASP A CA 1
ATOM 2782 C C . ASP A 1 360 ? 0.295 -3.609 -25.720 1.00 79.56 360 ASP A C 1
ATOM 2784 O O . ASP A 1 360 ? -0.694 -3.399 -25.030 1.00 79.56 360 ASP A O 1
ATOM 2788 N N . ARG A 1 361 ? 0.335 -4.683 -26.514 1.00 79.25 361 ARG A N 1
ATOM 2789 C CA . ARG A 1 361 ? -0.798 -5.611 -26.715 1.00 79.25 361 ARG A CA 1
ATOM 2790 C C . ARG A 1 361 ? -1.095 -6.526 -25.521 1.00 79.25 361 ARG A C 1
ATOM 2792 O O . ARG A 1 361 ? -1.675 -7.601 -25.716 1.00 79.25 361 ARG A O 1
ATOM 2799 N N . MET A 1 362 ? -0.627 -6.192 -24.326 1.00 87.81 362 MET A N 1
ATOM 2800 C CA . MET A 1 362 ? -0.769 -7.023 -23.130 1.00 87.81 362 MET A CA 1
ATOM 2801 C C . MET A 1 362 ? -1.750 -6.423 -22.149 1.00 87.81 362 MET A C 1
ATOM 2803 O O . MET A 1 362 ? -2.222 -5.321 -22.329 1.00 87.81 362 MET A O 1
ATOM 2807 N N . SER A 1 363 ? -2.185 -7.266 -21.223 1.00 92.44 363 SER A N 1
ATOM 2808 C CA . SER A 1 363 ? -3.160 -6.951 -20.175 1.00 92.44 363 SER A CA 1
ATOM 2809 C C . SER A 1 363 ? -3.181 -8.131 -19.202 1.00 92.44 363 SER A C 1
ATOM 2811 O O . SER A 1 363 ? -4.180 -8.833 -19.013 1.00 92.44 363 SER A O 1
ATOM 2813 N N . TYR A 1 364 ? -2.004 -8.479 -18.681 1.00 94.31 364 TYR A N 1
ATOM 2814 C CA . TYR A 1 364 ? -1.880 -9.540 -17.686 1.00 94.31 364 TYR A CA 1
ATOM 2815 C C . TYR A 1 364 ? -2.313 -9.017 -16.331 1.00 94.31 364 TYR A C 1
ATOM 2817 O O . TYR A 1 364 ? -2.046 -7.877 -16.002 1.00 94.31 364 TYR A O 1
ATOM 2825 N N . SER A 1 365 ? -2.898 -9.866 -15.485 1.00 94.12 365 SER A N 1
ATOM 2826 C CA . SER A 1 365 ? -3.218 -9.410 -14.136 1.00 94.12 365 SER A CA 1
ATOM 2827 C C . SER A 1 365 ? -1.952 -8.964 -13.397 1.00 94.12 365 SER A C 1
ATOM 2829 O O . SER A 1 365 ? -0.935 -9.664 -13.400 1.00 94.12 365 SER A O 1
ATOM 2831 N N . THR A 1 366 ? -2.047 -7.860 -12.667 1.00 95.25 366 THR A N 1
ATOM 2832 C CA . THR A 1 366 ? -0.987 -7.326 -11.805 1.00 95.25 366 THR A CA 1
ATOM 2833 C C . THR A 1 366 ? -0.252 -8.405 -10.982 1.00 95.25 366 THR A C 1
ATOM 2835 O O . THR A 1 366 ? 0.978 -8.441 -10.889 1.00 95.25 366 THR A O 1
ATOM 2838 N N . THR A 1 367 ? -0.997 -9.348 -10.397 1.00 94.56 367 THR A N 1
ATOM 2839 C CA . THR A 1 367 ? -0.440 -10.455 -9.601 1.00 94.56 367 THR A CA 1
ATOM 2840 C C . THR A 1 367 ? 0.291 -11.507 -10.437 1.00 94.56 367 THR A C 1
ATOM 2842 O O . THR A 1 367 ? 1.228 -12.132 -9.938 1.00 94.56 367 THR A O 1
ATOM 2845 N N . TRP A 1 368 ? -0.091 -11.706 -11.701 1.00 94.81 368 TRP A N 1
ATOM 2846 C CA . TRP A 1 368 ? 0.615 -12.588 -12.630 1.00 94.81 368 TRP A CA 1
ATOM 2847 C C . TRP A 1 368 ? 1.990 -12.018 -12.982 1.00 94.81 368 TRP A C 1
ATOM 2849 O O . TRP A 1 368 ? 2.976 -12.753 -12.970 1.00 94.81 368 TRP A O 1
ATOM 2859 N N . ILE A 1 369 ? 2.075 -10.707 -13.212 1.00 95.81 369 ILE A N 1
ATOM 2860 C CA . ILE A 1 369 ? 3.344 -10.012 -13.455 1.00 95.81 369 ILE A CA 1
ATOM 2861 C C . ILE A 1 369 ? 4.255 -10.142 -12.224 1.00 95.81 369 ILE A C 1
ATOM 2863 O O . ILE A 1 369 ? 5.405 -10.565 -12.338 1.00 95.81 369 ILE A O 1
ATOM 2867 N N . ALA A 1 370 ? 3.736 -9.897 -11.017 1.00 95.19 370 ALA A N 1
ATOM 2868 C CA . ALA A 1 370 ? 4.516 -10.038 -9.782 1.00 95.19 370 ALA A CA 1
ATOM 2869 C C . ALA A 1 370 ? 5.098 -11.441 -9.579 1.00 95.19 370 ALA A C 1
ATOM 2871 O O . ALA A 1 370 ? 6.269 -11.601 -9.248 1.00 95.19 370 ALA A O 1
ATOM 2872 N N . GLN A 1 371 ? 4.311 -12.477 -9.848 1.00 94.38 371 GLN A N 1
ATOM 2873 C CA . GLN A 1 371 ? 4.787 -13.852 -9.739 1.00 94.38 371 GLN A CA 1
ATOM 2874 C C . GLN A 1 371 ? 5.918 -14.183 -10.726 1.00 94.38 371 GLN A C 1
ATOM 2876 O O . GLN A 1 371 ? 6.532 -15.246 -10.596 1.00 94.38 371 GLN A O 1
ATOM 2881 N N . GLY A 1 372 ? 6.166 -13.354 -11.748 1.00 92.31 372 GLY A N 1
ATOM 2882 C CA . GLY A 1 372 ? 7.266 -13.533 -12.701 1.00 92.31 372 GLY A CA 1
ATOM 2883 C C . GLY A 1 372 ? 8.639 -13.519 -12.029 1.00 92.31 372 GLY A C 1
ATOM 2884 O O . GLY A 1 372 ? 9.552 -14.210 -12.477 1.00 92.31 372 GLY A O 1
ATOM 2885 N N . TRP A 1 373 ? 8.759 -12.840 -10.885 1.00 90.94 373 TRP A N 1
ATOM 2886 C CA . TRP A 1 373 ? 9.976 -12.834 -10.071 1.00 90.94 373 TRP A CA 1
ATOM 2887 C C . TRP A 1 373 ? 10.348 -14.223 -9.518 1.00 90.94 373 TRP A C 1
ATOM 2889 O O . TRP A 1 373 ? 11.527 -14.487 -9.300 1.00 90.94 373 TRP A O 1
ATOM 2899 N N . ARG A 1 374 ? 9.392 -15.163 -9.397 1.00 90.12 374 ARG A N 1
ATOM 2900 C CA . ARG A 1 374 ? 9.665 -16.558 -8.977 1.00 90.12 374 ARG A CA 1
ATOM 2901 C C . ARG A 1 374 ? 10.503 -17.355 -9.975 1.00 90.12 374 ARG A C 1
ATOM 2903 O O . ARG A 1 374 ? 10.970 -18.436 -9.631 1.00 90.12 374 ARG A O 1
ATOM 2910 N N . GLN A 1 375 ? 10.620 -16.884 -11.218 1.00 87.50 375 GLN A N 1
ATOM 2911 C CA . GLN A 1 375 ? 11.359 -17.595 -12.265 1.00 87.50 375 GLN A CA 1
ATOM 2912 C C . GLN A 1 375 ? 12.870 -17.366 -12.191 1.00 87.50 375 GLN A C 1
ATOM 2914 O O . GLN A 1 375 ? 13.626 -18.053 -12.872 1.00 87.50 375 GLN A O 1
ATOM 2919 N N . PHE A 1 376 ? 13.321 -16.422 -11.368 1.00 83.62 376 PHE A N 1
ATOM 2920 C CA . PHE A 1 376 ? 14.740 -16.154 -11.220 1.00 83.62 376 PHE A CA 1
ATOM 2921 C C . PHE A 1 376 ? 15.412 -17.256 -10.387 1.00 83.62 376 PHE A C 1
ATOM 2923 O O . PHE A 1 376 ? 14.878 -17.659 -9.346 1.00 83.62 376 PHE A O 1
ATOM 2930 N N . PRO A 1 377 ? 16.588 -17.750 -10.809 1.00 73.44 377 PRO A N 1
ATOM 2931 C CA . PRO A 1 377 ? 17.381 -18.678 -10.014 1.00 73.44 377 PRO A CA 1
ATOM 2932 C C . PRO A 1 377 ? 17.698 -18.151 -8.601 1.00 73.44 377 PRO A C 1
ATOM 2934 O O . PRO A 1 377 ? 17.736 -16.954 -8.323 1.00 73.44 377 PRO A O 1
ATOM 2937 N N . ASN A 1 378 ? 17.998 -19.056 -7.670 1.00 61.09 378 ASN A N 1
ATOM 2938 C CA . ASN A 1 378 ? 18.522 -18.641 -6.369 1.00 61.09 378 ASN A CA 1
ATOM 2939 C C . ASN A 1 378 ? 19.951 -18.101 -6.519 1.00 61.09 378 ASN A C 1
ATOM 2941 O O . ASN A 1 378 ? 20.795 -18.746 -7.138 1.00 61.09 378 ASN A O 1
ATOM 2945 N N . GLY A 1 379 ? 20.251 -16.967 -5.881 1.00 52.34 379 GLY A N 1
ATOM 2946 C CA . GLY A 1 379 ? 21.604 -16.406 -5.867 1.00 52.34 379 GLY A CA 1
ATOM 2947 C C . GLY A 1 379 ? 22.023 -15.658 -7.137 1.00 52.34 379 GLY A C 1
ATOM 2948 O O . GLY A 1 379 ? 23.221 -15.425 -7.296 1.00 52.34 379 GLY A O 1
ATOM 2949 N N . THR A 1 380 ? 21.076 -15.252 -7.993 1.00 55.59 380 THR A N 1
ATOM 2950 C CA . THR A 1 380 ? 21.302 -14.352 -9.138 1.00 55.59 380 THR A CA 1
ATOM 2951 C C . THR A 1 380 ? 21.885 -13.033 -8.659 1.00 55.59 380 THR A C 1
ATOM 2953 O O . THR A 1 380 ? 21.222 -12.168 -8.082 1.00 55.59 380 THR A O 1
ATOM 2956 N N . GLY A 1 381 ? 23.206 -12.963 -8.755 1.00 53.50 381 GLY A N 1
ATOM 2957 C CA . GLY A 1 381 ? 24.017 -11.941 -8.131 1.00 53.50 381 GLY A CA 1
ATOM 2958 C C . GLY A 1 381 ? 24.659 -10.986 -9.107 1.00 53.50 381 GLY A C 1
ATOM 2959 O O . GLY A 1 381 ? 25.465 -10.168 -8.655 1.00 53.50 381 GLY A O 1
ATOM 2960 N N . ASN A 1 382 ? 24.346 -11.105 -10.396 1.00 53.34 382 ASN A N 1
ATOM 2961 C CA . ASN A 1 382 ? 24.996 -10.294 -11.395 1.00 53.34 382 ASN A CA 1
ATOM 2962 C C . ASN A 1 382 ? 24.389 -8.884 -11.414 1.00 53.34 382 ASN A C 1
ATOM 2964 O O . ASN A 1 382 ? 23.173 -8.703 -11.441 1.00 53.34 382 ASN A O 1
ATOM 2968 N N . ARG A 1 383 ? 25.260 -7.877 -11.315 1.00 61.50 383 ARG A N 1
ATOM 2969 C CA . ARG A 1 383 ? 24.917 -6.442 -11.345 1.00 61.50 383 ARG A CA 1
ATOM 2970 C C . ARG A 1 383 ? 25.269 -5.815 -12.696 1.00 61.50 383 ARG A C 1
ATOM 2972 O O . ARG A 1 383 ? 25.430 -4.602 -12.781 1.00 61.50 383 ARG A O 1
ATOM 2979 N N . GLN A 1 384 ? 25.505 -6.643 -13.709 1.00 63.69 384 GLN A N 1
ATOM 2980 C CA . GLN A 1 384 ? 25.992 -6.200 -15.005 1.00 63.69 384 GLN A CA 1
ATOM 2981 C C . GLN A 1 384 ? 24.873 -5.538 -15.806 1.00 63.69 384 GLN A C 1
ATOM 2983 O O . GLN A 1 384 ? 23.770 -6.066 -15.933 1.00 63.69 384 GLN A O 1
ATOM 2988 N N . ASP A 1 385 ? 25.191 -4.368 -16.349 1.00 63.34 385 ASP A N 1
ATOM 2989 C CA . ASP A 1 385 ? 24.373 -3.717 -17.363 1.00 63.34 385 ASP A CA 1
ATOM 2990 C C . ASP A 1 385 ? 24.498 -4.490 -18.691 1.00 63.34 385 ASP A C 1
ATOM 2992 O O . ASP A 1 385 ? 25.542 -5.091 -18.972 1.00 63.34 385 ASP A O 1
ATOM 2996 N N . PHE A 1 386 ? 23.457 -4.450 -19.527 1.00 58.97 386 PHE A N 1
ATOM 2997 C CA . PHE A 1 386 ? 23.415 -5.069 -20.860 1.00 58.97 386 PHE A CA 1
ATOM 2998 C C . PHE A 1 386 ? 23.580 -6.597 -20.919 1.00 58.97 386 PHE A C 1
ATOM 3000 O O . PHE A 1 386 ? 23.817 -7.146 -22.001 1.00 58.97 386 PHE A O 1
ATOM 3007 N N . GLU A 1 387 ? 23.421 -7.302 -19.802 1.00 64.44 387 GLU A N 1
ATOM 3008 C CA . GLU A 1 387 ? 23.397 -8.761 -19.795 1.00 64.44 387 GLU A CA 1
ATOM 3009 C C . GLU A 1 387 ? 22.125 -9.304 -20.484 1.00 64.44 387 GLU A C 1
ATOM 3011 O O . GLU A 1 387 ? 21.088 -8.647 -20.574 1.00 64.44 387 GLU A O 1
ATOM 3016 N N . SER A 1 388 ? 22.232 -10.502 -21.062 1.00 56.72 388 SER A N 1
ATOM 3017 C CA . SER A 1 388 ? 21.117 -11.232 -21.694 1.00 56.72 388 SER A CA 1
ATOM 3018 C C . SER A 1 388 ? 20.987 -12.659 -21.141 1.00 56.72 388 SER A C 1
ATOM 3020 O O . SER A 1 388 ? 20.551 -13.573 -21.839 1.00 56.72 388 SER A O 1
ATOM 3022 N N . GLY A 1 389 ? 21.421 -12.839 -19.893 1.00 59.16 389 GLY A N 1
ATOM 3023 C CA . GLY A 1 389 ? 21.446 -14.095 -19.153 1.00 59.16 389 GLY A CA 1
ATOM 3024 C C . GLY A 1 389 ? 20.189 -14.311 -18.311 1.00 59.16 389 GLY A C 1
ATOM 3025 O O . GLY A 1 389 ? 19.210 -13.579 -18.401 1.00 59.16 389 GLY A O 1
ATOM 3026 N N . ALA A 1 390 ? 20.206 -15.369 -17.503 1.00 61.19 390 ALA A N 1
ATOM 3027 C CA . ALA A 1 390 ? 19.123 -15.692 -16.569 1.00 61.19 390 ALA A CA 1
ATOM 3028 C C . ALA A 1 390 ? 19.445 -15.249 -15.128 1.00 61.19 390 ALA A C 1
ATOM 3030 O O . ALA A 1 390 ? 18.624 -15.432 -14.228 1.00 61.19 390 ALA A O 1
ATOM 3031 N N . ASP A 1 391 ? 20.649 -14.719 -14.898 1.00 63.84 391 ASP A N 1
ATOM 3032 C CA . ASP A 1 391 ? 21.287 -14.583 -13.590 1.00 63.84 391 ASP A CA 1
ATOM 3033 C C . ASP A 1 391 ? 21.546 -13.147 -13.106 1.00 63.84 391 ASP A C 1
ATOM 3035 O O . ASP A 1 391 ? 22.068 -12.957 -11.996 1.00 63.84 391 ASP A O 1
ATOM 3039 N N . GLY A 1 392 ? 21.125 -12.150 -13.883 1.00 66.75 392 GLY A N 1
ATOM 3040 C CA . GLY A 1 392 ? 21.053 -10.752 -13.467 1.00 66.75 392 GLY A CA 1
ATOM 3041 C C . GLY A 1 392 ? 19.700 -10.362 -12.852 1.00 66.75 392 GLY A C 1
ATOM 3042 O O . GLY A 1 392 ? 18.813 -11.194 -12.641 1.00 66.75 392 GLY A O 1
ATOM 3043 N N . VAL A 1 393 ? 19.561 -9.076 -12.508 1.00 77.19 393 VAL A N 1
ATOM 3044 C CA . VAL A 1 393 ? 18.317 -8.460 -11.999 1.00 77.19 393 VAL A CA 1
ATOM 3045 C C . VAL A 1 393 ? 17.981 -7.213 -12.827 1.00 77.19 393 VAL A C 1
ATOM 3047 O O . VAL A 1 393 ? 17.771 -6.133 -12.280 1.00 77.19 393 VAL A O 1
ATOM 3050 N N . ASN A 1 394 ? 17.980 -7.335 -14.155 1.00 85.31 394 ASN A N 1
ATOM 3051 C CA . ASN A 1 394 ? 17.528 -6.287 -15.073 1.00 85.31 394 ASN A CA 1
ATOM 3052 C C . ASN A 1 394 ? 16.228 -6.679 -15.819 1.00 85.31 394 ASN A C 1
ATOM 3054 O O . ASN A 1 394 ? 15.712 -7.795 -15.692 1.00 85.31 394 ASN A O 1
ATOM 3058 N N . MET A 1 395 ? 15.676 -5.756 -16.612 1.00 88.06 395 MET A N 1
ATOM 3059 C CA . MET A 1 395 ? 14.438 -5.991 -17.371 1.00 88.06 395 MET A CA 1
ATOM 3060 C C . MET A 1 395 ? 14.566 -7.053 -18.469 1.00 88.06 395 MET A C 1
ATOM 3062 O O . MET A 1 395 ? 13.589 -7.745 -18.770 1.00 88.06 395 MET A O 1
ATOM 3066 N N . ARG A 1 396 ? 15.752 -7.224 -19.064 1.00 86.25 396 ARG A N 1
ATOM 3067 C CA . ARG A 1 396 ? 15.994 -8.287 -20.050 1.00 86.25 396 ARG A CA 1
ATOM 3068 C C . ARG A 1 396 ? 16.041 -9.654 -19.385 1.00 86.25 396 ARG A C 1
ATOM 3070 O O . ARG A 1 396 ? 15.493 -10.599 -19.943 1.00 86.25 396 ARG A O 1
ATOM 3077 N N . ASP A 1 397 ? 16.616 -9.754 -18.192 1.00 84.44 397 ASP A N 1
ATOM 3078 C CA . ASP A 1 397 ? 16.611 -10.996 -17.416 1.00 84.44 397 ASP A CA 1
ATOM 3079 C C . ASP A 1 397 ? 15.180 -11.364 -17.007 1.00 84.44 397 ASP A C 1
ATOM 3081 O O . ASP A 1 397 ? 14.784 -12.525 -17.112 1.00 84.44 397 ASP A O 1
ATOM 3085 N N . TYR A 1 398 ? 14.365 -10.372 -16.613 1.00 89.00 398 TYR A N 1
ATOM 3086 C CA . TYR A 1 398 ? 12.939 -10.593 -16.355 1.00 89.00 398 TYR A CA 1
ATOM 3087 C C . TYR A 1 398 ? 12.245 -11.161 -17.593 1.00 89.00 398 TYR A C 1
ATOM 3089 O O . TYR A 1 398 ? 11.539 -12.163 -17.478 1.00 89.00 398 TYR A O 1
ATOM 3097 N N . TYR A 1 399 ? 12.482 -10.576 -18.771 1.00 90.88 399 TYR A N 1
ATOM 3098 C CA . TYR A 1 399 ? 11.986 -11.114 -20.036 1.00 90.88 399 TYR A CA 1
ATOM 3099 C C . TYR A 1 399 ? 12.436 -12.568 -20.251 1.00 90.88 399 TYR A C 1
ATOM 3101 O O . TYR A 1 399 ? 11.583 -13.443 -20.409 1.00 90.88 399 TYR A O 1
ATOM 3109 N N . TRP A 1 400 ? 13.744 -12.850 -20.217 1.00 88.00 400 TRP A N 1
ATOM 3110 C CA . TRP A 1 400 ? 14.301 -14.172 -20.523 1.00 88.00 400 TRP A CA 1
ATOM 3111 C C . TRP A 1 400 ? 13.789 -15.262 -19.582 1.00 88.00 400 TRP A C 1
ATOM 3113 O O . TRP A 1 400 ? 13.321 -16.302 -20.058 1.00 88.00 400 TRP A O 1
ATOM 3123 N N . ASN A 1 401 ? 13.771 -14.986 -18.275 1.00 88.19 401 ASN A N 1
ATOM 3124 C CA . ASN A 1 401 ? 13.252 -15.897 -17.253 1.00 88.19 401 ASN A CA 1
ATOM 3125 C C . ASN A 1 401 ? 11.744 -16.163 -17.400 1.00 88.19 401 ASN A C 1
ATOM 3127 O O . ASN A 1 401 ? 11.242 -17.171 -16.906 1.00 88.19 401 ASN A O 1
ATOM 3131 N N . ASN A 1 402 ? 11.010 -15.302 -18.109 1.00 91.50 402 ASN A N 1
ATOM 3132 C CA . ASN A 1 402 ? 9.560 -15.396 -18.254 1.00 91.50 402 ASN A CA 1
ATOM 3133 C C . ASN A 1 402 ? 9.078 -15.701 -19.688 1.00 91.50 402 ASN A C 1
ATOM 3135 O O . ASN A 1 402 ? 7.870 -15.776 -19.918 1.00 91.50 402 ASN A O 1
ATOM 3139 N N . THR A 1 403 ? 9.975 -15.961 -20.644 1.00 89.44 403 THR A N 1
ATOM 3140 C CA . THR A 1 403 ? 9.622 -16.251 -22.055 1.00 89.44 403 THR A CA 1
ATOM 3141 C C . THR A 1 403 ? 8.649 -17.417 -22.247 1.00 89.44 403 THR A C 1
ATOM 3143 O O . THR A 1 403 ? 7.873 -17.414 -23.197 1.00 89.44 403 THR A O 1
ATOM 3146 N N . SER A 1 404 ? 8.664 -18.411 -21.356 1.00 89.81 404 SER A N 1
ATOM 3147 C CA . SER A 1 404 ? 7.733 -19.550 -21.397 1.00 89.81 404 SER A CA 1
ATOM 3148 C C . SER A 1 404 ? 6.398 -19.286 -20.690 1.00 89.81 404 SER A C 1
ATOM 3150 O O . SER A 1 404 ? 5.450 -20.055 -20.852 1.00 89.81 404 SER A O 1
ATOM 3152 N N . ARG A 1 405 ? 6.323 -18.214 -19.892 1.00 91.62 405 ARG A N 1
ATOM 3153 C CA . ARG A 1 405 ? 5.171 -17.858 -19.058 1.00 91.62 405 ARG A CA 1
ATOM 3154 C C . ARG A 1 405 ? 4.212 -16.906 -19.769 1.00 91.62 405 ARG A C 1
ATOM 3156 O O . ARG A 1 405 ? 3.001 -17.006 -19.578 1.00 91.62 405 ARG A O 1
ATOM 3163 N N . PHE A 1 406 ? 4.749 -15.966 -20.534 1.00 90.31 406 PHE A N 1
ATOM 3164 C CA . PHE A 1 406 ? 3.970 -14.996 -21.296 1.00 90.31 406 PHE A CA 1
ATOM 3165 C C . PHE A 1 406 ? 3.873 -15.433 -22.759 1.00 90.31 406 PHE A C 1
ATOM 3167 O O . PHE A 1 406 ? 4.624 -16.284 -23.231 1.00 90.31 406 PHE A O 1
ATOM 3174 N N . ASN A 1 407 ? 2.925 -14.853 -23.491 1.00 89.56 407 ASN A N 1
ATOM 3175 C CA . ASN A 1 407 ? 2.837 -15.052 -24.933 1.00 89.56 407 ASN A CA 1
ATOM 3176 C C . ASN A 1 407 ? 4.047 -14.438 -25.675 1.00 89.56 407 ASN A C 1
ATOM 3178 O O . ASN A 1 407 ? 4.848 -13.687 -25.115 1.00 89.56 407 ASN A O 1
ATOM 3182 N N . SER A 1 408 ? 4.156 -14.737 -26.972 1.00 85.62 408 SER A N 1
ATOM 3183 C CA . SER A 1 408 ? 5.281 -14.314 -27.818 1.00 85.62 408 SER A CA 1
ATOM 3184 C C . SER A 1 408 ? 5.450 -12.801 -27.956 1.00 85.62 408 SER A C 1
ATOM 3186 O O . SER A 1 408 ? 6.510 -12.356 -28.390 1.00 85.62 408 SER A O 1
ATOM 3188 N N . ASN A 1 409 ? 4.442 -12.004 -27.595 1.00 88.50 409 ASN A N 1
ATOM 3189 C CA . ASN A 1 409 ? 4.534 -10.555 -27.699 1.00 88.50 409 ASN A CA 1
ATOM 3190 C C . ASN A 1 409 ? 5.356 -9.954 -26.549 1.00 88.50 409 ASN A C 1
ATOM 3192 O O . ASN A 1 409 ? 5.615 -8.758 -26.612 1.00 88.50 409 ASN A O 1
ATOM 3196 N N . LEU A 1 410 ? 5.757 -10.724 -25.507 1.00 90.62 410 LEU A N 1
ATOM 3197 C CA . LEU A 1 410 ? 6.368 -10.186 -24.266 1.00 90.62 410 LEU A CA 1
ATOM 3198 C C . LEU A 1 410 ? 7.489 -9.191 -24.565 1.00 90.62 410 LEU A C 1
ATOM 3200 O O . LEU A 1 410 ? 7.551 -8.117 -23.978 1.00 90.62 410 LEU A O 1
ATOM 3204 N N . PHE A 1 411 ? 8.348 -9.542 -25.517 1.00 90.31 411 PHE A N 1
ATOM 3205 C CA . PHE A 1 411 ? 9.464 -8.701 -25.924 1.00 90.31 411 PHE A CA 1
ATOM 3206 C C . PHE A 1 411 ? 9.029 -7.386 -26.583 1.00 90.31 411 PHE A C 1
ATOM 3208 O O . PHE A 1 411 ? 9.672 -6.356 -26.388 1.00 90.31 411 PHE A O 1
ATOM 3215 N N . GLU A 1 412 ? 7.959 -7.420 -27.382 1.00 88.88 412 GLU A N 1
ATOM 3216 C CA . GLU A 1 412 ? 7.420 -6.236 -28.049 1.00 88.88 412 GLU A CA 1
ATOM 3217 C C . GLU A 1 412 ? 6.958 -5.214 -27.010 1.00 88.88 412 GLU A C 1
ATOM 3219 O O . GLU A 1 412 ? 7.482 -4.108 -26.996 1.00 88.88 412 GLU A O 1
ATOM 3224 N N . THR A 1 413 ? 6.087 -5.612 -26.083 1.00 89.75 413 THR A N 1
ATOM 3225 C CA . THR A 1 413 ? 5.536 -4.715 -25.056 1.00 89.75 413 THR A CA 1
ATOM 3226 C C . THR A 1 413 ? 6.569 -4.319 -23.998 1.00 89.75 413 THR A C 1
ATOM 3228 O O . THR A 1 413 ? 6.806 -3.137 -23.759 1.00 89.75 413 THR A O 1
ATOM 3231 N N . LEU A 1 414 ? 7.246 -5.295 -23.384 1.00 91.06 414 LEU A N 1
ATOM 3232 C CA . LEU A 1 414 ? 8.127 -5.022 -22.247 1.00 91.06 414 LEU A CA 1
ATOM 3233 C C . LEU A 1 414 ? 9.407 -4.290 -22.659 1.00 91.06 414 LEU A C 1
ATOM 3235 O O . LEU A 1 414 ? 9.891 -3.435 -21.927 1.00 91.06 414 LEU A O 1
ATOM 3239 N N . ILE A 1 415 ? 9.992 -4.646 -23.807 1.00 89.94 415 ILE A N 1
ATOM 3240 C CA . ILE A 1 415 ? 11.338 -4.193 -24.178 1.00 89.94 415 ILE A CA 1
ATOM 3241 C C . ILE A 1 415 ? 11.311 -3.192 -25.333 1.00 89.94 415 ILE A C 1
ATOM 3243 O O . ILE A 1 415 ? 11.932 -2.133 -25.232 1.00 89.94 415 ILE A O 1
ATOM 3247 N N . ARG A 1 416 ? 10.640 -3.510 -26.447 1.00 88.44 416 ARG A N 1
ATOM 3248 C CA . ARG A 1 416 ? 10.707 -2.689 -27.671 1.00 88.44 416 ARG A CA 1
ATOM 3249 C C . ARG A 1 416 ? 9.871 -1.420 -27.578 1.00 88.44 416 ARG A C 1
ATOM 3251 O O . ARG A 1 416 ? 10.423 -0.339 -27.771 1.00 88.44 416 ARG A O 1
ATOM 3258 N N . HIS A 1 417 ? 8.587 -1.558 -27.256 1.00 87.06 417 HIS A N 1
ATOM 3259 C CA . HIS A 1 417 ? 7.637 -0.459 -27.062 1.00 87.06 417 HIS A CA 1
ATOM 3260 C C . HIS A 1 417 ? 8.209 0.587 -26.102 1.00 87.06 417 HIS A C 1
ATOM 3262 O O . HIS A 1 417 ? 8.273 1.769 -26.421 1.00 87.06 417 HIS A O 1
ATOM 3268 N N . ASN A 1 418 ? 8.807 0.099 -25.014 1.00 88.81 418 ASN A N 1
ATOM 3269 C CA . ASN A 1 418 ? 9.403 0.894 -23.948 1.00 88.81 418 ASN A CA 1
ATOM 3270 C C . ASN A 1 418 ? 10.870 1.305 -24.138 1.00 88.81 418 ASN A C 1
ATOM 3272 O O . ASN A 1 418 ? 11.465 1.853 -23.213 1.00 88.81 418 ASN A O 1
ATOM 3276 N N . CYS A 1 419 ? 11.493 1.074 -25.298 1.00 88.88 419 CYS A N 1
ATOM 3277 C CA . CYS A 1 419 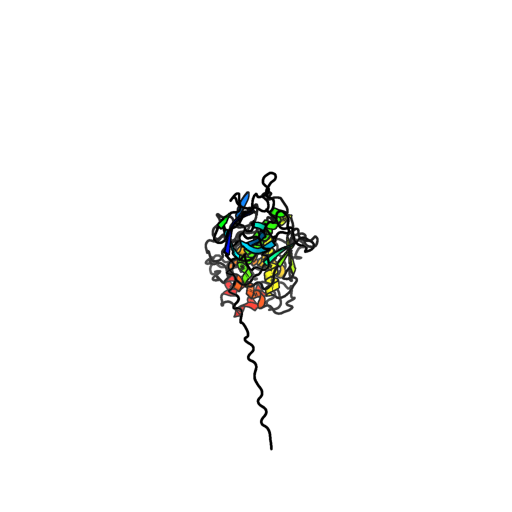? 12.874 1.522 -25.548 1.00 88.88 419 CYS A CA 1
ATOM 3278 C C . CYS A 1 419 ? 13.916 0.944 -24.574 1.00 88.88 419 CYS A C 1
ATOM 3280 O O . CYS A 1 419 ? 14.920 1.596 -24.335 1.00 88.88 419 CYS A O 1
ATOM 3282 N N . LEU A 1 420 ? 13.734 -0.252 -24.002 1.00 88.69 420 LEU A N 1
ATOM 3283 C CA . LEU A 1 420 ? 14.629 -0.799 -22.960 1.00 88.69 420 LEU A CA 1
ATOM 3284 C C . LEU A 1 420 ? 15.832 -1.595 -23.507 1.00 88.69 420 LEU A C 1
ATOM 3286 O O . LEU A 1 420 ? 16.476 -2.371 -22.799 1.00 88.69 420 LEU A O 1
ATOM 3290 N N . THR A 1 421 ? 16.150 -1.453 -24.791 1.00 81.50 421 THR A N 1
ATOM 3291 C CA . THR A 1 421 ? 17.329 -2.077 -25.400 1.00 81.50 421 THR A CA 1
ATOM 3292 C C . THR A 1 421 ? 17.947 -1.167 -26.440 1.00 81.50 421 THR A C 1
ATOM 3294 O O . THR A 1 421 ? 17.235 -0.409 -27.092 1.00 81.50 421 THR A O 1
ATOM 3297 N N . ALA A 1 422 ? 19.261 -1.295 -26.652 1.00 61.47 422 ALA A N 1
ATOM 3298 C CA . ALA A 1 422 ? 19.880 -0.798 -27.872 1.00 61.47 422 ALA A CA 1
ATOM 3299 C C . ALA A 1 422 ? 19.062 -1.322 -29.058 1.00 61.47 422 ALA A C 1
ATOM 3301 O O . ALA A 1 422 ? 18.848 -2.532 -29.181 1.00 61.47 422 ALA A O 1
ATOM 3302 N N . GLN A 1 423 ? 18.541 -0.410 -29.869 1.00 45.09 423 GLN A N 1
ATOM 3303 C CA . GLN A 1 423 ? 17.942 -0.776 -31.136 1.00 45.09 423 GLN A CA 1
ATOM 3304 C C . GLN A 1 423 ? 19.067 -0.751 -32.144 1.00 45.09 423 GLN A C 1
ATOM 3306 O O . GLN A 1 423 ? 19.659 0.302 -32.386 1.00 45.09 423 GLN A O 1
ATOM 3311 N N . ASP A 1 424 ? 19.384 -1.917 -32.696 1.00 34.25 424 ASP A N 1
ATOM 3312 C CA . ASP A 1 424 ? 20.110 -1.952 -33.952 1.00 34.25 424 ASP A CA 1
ATOM 3313 C C . ASP A 1 424 ? 19.200 -1.276 -34.977 1.00 34.25 424 ASP A C 1
ATOM 3315 O O . ASP A 1 424 ? 18.229 -1.861 -35.462 1.00 34.25 424 ASP A O 1
ATOM 3319 N N . ASN A 1 425 ? 19.475 0.004 -35.227 1.00 28.73 425 ASN A N 1
ATOM 3320 C CA . ASN A 1 425 ? 18.908 0.762 -36.329 1.00 28.73 425 ASN A CA 1
ATOM 3321 C C . ASN A 1 425 ? 19.446 0.145 -37.625 1.00 28.73 425 ASN A C 1
ATOM 3323 O O . ASN A 1 425 ? 20.443 0.626 -38.166 1.00 28.73 425 ASN A O 1
ATOM 3327 N N . ASN A 1 426 ? 18.825 -0.942 -38.078 1.00 28.94 426 ASN A N 1
ATOM 3328 C CA . ASN A 1 426 ? 18.939 -1.387 -39.463 1.00 28.94 426 ASN A CA 1
ATOM 3329 C C . ASN A 1 426 ? 17.850 -0.724 -40.295 1.00 28.94 426 ASN A C 1
ATOM 3331 O O . ASN A 1 426 ? 16.658 -0.983 -40.006 1.00 28.94 426 ASN A O 1
#

Foldseek 3Di:
DDDDDDDDDDDDPPPPPPPPPPPQFKFKEKAFAKEQAQFDFFAAPPAPQFPAHTDHRGIFGLAQFKKWKWFADPVDDIFTQDMDGRQDDDMDMDMGGAPPDPRHPPDQFTWIAMWGFQKGAAHDDDQTAMEGEAAQVRHGDDIQTCCQPDVVGGSQQIQPRGHGPDHGYGPPRDHDYSDNPCLDLVSLSSLLNSLVNLLNNQAVVPQPHYAYEHRQYYPVAPCKAFFFLHYTHHHSVCSSHSQRSQLRVLLSLLCRLLVHGDQDAFQQVVHDDDDQADQGQLSNLQNSLSSNLSSQVSTGHQARLSGQRTGPNDTLPQLDASDPALLRSSRHNSLQNSLLSLQAHPNWPQLSFPGNRFTSPHHDRPNLLSNLSNLQDRPLNDSDHPDCDCRHNGQNNSCVSCVVPDDPCSCRRNRRSSSNDHDPPD

pLDDT: mean 85.76, std 14.63, range [28.73, 98.5]